Protein 4JP0 (pdb70)

InterPro domains:
  IPR008872 Insecticidal crystal toxin [PF05431] (175-301)
  IPR035992 Ricin B-like lectins [SSF50370] (5-139)

CATH classification: 2.80.10.50 (+1 more: 1.10.10.60)

Organism: Bacillus thuringiensis (NCBI:txid1428)

Fol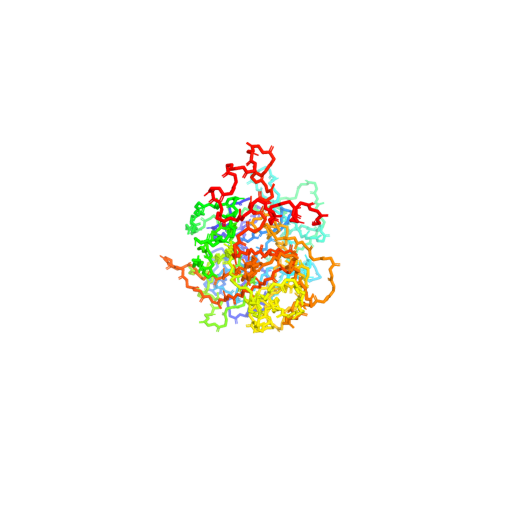dseek 3Di:
DDQQFKKFKAAQPPGWTWKFFQVALFTWTWTHDCPDPVNVRIQRIWGWDDFPPQKTAIWRQLGSLRFTWFDDPFTTTGDQAALPHQRRIWHWADDPQFTWIAGSVGWTWFADDDVRHGGIGTHHDDDDDSRRTMHIDTPDGDDDDDDDDADDDADDFWAPPVPTDFKFDWGWHFKDWAACLQFDQPVDGSNVQCVFFRIKMKIKIKMKGWFAWFKDKFAEFDKDKTKTKFWFADDCLPFVCQTAQWAQFLQSAIDGHRHPDGNHRNRHVVVCCPRHVGHHDPDDHGTDMDMDMDMDGHHANGMKIKTKMWMKMKIWMFGDRVDTDTRHITIGTHPVRIDMAMVLGLVVLLVPVVPDPLVVSCVVRVDHSVRNVSSVVD

Sequence (378 aa):
LDTNKVYEISNHANGLYAATYLSLDDSGVSLMNKNDDDIDDYNLKWFLFPIDDDQYIITSYAANNCKVWNVNNDKINVSTYSSTNSIQKWQIKANGSSYVIQSDNGKVLTAGTGQALGLIRLTDESSNNPNQQWNLTSVQTIQLPQKPIIDTKLKDYPKYSGNIDNGTSPQLMGWTLVPCIMVNDPNIDKNTQIKTTPYYILKKYQYWQRAVGSNVALRPHEKKSYTYEWGTEIDQKTTIINTLGFQINIDSGMKFDIPEVGGGTDEIKTQLNEELKIEYSHETKIMEKYQEQSEIDNPTDQSMNSIGFLTITSLELYRYNGSEIRIMQIQTSDNDTYNVTSYPNHQQALLLLTNHSYEEVEEITNIPKSTLIKLKKH

Nearest PDB structures (foldseek):
  4jp0-assembly1_A  TM=1.003E+00  e=1.452E-79  Bacillus thuringiensis
  8bad-assembly1_A  TM=8.213E-01  e=2.443E-28  Bacillus thuringiensis
  7y78-assembly1_D  TM=8.275E-01  e=2.168E-25  Bacillus thuringiensis
  5g37-assembly1_A  TM=8.443E-01  e=3.572E-23  Lysinibacillus sphaericus
  7y79-assembly1_B  TM=8.721E-01  e=4.158E-15  Bacillus thuringiensis

Structure (mmCIF, N/CA/C/O backbone):
data_4JP0
#
_entry.id   4JP0
#
_cell.length_a   48.664
_cell.length_b   65.128
_cell.length_c   117.431
_cell.angle_alpha   90.00
_cell.angle_beta   90.00
_cell.angle_gamma   90.00
#
_symmetry.space_group_name_H-M   'P 21 21 21'
#
loop_
_entity.id
_entity.type
_entity.pdbx_description
1 polymer '43.8 kDa insecticidal crystal protein'
2 water water
#
loop_
_atom_site.group_PDB
_atom_site.id
_atom_site.type_symbol
_atom_site.label_atom_id
_atom_site.label_alt_id
_atom_site.label_comp_id
_atom_site.label_asym_id
_atom_site.label_entity_id
_atom_site.label_seq_id
_atom_site.pdbx_PDB_ins_code
_atom_site.Cartn_x
_atom_site.Cartn_y
_atom_site.Cartn_z
_atom_site.occupancy
_atom_site.B_iso_or_equiv
_atom_site.auth_seq_id
_atom_site.auth_comp_id
_atom_site.auth_asym_id
_atom_site.auth_atom_id
_atom_site.pdbx_PDB_model_num
ATOM 1 N N . LEU A 1 2 ? 11.829 20.249 45.366 1.00 28.13 2 LEU A N 1
ATOM 2 C CA . LEU A 1 2 ? 12.119 19.810 46.758 1.00 26.51 2 LEU A CA 1
ATOM 3 C C . LEU A 1 2 ? 13.553 19.292 46.887 1.00 24.51 2 LEU A C 1
ATOM 4 O O . LEU A 1 2 ? 14.144 18.893 45.891 1.00 25.01 2 LEU A O 1
ATOM 9 N N . ASP A 1 3 ? 14.106 19.264 48.096 1.00 21.57 3 ASP A N 1
ATOM 10 C CA . ASP A 1 3 ? 15.395 18.605 48.286 1.00 19.72 3 ASP A CA 1
ATOM 11 C C . ASP A 1 3 ? 15.221 17.114 48.064 1.00 18.60 3 ASP A C 1
ATOM 12 O O . ASP A 1 3 ? 14.246 16.518 48.549 1.00 18.18 3 ASP A O 1
ATOM 17 N N . THR A 1 4 ? 16.168 16.485 47.377 1.00 15.87 4 THR A N 1
ATOM 18 C CA . THR A 1 4 ? 16.075 15.059 47.143 1.00 15.28 4 THR A CA 1
ATOM 19 C C . THR A 1 4 ? 17.205 14.263 47.807 1.00 14.66 4 THR A C 1
ATOM 20 O O . THR A 1 4 ? 17.570 13.171 47.330 1.00 15.56 4 THR A O 1
ATOM 24 N N . ASN A 1 5 ? 17.773 14.804 48.872 1.00 14.43 5 ASN A N 1
ATOM 25 C CA . ASN A 1 5 ? 18.747 14.058 49.651 1.00 14.85 5 ASN A CA 1
ATOM 26 C C . ASN A 1 5 ? 18.230 13.875 51.060 1.00 15.21 5 ASN A C 1
ATOM 27 O O . ASN A 1 5 ? 18.978 13.842 52.019 1.00 14.17 5 ASN A O 1
ATOM 32 N N . LYS A 1 6 ? 16.920 13.723 51.172 1.00 14.62 6 LYS A N 1
ATOM 33 C CA . LYS A 1 6 ? 16.287 13.555 52.478 1.00 14.36 6 LYS A CA 1
ATOM 34 C C . LYS A 1 6 ? 15.393 12.341 52.566 1.00 14.50 6 LYS A C 1
ATOM 35 O O . LYS A 1 6 ? 14.812 11.889 51.557 1.00 13.25 6 LYS A O 1
ATOM 41 N N . VAL A 1 7 ? 15.218 11.864 53.792 1.00 13.53 7 VAL A N 1
ATOM 42 C CA . VAL A 1 7 ? 14.229 10.844 54.069 1.00 14.20 7 VAL A CA 1
ATOM 43 C C . VAL A 1 7 ? 13.024 11.621 54.628 1.00 15.07 7 VAL A C 1
ATOM 44 O O . VAL A 1 7 ? 13.166 12.401 55.571 1.00 14.31 7 VAL A O 1
ATOM 48 N N . TYR A 1 8 ? 11.854 11.419 54.041 1.00 12.81 8 TYR A N 1
ATOM 49 C CA . TYR A 1 8 ? 10.677 12.174 54.406 1.00 14.30 8 TYR A CA 1
ATOM 50 C C . TYR A 1 8 ? 9.601 11.302 54.995 1.00 14.22 8 TYR A C 1
ATOM 51 O O . TYR A 1 8 ? 9.487 10.153 54.636 1.00 15.60 8 TYR A O 1
ATOM 60 N N . GLU A 1 9 ? 8.780 11.871 55.860 1.00 14.53 9 GLU A N 1
ATOM 61 C CA . GLU A 1 9 ? 7.533 11.220 56.268 1.00 14.85 9 GLU A CA 1
ATOM 62 C C . GLU A 1 9 ? 6.465 12.036 55.575 1.00 15.08 9 GLU A C 1
ATOM 63 O O . GLU A 1 9 ? 6.611 13.250 55.433 1.00 15.82 9 GLU A O 1
ATOM 69 N N . ILE A 1 10 ? 5.408 11.404 55.121 1.00 13.45 10 ILE A N 1
ATOM 70 C CA . ILE A 1 10 ? 4.346 12.121 54.372 1.00 12.86 10 ILE A CA 1
ATOM 71 C C . ILE A 1 10 ? 3.029 11.980 55.129 1.00 13.43 10 ILE A C 1
ATOM 72 O O . ILE A 1 10 ? 2.574 10.879 55.390 1.00 12.91 10 ILE A O 1
ATOM 77 N N . SER A 1 11 ? 2.449 13.101 55.536 1.00 13.78 11 SER A N 1
ATOM 78 C CA . SER A 1 11 ? 1.230 13.057 56.345 1.00 13.73 11 SER A CA 1
ATOM 79 C C . SER A 1 11 ? 0.116 13.901 55.746 1.00 13.77 11 SER A C 1
ATOM 80 O O . SER A 1 11 ? 0.371 14.879 55.044 1.00 14.46 11 SER A O 1
ATOM 83 N N . ASN A 1 12 ? -1.123 13.540 56.061 1.00 12.65 12 ASN A N 1
ATOM 84 C CA . ASN A 1 12 ? -2.244 14.230 55.481 1.00 13.16 12 ASN A CA 1
ATOM 85 C C . ASN A 1 12 ? -2.660 15.498 56.252 1.00 14.18 12 ASN A C 1
ATOM 86 O O . ASN A 1 12 ? -2.731 15.513 57.495 1.00 12.74 12 ASN A O 1
ATOM 91 N N . HIS A 1 13 ? -2.924 16.560 55.507 1.00 12.99 13 HIS A N 1
ATOM 92 C CA . HIS A 1 13 ? -3.332 17.824 56.135 1.00 14.32 13 HIS A CA 1
ATOM 93 C C . HIS A 1 13 ? -4.632 17.692 56.920 1.00 14.28 13 HIS A C 1
ATOM 94 O O . HIS A 1 13 ? -4.721 18.193 58.034 1.00 14.59 13 HIS A O 1
ATOM 101 N N . ALA A 1 14 ? -5.625 17.013 56.347 1.00 13.70 14 ALA A N 1
ATOM 102 C CA . ALA A 1 14 ? -6.941 16.905 56.998 1.00 13.58 14 ALA A CA 1
ATOM 103 C C . ALA A 1 14 ? -6.950 16.007 58.227 1.00 13.75 14 ALA A C 1
ATOM 104 O O . ALA A 1 14 ? -7.514 16.380 59.239 1.00 14.64 14 ALA A O 1
ATOM 106 N N . ASN A 1 15 ? -6.340 14.833 58.129 1.00 12.96 15 ASN A N 1
ATOM 107 C CA . ASN A 1 15 ? -6.523 13.822 59.176 1.00 13.50 15 ASN A CA 1
ATOM 108 C C . ASN A 1 15 ? -5.294 13.469 60.011 1.00 14.37 15 ASN A C 1
ATOM 109 O O . ASN A 1 15 ? -5.388 12.696 60.966 1.00 13.33 15 ASN A O 1
ATOM 114 N N . GLY A 1 16 ? -4.145 14.007 59.612 1.00 13.60 16 GLY A N 1
ATOM 115 C CA . GLY A 1 16 ? -2.904 13.891 60.385 1.00 13.79 16 GLY A CA 1
ATOM 116 C C . GLY A 1 16 ? -2.249 12.511 60.382 1.00 14.07 16 GLY A C 1
ATOM 117 O O . GLY A 1 16 ? -1.280 12.268 61.128 1.00 14.65 16 GLY A O 1
ATOM 118 N N . LEU A 1 17 ? -2.753 11.622 59.533 1.00 13.58 17 LEU A N 1
ATOM 119 C CA . LEU A 1 17 ? -2.226 10.256 59.389 1.00 12.86 17 LEU A CA 1
ATOM 120 C C . LEU A 1 17 ? -1.057 10.211 58.438 1.00 13.58 17 LEU A C 1
ATOM 121 O O . LEU A 1 17 ? -0.933 11.107 57.604 1.00 12.13 17 LEU A O 1
ATOM 126 N N . TYR A 1 18 ? -0.167 9.219 58.599 1.00 13.52 18 TYR A N 1
ATOM 127 C CA . TYR A 1 18 ? 1.039 9.116 57.769 1.00 13.56 18 TYR A CA 1
ATOM 128 C C . TYR A 1 18 ? 0.985 7.985 56.743 1.00 13.68 18 TYR A C 1
ATOM 129 O O . TYR A 1 18 ? 0.563 6.863 57.054 1.00 12.84 18 TYR A O 1
ATOM 138 N N . ALA A 1 19 ? 1.477 8.276 55.541 1.00 11.84 19 ALA A N 1
ATOM 139 C CA . ALA A 1 19 ? 1.527 7.272 54.496 1.00 12.68 19 ALA A CA 1
ATOM 140 C C . ALA A 1 19 ? 2.475 6.169 54.970 1.00 14.43 19 ALA A C 1
ATOM 141 O O . ALA A 1 19 ? 3.592 6.461 55.470 1.00 14.16 19 ALA A O 1
ATOM 143 N N . ALA A 1 20 ? 2.070 4.913 54.781 1.00 14.51 20 ALA A N 1
ATOM 144 C CA . ALA A 1 20 ? 2.810 3.787 55.371 1.00 14.74 20 ALA A CA 1
ATOM 145 C C . ALA A 1 20 ? 2.701 2.502 54.563 1.00 14.76 20 ALA A C 1
ATOM 146 O O . ALA A 1 20 ? 1.698 2.270 53.917 1.00 14.52 20 ALA A O 1
ATOM 148 N N . THR A 1 21 ? 3.729 1.652 54.611 1.00 15.55 21 THR A N 1
ATOM 149 C CA . THR A 1 21 ? 3.604 0.300 54.064 1.00 15.29 21 THR A CA 1
ATOM 150 C C . THR A 1 21 ? 3.871 -0.681 55.194 1.00 16.74 21 THR A C 1
ATOM 151 O O . THR A 1 21 ? 4.531 -0.314 56.187 1.00 16.14 21 THR A O 1
ATOM 155 N N . TYR A 1 22 ? 3.420 -1.932 55.025 1.00 16.92 22 TYR A N 1
ATOM 156 C CA . TYR A 1 22 ? 3.680 -2.978 56.023 1.00 19.27 22 TYR A CA 1
ATOM 157 C C . TYR A 1 22 ? 5.128 -3.410 55.777 1.00 18.59 22 TYR A C 1
ATOM 158 O O . TYR A 1 22 ? 5.495 -3.634 54.640 1.00 18.30 22 TYR A O 1
ATOM 167 N N . LEU A 1 23 ? 5.946 -3.524 56.813 1.00 18.63 23 LEU A N 1
ATOM 168 C CA . LEU A 1 23 ? 7.357 -3.854 56.612 1.00 20.31 23 LEU A CA 1
ATOM 169 C C . LEU A 1 23 ? 7.625 -5.258 56.116 1.00 21.85 23 LEU A C 1
ATOM 170 O O . LEU A 1 23 ? 8.631 -5.505 55.449 1.00 23.24 23 LEU A O 1
ATOM 175 N N . SER A 1 24 ? 6.747 -6.175 56.475 1.00 21.33 24 SER A N 1
ATOM 176 C CA . SER A 1 24 ? 6.994 -7.575 56.230 1.00 24.30 24 SER A CA 1
ATOM 177 C C . SER A 1 24 ? 6.333 -8.112 54.965 1.00 24.55 24 SER A C 1
ATOM 178 O O . SER A 1 24 ? 6.422 -9.319 54.694 1.00 24.01 24 SER A O 1
ATOM 181 N N . LEU A 1 25 ? 5.696 -7.217 54.194 1.00 23.93 25 LEU A N 1
ATOM 182 C CA . LEU A 1 25 ? 5.131 -7.607 52.901 1.00 23.90 25 LEU A CA 1
ATOM 183 C C . LEU A 1 25 ? 5.809 -6.763 51.823 1.00 23.80 25 LEU A C 1
ATOM 184 O O . LEU A 1 25 ? 5.549 -5.569 51.704 1.00 22.87 25 LEU A O 1
ATOM 189 N N . ASP A 1 26 ? 6.669 -7.379 51.017 1.00 23.78 26 ASP A N 1
ATOM 190 C CA . ASP A 1 26 ? 7.407 -6.582 50.045 1.00 24.63 26 ASP A CA 1
ATOM 191 C C . ASP A 1 26 ? 6.511 -5.814 49.042 1.00 23.58 26 ASP A C 1
ATOM 192 O O . ASP A 1 26 ? 6.869 -4.720 48.643 1.00 23.37 26 ASP A O 1
ATOM 197 N N . ASP A 1 27 ? 5.365 -6.367 48.642 1.00 21.28 27 ASP A N 1
ATOM 198 C CA . ASP A 1 27 ? 4.507 -5.670 47.656 1.00 21.38 27 ASP A CA 1
ATOM 199 C C . ASP A 1 27 ? 3.368 -4.892 48.287 1.00 19.83 27 ASP A C 1
ATOM 200 O O . ASP A 1 27 ? 2.299 -4.667 47.668 1.00 18.68 27 ASP A O 1
ATOM 205 N N . SER A 1 28 ? 3.590 -4.517 49.530 1.00 17.39 28 SER A N 1
ATOM 206 C CA . SER A 1 28 ? 2.601 -3.809 50.320 1.00 16.94 28 SER A CA 1
ATOM 207 C C . SER A 1 28 ? 1.898 -2.668 49.625 1.00 16.05 28 SER A C 1
ATOM 208 O O . SER A 1 28 ? 2.538 -1.845 48.939 1.00 15.73 28 SER A O 1
ATOM 211 N N . GLY A 1 29 ? 0.590 -2.560 49.887 1.00 15.13 29 GLY A N 1
ATOM 212 C CA . GLY A 1 29 ? -0.153 -1.365 49.521 1.00 14.99 29 GLY A CA 1
ATOM 213 C C . GLY A 1 29 ? 0.281 -0.247 50.457 1.00 14.08 29 GLY A C 1
ATOM 214 O O . GLY A 1 29 ? 0.860 -0.494 51.520 1.00 14.47 29 GLY A O 1
ATOM 215 N N . VAL A 1 30 ? 0.000 0.993 50.074 1.00 13.01 30 VAL A N 1
ATOM 216 C CA . VAL A 1 30 ? 0.258 2.153 50.909 1.00 13.65 30 VAL A CA 1
ATOM 217 C C . VAL A 1 30 ? -1.056 2.551 51.588 1.00 14.00 30 VAL A C 1
ATOM 218 O O . VAL A 1 30 ? -2.085 2.671 50.931 1.00 13.69 30 VAL A O 1
ATOM 222 N N . SER A 1 31 ? -1.018 2.729 52.901 1.00 13.35 31 SER A N 1
ATOM 223 C CA . SER A 1 31 ? -2.196 3.143 53.675 1.00 14.16 31 SER A CA 1
ATOM 224 C C . SER A 1 31 ? -1.856 4.360 54.519 1.00 13.09 31 SER A C 1
ATOM 225 O O . SER A 1 31 ? -0.766 4.887 54.433 1.00 11.66 31 SER A O 1
ATOM 228 N N . LEU A 1 32 ? -2.789 4.783 55.355 1.00 13.24 32 LEU A N 1
ATOM 229 C CA . LEU A 1 32 ? -2.548 5.893 56.264 1.00 13.83 32 LEU A CA 1
ATOM 230 C C . LEU A 1 32 ? -2.651 5.389 57.685 1.00 14.96 32 LEU A C 1
ATOM 231 O O . LEU A 1 32 ? -3.689 4.841 58.080 1.00 15.15 32 LEU A O 1
ATOM 236 N N . MET A 1 33 ? -1.616 5.658 58.486 1.00 14.20 33 MET A N 1
ATOM 237 C CA . MET A 1 33 ? -1.557 5.138 59.859 1.00 15.68 33 MET A CA 1
ATOM 238 C C . MET A 1 33 ? -1.339 6.270 60.825 1.00 16.36 33 MET A C 1
ATOM 239 O O . MET A 1 33 ? -0.677 7.259 60.475 1.00 14.34 33 MET A O 1
ATOM 244 N N . ASN A 1 34 ? -1.831 6.091 62.061 1.00 17.81 34 ASN A N 1
ATOM 245 C CA . ASN A 1 34 ? -1.565 7.040 63.140 1.00 19.44 34 ASN A CA 1
ATOM 246 C C . ASN A 1 34 ? -0.179 6.731 63.714 1.00 20.94 34 ASN A C 1
ATOM 247 O O . ASN A 1 34 ? 0.135 5.567 63.967 1.00 20.31 34 ASN A O 1
ATOM 252 N N . LYS A 1 35 ? 0.652 7.750 63.900 1.00 22.13 35 LYS A N 1
ATOM 253 C CA . LYS A 1 35 ? 2.036 7.483 64.289 1.00 26.44 35 LYS A CA 1
ATOM 254 C C . LYS A 1 35 ? 2.136 6.902 65.669 1.00 27.95 35 LYS A C 1
ATOM 255 O O . LYS A 1 35 ? 3.199 6.403 66.043 1.00 29.08 35 LYS A O 1
ATOM 261 N N . ASN A 1 36 ? 1.028 6.891 66.401 1.00 29.47 36 ASN A N 1
ATOM 262 C CA . ASN A 1 36 ? 1.036 6.297 67.743 1.00 32.08 36 ASN A CA 1
ATOM 263 C C . ASN A 1 36 ? 0.187 5.025 67.824 1.00 31.91 36 ASN A C 1
ATOM 264 O O . ASN A 1 36 ? -0.253 4.582 68.889 1.00 32.56 36 ASN A O 1
ATOM 269 N N . ASP A 1 37 ? -0.054 4.422 66.669 1.00 30.80 37 ASP A N 1
ATOM 270 C CA . ASP A 1 37 ? -0.754 3.155 66.639 1.00 30.24 37 ASP A CA 1
ATOM 271 C C . ASP A 1 37 ? 0.069 2.104 67.406 1.00 29.39 37 ASP A C 1
ATOM 272 O O . ASP A 1 37 ? 1.306 2.134 67.356 1.00 27.38 37 ASP A O 1
ATOM 277 N N . ASP A 1 38 ? -0.608 1.167 68.058 1.00 29.46 38 ASP A N 1
ATOM 278 C CA . ASP A 1 38 ? 0.049 0.079 68.788 1.00 30.42 38 ASP A CA 1
ATOM 279 C C . ASP A 1 38 ? 0.984 -0.754 67.937 1.00 29.58 38 ASP A C 1
ATOM 280 O O . ASP A 1 38 ? 1.922 -1.298 68.416 1.00 30.06 38 ASP A O 1
ATOM 285 N N . ASP A 1 39 ? 0.705 -0.839 66.665 1.00 28.23 39 ASP A N 1
ATOM 286 C CA . ASP A 1 39 ? 1.526 -1.638 65.780 1.00 27.08 39 ASP A CA 1
ATOM 287 C C . ASP A 1 39 ? 2.323 -0.769 64.799 1.00 25.36 39 ASP A C 1
ATOM 288 O O . ASP A 1 39 ? 2.710 -1.263 63.738 1.00 23.48 39 ASP A O 1
ATOM 293 N N . ILE A 1 40 ? 2.573 0.496 65.121 1.00 23.58 40 ILE A N 1
ATOM 294 C CA . ILE A 1 40 ? 3.304 1.359 64.158 1.00 23.63 40 ILE A CA 1
ATOM 295 C C . ILE A 1 40 ? 4.678 0.816 63.810 1.00 22.77 40 ILE A C 1
ATOM 296 O O . ILE A 1 40 ? 5.188 1.054 62.705 1.00 21.59 40 ILE A O 1
ATOM 301 N N . ASP A 1 41 ? 5.286 0.090 64.746 1.00 22.23 41 ASP A N 1
ATOM 302 C CA . ASP A 1 41 ? 6.611 -0.464 64.486 1.00 23.13 41 ASP A CA 1
ATOM 303 C C . ASP A 1 41 ? 6.631 -1.560 63.408 1.00 22.40 41 ASP A C 1
ATOM 304 O O . ASP A 1 41 ? 7.689 -1.956 62.963 1.00 24.40 41 ASP A O 1
ATOM 313 N N . ASP A 1 42 ? 5.475 -2.034 62.974 1.00 21.32 42 ASP A N 1
ATOM 314 C CA . ASP A 1 42 ? 5.400 -3.019 61.872 1.00 21.65 42 ASP A CA 1
ATOM 315 C C . ASP A 1 42 ? 5.214 -2.350 60.505 1.00 20.81 42 ASP A C 1
ATOM 316 O O . ASP A 1 42 ? 5.021 -3.020 59.471 1.00 20.92 42 ASP A O 1
ATOM 321 N N . TYR A 1 43 ? 5.258 -1.029 60.493 1.00 17.85 43 TYR A N 1
ATOM 322 C CA . TYR A 1 43 ? 5.110 -0.308 59.226 1.00 17.29 43 TYR A CA 1
ATOM 323 C C . TYR A 1 43 ? 6.331 0.539 58.933 1.00 17.02 43 TYR A C 1
ATOM 324 O O . TYR A 1 43 ? 7.062 0.920 59.845 1.00 16.55 43 TYR A O 1
ATOM 333 N N . ASN A 1 44 ? 6.502 0.879 57.663 1.00 14.43 44 ASN A N 1
ATOM 334 C CA . ASN A 1 44 ? 7.484 1.861 57.263 1.00 14.76 44 ASN A CA 1
ATOM 335 C C . ASN A 1 44 ? 6.786 3.181 56.951 1.00 14.38 44 ASN A C 1
ATOM 336 O O . ASN A 1 44 ? 5.833 3.178 56.176 1.00 13.46 44 ASN A O 1
ATOM 341 N N . LEU A 1 45 ? 7.266 4.286 57.523 1.00 14.04 45 LEU A N 1
ATOM 342 C CA . LEU A 1 45 ? 6.745 5.621 57.195 1.00 13.84 45 LEU A CA 1
ATOM 343 C C . LEU A 1 45 ? 7.765 6.491 56.464 1.00 13.38 45 LEU A C 1
ATOM 344 O O . LEU A 1 45 ? 7.512 7.684 56.266 1.00 11.95 45 LEU A O 1
ATOM 349 N N . LYS A 1 46 ? 8.890 5.904 56.041 1.00 12.55 46 LYS A N 1
ATOM 350 C CA . LYS A 1 46 ? 10.020 6.689 55.530 1.00 13.23 46 LYS A CA 1
ATOM 351 C C . LYS A 1 46 ? 10.096 6.573 54.035 1.00 13.11 46 LYS A C 1
ATOM 352 O O . LYS A 1 46 ? 10.141 5.464 53.526 1.00 12.38 46 LYS A O 1
ATOM 358 N N . TRP A 1 47 ? 10.167 7.730 53.374 1.00 11.82 47 TRP A N 1
ATOM 359 C CA . TRP A 1 47 ? 10.140 7.801 51.923 1.00 13.58 47 TRP A CA 1
ATOM 360 C C . TRP A 1 47 ? 11.327 8.626 51.404 1.00 13.61 47 TRP A C 1
ATOM 361 O O . TRP A 1 47 ? 11.725 9.620 52.036 1.00 13.73 47 TRP A O 1
ATOM 372 N N . PHE A 1 48 ? 11.909 8.185 50.288 1.00 12.61 48 PHE A N 1
ATOM 373 C CA . PHE A 1 48 ? 13.031 8.916 49.675 1.00 13.26 48 PHE A CA 1
ATOM 374 C C . PHE A 1 48 ? 12.623 9.361 48.295 1.00 13.47 48 PHE A C 1
ATOM 375 O O . PHE A 1 48 ? 12.122 8.547 47.486 1.00 13.20 48 PHE A O 1
ATOM 383 N N . LEU A 1 49 ? 12.772 10.653 48.028 1.00 11.97 49 LEU A N 1
ATOM 384 C CA . LEU A 1 49 ? 12.397 11.187 46.736 1.00 13.59 49 LEU A CA 1
ATOM 385 C C . LEU A 1 49 ? 13.600 11.192 45.816 1.00 13.48 49 LEU A C 1
ATOM 386 O O . LEU A 1 49 ? 14.656 11.664 46.202 1.00 13.49 49 LEU A O 1
ATOM 391 N N . PHE A 1 50 ? 13.459 10.619 44.629 1.00 12.65 50 PHE A N 1
ATOM 392 C CA . PHE A 1 50 ? 14.510 10.780 43.589 1.00 14.67 50 PHE A CA 1
ATOM 393 C C . PHE A 1 50 ? 13.966 11.636 42.449 1.00 14.32 50 PHE A C 1
ATOM 394 O O . PHE A 1 50 ? 12.815 11.460 42.026 1.00 15.12 50 PHE A O 1
ATOM 402 N N . PRO A 1 51 ? 14.771 12.564 41.947 1.00 13.95 51 PRO A N 1
ATOM 403 C CA . PRO A 1 51 ? 14.323 13.438 40.873 1.00 15.25 51 PRO A CA 1
ATOM 404 C C . PRO A 1 51 ? 14.554 12.764 39.513 1.00 16.16 51 PRO A C 1
ATOM 405 O O . PRO A 1 51 ? 15.550 12.055 39.327 1.00 15.19 51 PRO A O 1
ATOM 409 N N . ILE A 1 52 ? 13.619 13.000 38.590 1.00 16.21 52 ILE A N 1
ATOM 410 C CA . ILE A 1 52 ? 13.750 12.539 37.217 1.00 16.54 52 ILE A CA 1
ATOM 411 C C . ILE A 1 52 ? 13.456 13.693 36.284 1.00 17.84 52 ILE A C 1
ATOM 412 O O . ILE A 1 52 ? 13.198 14.836 36.721 1.00 16.51 52 ILE A O 1
ATOM 417 N N . ASP A 1 53 ? 13.524 13.435 34.990 1.00 18.11 53 ASP A N 1
ATOM 418 C CA . ASP A 1 53 ? 13.351 14.516 34.045 1.00 19.49 53 ASP A CA 1
ATOM 419 C C . ASP A 1 53 ? 11.983 15.210 34.177 1.00 20.58 53 ASP A C 1
ATOM 420 O O . ASP A 1 53 ? 11.022 14.662 34.701 1.00 19.50 53 ASP A O 1
ATOM 425 N N . ASP A 1 54 ? 11.934 16.446 33.702 1.00 20.38 54 ASP A N 1
ATOM 426 C CA . ASP A 1 54 ? 10.700 17.220 33.621 1.00 22.77 54 ASP A CA 1
ATOM 427 C C . ASP A 1 54 ? 9.999 17.464 34.967 1.00 21.98 54 ASP A C 1
ATOM 428 O O . ASP A 1 54 ? 8.764 17.354 35.075 1.00 21.04 54 ASP A O 1
ATOM 433 N N . ASP A 1 55 ? 10.807 17.792 35.972 1.00 22.13 55 ASP A N 1
ATOM 434 C CA . ASP A 1 55 ? 10.318 18.194 37.277 1.00 22.38 55 ASP A CA 1
ATOM 435 C C . ASP A 1 55 ? 9.373 17.157 37.887 1.00 21.59 55 ASP A C 1
ATOM 436 O O . ASP A 1 55 ? 8.313 17.487 38.433 1.00 22.56 55 ASP A O 1
ATOM 445 N N . GLN A 1 56 ? 9.747 15.892 37.777 1.00 19.50 56 GLN A N 1
ATOM 446 C CA . GLN A 1 56 ? 8.971 14.806 38.393 1.00 18.67 56 GLN A CA 1
ATOM 447 C C . GLN A 1 56 ? 9.821 14.043 39.391 1.00 17.67 56 GLN A C 1
ATOM 448 O O . GLN A 1 56 ? 11.027 14.283 39.475 1.00 17.08 56 GLN A O 1
ATOM 454 N N . TYR A 1 57 ? 9.188 13.134 40.136 1.00 15.93 57 TYR A N 1
ATOM 455 C CA . TYR A 1 57 ? 9.870 12.392 41.165 1.00 16.53 57 TYR A CA 1
ATOM 456 C C . TYR A 1 57 ? 9.452 10.938 41.191 1.00 16.34 57 TYR A C 1
ATOM 457 O O . TYR A 1 57 ? 8.334 10.605 40.754 1.00 14.85 57 TYR A O 1
ATOM 466 N N . ILE A 1 58 ? 10.335 10.105 41.763 1.00 13.41 58 ILE A N 1
ATOM 467 C CA . ILE A 1 58 ? 10.013 8.715 42.083 1.00 13.64 58 ILE A CA 1
ATOM 468 C C . ILE A 1 58 ? 9.977 8.686 43.607 1.00 13.60 58 ILE A C 1
ATOM 469 O O . ILE A 1 58 ? 10.887 9.212 44.264 1.00 13.88 58 ILE A O 1
ATOM 474 N N . ILE A 1 59 ? 8.938 8.111 44.188 1.00 11.87 59 ILE A N 1
ATOM 475 C CA . ILE A 1 59 ? 8.839 8.054 45.658 1.00 12.35 59 ILE A CA 1
ATOM 476 C C . ILE A 1 59 ? 9.185 6.617 46.108 1.00 13.15 59 ILE A C 1
ATOM 477 O O . ILE A 1 59 ? 8.453 5.630 45.783 1.00 12.85 59 ILE A O 1
ATOM 482 N N . THR A 1 60 ? 10.276 6.503 46.867 1.00 12.78 60 THR A N 1
ATOM 483 C CA . THR A 1 60 ? 10.867 5.200 47.162 1.00 12.71 60 THR A CA 1
ATOM 484 C C . THR A 1 60 ? 10.733 4.819 48.601 1.00 13.32 60 THR A C 1
ATOM 485 O O . THR A 1 60 ? 10.991 5.642 49.479 1.00 12.80 60 THR A O 1
ATOM 489 N N . SER A 1 61 ? 10.324 3.584 48.848 1.00 12.50 61 SER A N 1
ATOM 490 C CA . SER A 1 61 ? 10.233 3.109 50.232 1.00 12.79 61 SER A CA 1
ATOM 491 C C . SER A 1 61 ? 11.676 3.053 50.776 1.00 13.87 61 SER A C 1
ATOM 492 O O . SER A 1 61 ? 12.549 2.325 50.256 1.00 13.63 61 SER A O 1
ATOM 495 N N . TYR A 1 62 ? 11.928 3.789 51.846 1.00 12.30 62 TYR A N 1
ATOM 496 C CA . TYR A 1 62 ? 13.315 3.939 52.282 1.00 13.00 62 TYR A CA 1
ATOM 497 C C . TYR A 1 62 ? 13.803 2.762 53.093 1.00 13.91 62 TYR A C 1
ATOM 498 O O . TYR A 1 62 ? 13.466 2.634 54.254 1.00 13.78 62 TYR A O 1
ATOM 507 N N . ALA A 1 63 ? 14.572 1.877 52.454 1.00 14.08 63 ALA A N 1
ATOM 508 C CA . ALA A 1 63 ? 15.143 0.705 53.116 1.00 14.63 63 ALA A CA 1
ATOM 509 C C . ALA A 1 63 ? 14.046 -0.163 53.724 1.00 16.27 63 ALA A C 1
ATOM 510 O O . ALA A 1 63 ? 14.217 -0.766 54.808 1.00 14.96 63 ALA A O 1
ATOM 512 N N . ALA A 1 64 ? 12.904 -0.183 53.043 1.00 14.50 64 ALA A N 1
ATOM 513 C CA . ALA A 1 64 ? 11.838 -1.104 53.388 1.00 14.37 64 ALA A CA 1
ATOM 514 C C . ALA A 1 64 ? 11.242 -1.621 52.081 1.00 14.11 64 ALA A C 1
ATOM 515 O O . ALA A 1 64 ? 11.387 -0.968 51.046 1.00 12.65 64 ALA A O 1
ATOM 517 N N . ASN A 1 65 ? 10.562 -2.758 52.136 1.00 14.06 65 ASN A N 1
ATOM 518 C CA . ASN A 1 65 ? 9.957 -3.362 50.930 1.00 15.03 65 ASN A CA 1
ATOM 519 C C . ASN A 1 65 ? 10.928 -3.449 49.767 1.00 15.26 65 ASN A C 1
ATOM 520 O O . ASN A 1 65 ? 10.540 -3.262 48.627 1.00 13.34 65 ASN A O 1
ATOM 525 N N . ASN A 1 66 ? 12.188 -3.764 50.060 1.00 15.61 66 ASN A N 1
ATOM 526 C CA . ASN A 1 66 ? 13.208 -3.886 49.012 1.00 16.72 66 ASN A CA 1
ATOM 527 C C . ASN A 1 66 ? 13.366 -2.622 48.164 1.00 15.97 66 ASN A C 1
ATOM 528 O O . ASN A 1 66 ? 13.761 -2.684 46.973 1.00 15.33 66 ASN A O 1
ATOM 533 N N . CYS A 1 67 ? 13.087 -1.467 48.777 1.00 13.92 67 CYS A N 1
ATOM 534 C CA . CYS A 1 67 ? 13.219 -0.191 48.098 1.00 14.68 67 CYS A CA 1
ATOM 535 C C . CYS A 1 67 ? 12.363 -0.156 46.835 1.00 13.98 67 CYS A C 1
ATOM 536 O O . CYS A 1 67 ? 12.772 0.392 45.836 1.00 14.97 67 CYS A O 1
ATOM 539 N N . LYS A 1 68 ? 11.209 -0.808 46.872 1.00 13.74 68 LYS A N 1
ATOM 540 C CA . LYS A 1 68 ? 10.226 -0.638 45.806 1.00 14.61 68 LYS A CA 1
ATOM 541 C C . LYS A 1 68 ? 9.653 0.804 45.908 1.00 14.59 68 LYS A C 1
ATOM 542 O O . LYS A 1 68 ? 9.863 1.516 46.903 1.00 14.46 68 LYS A O 1
ATOM 548 N N . VAL A 1 69 ? 8.944 1.242 44.874 1.00 14.31 69 VAL A N 1
ATOM 549 C CA . VAL A 1 69 ? 8.505 2.612 44.779 1.00 13.97 69 VAL A CA 1
ATOM 550 C C . VAL A 1 69 ? 6.999 2.736 44.627 1.00 13.43 69 VAL A C 1
ATOM 551 O O . VAL A 1 69 ? 6.313 1.798 44.201 1.00 12.09 69 VAL A O 1
ATOM 555 N N . TRP A 1 70 ? 6.471 3.912 44.938 1.00 12.75 70 TRP A N 1
ATOM 556 C CA . TRP A 1 70 ? 5.026 4.081 44.819 1.00 14.37 70 TRP A CA 1
ATOM 557 C C . TRP A 1 70 ? 4.585 3.788 43.388 1.00 14.12 70 TRP A C 1
ATOM 558 O O . TRP A 1 70 ? 5.188 4.264 42.401 1.00 13.65 70 TRP A O 1
ATOM 569 N N . ASN A 1 71 ? 3.488 3.058 43.281 1.00 13.62 71 ASN A N 1
ATOM 570 C CA . ASN A 1 71 ? 3.052 2.540 42.027 1.00 15.34 71 ASN A CA 1
ATOM 571 C C . ASN A 1 71 ? 1.543 2.550 42.015 1.00 16.04 71 ASN A C 1
ATOM 572 O O . ASN A 1 71 ? 0.922 2.102 42.954 1.00 16.08 71 ASN A O 1
ATOM 577 N N . VAL A 1 72 ? 0.957 3.123 40.970 1.00 17.21 72 VAL A N 1
ATOM 578 C CA . VAL A 1 72 ? -0.482 3.265 40.927 1.00 18.34 72 VAL A CA 1
ATOM 579 C C . VAL A 1 72 ? -1.130 2.168 40.107 1.00 20.34 72 VAL A C 1
ATOM 580 O O . VAL A 1 72 ? -0.757 1.932 38.948 1.00 20.03 72 VAL A O 1
ATOM 584 N N . ASN A 1 73 ? -2.103 1.503 40.706 1.00 20.27 73 ASN A N 1
ATOM 585 C CA . ASN A 1 73 ? -2.888 0.502 39.977 1.00 22.40 73 ASN A CA 1
ATOM 586 C C . ASN A 1 73 ? -4.345 0.730 40.313 1.00 21.88 73 ASN A C 1
ATOM 587 O O . ASN A 1 73 ? -4.713 0.682 41.477 1.00 20.35 73 ASN A O 1
ATOM 592 N N . ASN A 1 74 ? -5.168 1.008 39.314 1.00 21.83 74 ASN A N 1
ATOM 593 C CA . ASN A 1 74 ? -6.595 1.196 39.589 1.00 22.16 74 ASN A CA 1
ATOM 594 C C . ASN A 1 74 ? -6.893 2.120 40.774 1.00 21.39 74 ASN A C 1
ATOM 595 O O . ASN A 1 74 ? -7.645 1.782 41.683 1.00 20.33 74 ASN A O 1
ATOM 600 N N . ASP A 1 75 ? -6.244 3.279 40.764 1.00 20.34 75 ASP A N 1
ATOM 601 C CA . ASP A 1 75 ? -6.456 4.336 41.760 1.00 21.34 75 ASP A CA 1
ATOM 602 C C . ASP A 1 75 ? -5.961 4.034 43.137 1.00 20.26 75 ASP A C 1
ATOM 603 O O . ASP A 1 75 ? -6.193 4.820 44.045 1.00 19.07 75 ASP A O 1
ATOM 608 N N . LYS A 1 76 ? -5.307 2.889 43.306 1.00 18.67 76 LYS A N 1
ATOM 609 C CA . LYS A 1 76 ? -4.755 2.554 44.613 1.00 19.49 76 LYS A CA 1
ATOM 610 C C . LYS A 1 76 ? -3.250 2.646 44.488 1.00 17.93 76 LYS A C 1
ATOM 611 O O . LYS A 1 76 ? -2.733 2.610 43.368 1.00 17.57 76 LYS A O 1
ATOM 617 N N . ILE A 1 77 ? -2.538 2.762 45.612 1.00 15.33 77 ILE A N 1
ATOM 618 C CA . ILE A 1 77 ? -1.099 2.860 45.558 1.00 16.29 77 ILE A CA 1
ATOM 619 C C . ILE A 1 77 ? -0.519 1.683 46.310 1.00 15.85 77 ILE A C 1
ATOM 620 O O . ILE A 1 77 ? -0.964 1.372 47.426 1.00 14.74 77 ILE A O 1
ATOM 625 N N . ASN A 1 78 ? 0.464 1.036 45.709 1.00 15.46 78 ASN A N 1
ATOM 626 C CA . ASN A 1 78 ? 1.243 0.053 46.406 1.00 16.38 78 ASN A CA 1
ATOM 627 C C . ASN A 1 78 ? 2.702 0.333 46.082 1.00 17.04 78 ASN A C 1
ATOM 628 O O . ASN A 1 78 ? 3.004 1.351 45.445 1.00 17.72 78 ASN A O 1
ATOM 633 N N . VAL A 1 79 ? 3.625 -0.480 46.601 1.00 16.43 79 VAL A N 1
ATOM 634 C CA . VAL A 1 79 ? 5.008 -0.310 46.182 1.00 15.65 79 VAL A CA 1
ATOM 635 C C . VAL A 1 79 ? 5.370 -1.457 45.259 1.00 16.01 79 VAL A C 1
ATOM 636 O O . VAL A 1 79 ? 5.022 -2.629 45.544 1.00 16.35 79 VAL A O 1
ATOM 640 N N . SER A 1 80 ? 6.028 -1.122 44.139 1.00 15.10 80 SER A N 1
ATOM 641 C CA . SER A 1 80 ? 6.433 -2.147 43.182 1.00 15.46 80 SER A CA 1
ATOM 642 C C . SER A 1 80 ? 7.853 -1.880 42.708 1.00 15.99 80 SER A C 1
ATOM 643 O O . SER A 1 80 ? 8.383 -0.776 42.858 1.00 15.38 80 SER A O 1
ATOM 650 N N . THR A 1 81 ? 8.465 -2.886 42.114 1.00 15.62 81 THR A N 1
ATOM 651 C CA . THR A 1 81 ? 9.801 -2.697 41.571 1.00 16.85 81 THR A CA 1
ATOM 652 C C . THR A 1 81 ? 9.862 -1.510 40.586 1.00 17.50 81 THR A C 1
ATOM 653 O O . THR A 1 81 ? 9.077 -1.430 39.634 1.00 15.97 81 THR A O 1
ATOM 657 N N . TYR A 1 82 ? 10.842 -0.629 40.775 1.00 16.63 82 TYR A N 1
ATOM 658 C CA . TYR A 1 82 ? 10.977 0.509 39.916 1.00 17.98 82 TYR A CA 1
ATOM 659 C C . TYR A 1 82 ? 11.145 0.063 38.494 1.00 19.24 82 TYR A C 1
ATOM 660 O O . TYR A 1 82 ? 11.879 -0.888 38.210 1.00 19.44 82 TYR A O 1
ATOM 669 N N . SER A 1 83 ? 10.431 0.723 37.600 1.00 20.62 83 SER A N 1
ATOM 670 C CA . SER A 1 83 ? 10.630 0.495 36.174 1.00 22.65 83 SER A CA 1
ATOM 671 C C . SER A 1 83 ? 10.739 1.852 35.475 1.00 24.50 83 SER A C 1
ATOM 672 O O . SER A 1 83 ? 9.788 2.654 35.576 1.00 23.82 83 SER A O 1
ATOM 675 N N . SER A 1 84 ? 11.853 2.104 34.755 1.00 24.56 84 SER A N 1
ATOM 676 C CA . SER A 1 84 ? 12.031 3.414 34.139 1.00 26.32 84 SER A CA 1
ATOM 677 C C . SER A 1 84 ? 11.139 3.596 32.913 1.00 27.18 84 SER A C 1
ATOM 678 O O . SER A 1 84 ? 11.112 4.658 32.322 1.00 27.38 84 SER A O 1
ATOM 681 N N . THR A 1 85 ? 10.377 2.568 32.562 1.00 28.29 85 THR A N 1
ATOM 682 C CA . THR A 1 85 ? 9.470 2.690 31.450 1.00 29.65 85 THR A CA 1
ATOM 683 C C . THR A 1 85 ? 8.023 2.651 31.895 1.00 29.92 85 THR A C 1
ATOM 684 O O . THR A 1 85 ? 7.125 2.604 31.053 1.00 30.57 85 THR A O 1
ATOM 688 N N . ASN A 1 86 ? 7.792 2.685 33.208 1.00 28.43 86 ASN A N 1
ATOM 689 C CA . ASN A 1 86 ? 6.438 2.644 33.744 1.00 29.34 86 ASN A CA 1
ATOM 690 C C . ASN A 1 86 ? 5.958 4.005 34.249 1.00 28.70 86 ASN A C 1
ATOM 691 O O . ASN A 1 86 ? 6.335 4.436 35.351 1.00 27.44 86 ASN A O 1
ATOM 696 N N . SER A 1 87 ? 5.095 4.648 33.459 1.00 28.32 87 SER A N 1
ATOM 697 C CA . SER A 1 87 ? 4.641 6.015 33.749 1.00 28.30 87 SER A CA 1
ATOM 698 C C . SER A 1 87 ? 3.884 6.139 35.071 1.00 27.25 87 SER A C 1
ATOM 699 O O . SER A 1 87 ? 3.898 7.199 35.709 1.00 26.82 87 SER A O 1
ATOM 702 N N . ILE A 1 88 ? 3.264 5.042 35.492 1.00 25.49 88 ILE A N 1
ATOM 703 C CA . ILE A 1 88 ? 2.465 5.056 36.715 1.00 22.57 88 ILE A CA 1
ATOM 704 C C . ILE A 1 88 ? 3.285 5.112 37.963 1.00 20.72 88 ILE A C 1
ATOM 705 O O . ILE A 1 88 ? 2.730 4.940 39.045 1.00 19.56 88 ILE A O 1
ATOM 710 N N . GLN A 1 89 ? 4.604 5.242 37.850 1.00 17.84 89 GLN A N 1
ATOM 711 C CA . GLN A 1 89 ? 5.398 5.416 39.055 1.00 17.84 89 GLN A CA 1
ATOM 712 C C . GLN A 1 89 ? 5.930 6.845 39.154 1.00 17.01 89 GLN A C 1
ATOM 713 O O . GLN A 1 89 ? 6.690 7.155 40.054 1.00 16.41 89 GLN A O 1
ATOM 719 N N . LYS A 1 90 ? 5.555 7.706 38.208 1.00 16.50 90 LYS A N 1
ATOM 720 C CA . LYS A 1 90 ? 6.064 9.103 38.223 1.00 17.26 90 LYS A CA 1
ATOM 721 C C . LYS A 1 90 ? 5.125 10.085 38.935 1.00 16.82 90 LYS A C 1
ATOM 722 O O . LYS A 1 90 ? 3.902 10.038 38.757 1.00 17.33 90 LYS A O 1
ATOM 728 N N . TRP A 1 91 ? 5.680 10.988 39.724 1.00 16.18 91 TRP A N 1
ATOM 729 C CA . TRP A 1 91 ? 4.864 11.920 40.503 1.00 16.64 91 TRP A CA 1
ATOM 730 C C . TRP A 1 91 ? 5.300 13.359 40.307 1.00 17.61 91 TRP A C 1
ATOM 731 O O . TRP A 1 91 ? 6.466 13.626 39.980 1.00 16.28 91 TRP A O 1
ATOM 742 N N . GLN A 1 92 ? 4.348 14.277 40.517 1.00 17.76 92 GLN A N 1
ATOM 743 C CA . GLN A 1 92 ? 4.616 15.701 40.606 1.00 19.22 92 GLN A CA 1
ATOM 744 C C . GLN A 1 92 ? 4.253 16.084 42.015 1.00 19.26 92 GLN A C 1
ATOM 745 O O . GLN A 1 92 ? 3.282 15.551 42.548 1.00 18.42 92 GLN A O 1
ATOM 751 N N . ILE A 1 93 ? 5.041 16.955 42.649 1.00 19.04 93 ILE A N 1
ATOM 752 C CA . ILE A 1 93 ? 4.706 17.424 44.002 1.00 20.20 93 ILE A CA 1
ATOM 753 C C . ILE A 1 93 ? 4.606 18.926 43.902 1.00 21.64 93 ILE A C 1
ATOM 754 O O . ILE A 1 93 ? 5.582 19.600 43.613 1.00 22.65 93 ILE A O 1
ATOM 759 N N . LYS A 1 94 ? 3.400 19.445 44.095 1.00 20.93 94 LYS A N 1
ATOM 760 C CA . LYS A 1 94 ? 3.081 20.819 43.770 1.00 22.55 94 LYS A CA 1
ATOM 761 C C . LYS A 1 94 ? 2.787 21.598 45.035 1.00 22.39 94 LYS A C 1
ATOM 762 O O . LYS A 1 94 ? 1.878 21.247 45.758 1.00 20.46 94 LYS A O 1
ATOM 768 N N . ALA A 1 95 ? 3.563 22.648 45.297 1.00 24.15 95 ALA A N 1
ATOM 769 C CA . ALA A 1 95 ? 3.299 23.511 46.445 1.00 25.47 95 ALA A CA 1
ATOM 770 C C . ALA A 1 95 ? 1.895 24.118 46.356 1.00 27.13 95 ALA A C 1
ATOM 771 O O . ALA A 1 95 ? 1.484 24.614 45.285 1.00 25.71 95 ALA A O 1
ATOM 773 N N . ASN A 1 96 ? 1.163 24.086 47.469 1.00 27.12 96 ASN A N 1
ATOM 774 C CA . ASN A 1 96 ? -0.191 24.653 47.511 1.00 29.30 96 ASN A CA 1
ATOM 775 C C . ASN A 1 96 ? -0.372 25.247 48.884 1.00 30.19 96 ASN A C 1
ATOM 776 O O . ASN A 1 96 ? -0.799 24.571 49.817 1.00 30.06 96 ASN A O 1
ATOM 781 N N . GLY A 1 97 ? -0.009 26.513 49.003 1.00 30.69 97 GLY A N 1
ATOM 782 C CA . GLY A 1 97 ? -0.012 27.174 50.282 1.00 32.03 97 GLY A CA 1
ATOM 783 C C . GLY A 1 97 ? 1.026 26.508 51.165 1.00 31.58 97 GLY A C 1
ATOM 784 O O . GLY A 1 97 ? 2.181 26.328 50.785 1.00 31.99 97 GLY A O 1
ATOM 785 N N . SER A 1 98 ? 0.601 26.097 52.347 1.00 31.77 98 SER A N 1
ATOM 786 C CA . SER A 1 98 ? 1.534 25.533 53.306 1.00 31.15 98 SER A CA 1
ATOM 787 C C . SER A 1 98 ? 1.697 24.014 53.178 1.00 29.68 98 SER A C 1
ATOM 788 O O . SER A 1 98 ? 2.427 23.386 53.945 1.00 29.64 98 SER A O 1
ATOM 791 N N . SER A 1 99 ? 1.043 23.398 52.220 1.00 28.04 99 SER A N 1
ATOM 792 C CA . SER A 1 99 ? 1.160 21.958 52.046 1.00 24.66 99 SER A CA 1
ATOM 793 C C . SER A 1 99 ? 1.508 21.619 50.596 1.00 23.66 99 SER A C 1
ATOM 794 O O . SER A 1 99 ? 2.002 22.424 49.883 1.00 24.62 99 SER A O 1
ATOM 797 N N . TYR A 1 100 ? 1.221 20.422 50.188 1.00 20.31 100 TYR A N 1
ATOM 798 C CA . TYR A 1 100 ? 1.504 20.008 48.822 1.00 19.69 100 TYR A CA 1
ATOM 799 C C . TYR A 1 100 ? 0.423 19.126 48.256 1.00 18.39 100 TYR A C 1
ATOM 800 O O . TYR A 1 100 ? -0.204 18.368 48.973 1.00 16.92 100 TYR A O 1
ATOM 809 N N . VAL A 1 101 ? 0.239 19.213 46.946 1.00 17.37 101 VAL A N 1
ATOM 810 C CA . VAL A 1 101 ? -0.635 18.296 46.228 1.00 17.71 101 VAL A CA 1
ATOM 811 C C . VAL A 1 101 ? 0.298 17.304 45.560 1.00 17.65 101 VAL A C 1
ATOM 812 O O . VAL A 1 101 ? 1.336 17.715 44.970 1.00 17.58 101 VAL A O 1
ATOM 816 N N . ILE A 1 102 ? -0.013 16.011 45.682 1.00 15.00 102 ILE A N 1
ATOM 817 C CA . ILE A 1 102 ? 0.839 14.979 45.102 1.00 14.82 102 ILE A CA 1
ATOM 818 C C . ILE A 1 102 ? 0.066 14.396 43.949 1.00 15.07 102 ILE A C 1
ATOM 819 O O . ILE A 1 102 ? -0.993 13.809 44.121 1.00 14.13 102 ILE A O 1
ATOM 824 N N . GLN A 1 103 ? 0.594 14.592 42.752 1.00 14.02 103 GLN A N 1
ATOM 825 C CA . GLN A 1 103 ? -0.156 14.223 41.560 1.00 14.70 103 GLN A CA 1
ATOM 826 C C . GLN A 1 103 ? 0.537 13.109 40.762 1.00 15.95 103 GLN A C 1
ATOM 827 O O . GLN A 1 103 ? 1.742 13.171 40.468 1.00 15.09 103 GLN A O 1
ATOM 833 N N . SER A 1 104 ? -0.239 12.094 40.417 1.00 15.20 104 SER A N 1
ATOM 834 C CA . SER A 1 104 ? 0.266 11.010 39.576 1.00 16.31 104 SER A CA 1
ATOM 835 C C . SER A 1 104 ? 0.459 11.482 38.118 1.00 17.83 104 SER A C 1
ATOM 836 O O . SER A 1 104 ? -0.157 12.460 37.659 1.00 16.35 104 SER A O 1
ATOM 839 N N . ASP A 1 105 ? 1.328 10.786 37.404 1.00 18.28 105 ASP A N 1
ATOM 840 C CA . ASP A 1 105 ? 1.471 10.985 35.970 1.00 20.15 105 ASP A CA 1
ATOM 841 C C . ASP A 1 105 ? 0.132 10.901 35.242 1.00 20.42 105 ASP A C 1
ATOM 842 O O . ASP A 1 105 ? -0.041 11.531 34.198 1.00 19.81 105 ASP A O 1
ATOM 847 N N . ASN A 1 106 ? -0.813 10.141 35.779 1.00 20.26 106 ASN A N 1
ATOM 848 C CA . ASN A 1 106 ? -2.117 10.021 35.154 1.00 20.66 106 ASN A CA 1
ATOM 849 C C . ASN A 1 106 ? -3.041 11.228 35.399 1.00 20.46 106 ASN A C 1
ATOM 850 O O . ASN A 1 106 ? -4.186 11.241 34.953 1.00 20.19 106 ASN A O 1
ATOM 855 N N . GLY A 1 107 ? -2.533 12.221 36.122 1.00 19.03 107 GLY A N 1
ATOM 856 C CA . GLY A 1 107 ? -3.263 13.439 36.368 1.00 18.28 107 GLY A CA 1
ATOM 857 C C . GLY A 1 107 ? -4.113 13.486 37.637 1.00 18.58 107 GLY A C 1
ATOM 858 O O . GLY A 1 107 ? -4.574 14.579 38.046 1.00 18.49 107 GLY A O 1
ATOM 859 N N . LYS A 1 108 ? -4.366 12.332 38.242 1.00 16.26 108 LYS A N 1
ATOM 860 C CA . LYS A 1 108 ? -5.134 12.295 39.498 1.00 16.83 108 LYS A CA 1
ATOM 861 C C . LYS A 1 108 ? -4.224 12.636 40.670 1.00 16.22 108 LYS A C 1
ATOM 862 O O . LYS A 1 108 ? -3.002 12.597 40.526 1.00 15.05 108 LYS A O 1
ATOM 868 N N . VAL A 1 109 ? -4.813 12.920 41.832 1.00 14.38 109 VAL A N 1
ATOM 869 C CA . VAL A 1 109 ? -4.011 13.370 42.958 1.00 14.07 109 VAL A CA 1
ATOM 870 C C . VAL A 1 109 ? -4.286 12.514 44.173 1.00 14.38 109 VAL A C 1
ATOM 871 O O . VAL A 1 109 ? -5.377 11.959 44.327 1.00 13.50 109 VAL A O 1
ATOM 875 N N . LEU A 1 110 ? -3.282 12.422 45.041 1.00 14.11 110 LEU A N 1
ATOM 876 C CA . LEU A 1 110 ? -3.365 11.632 46.269 1.00 14.69 110 LEU A CA 1
ATOM 877 C C . LEU A 1 110 ? -4.464 12.207 47.163 1.00 14.25 110 LEU A C 1
ATOM 878 O O . LEU A 1 110 ? -4.461 13.410 47.481 1.00 14.02 110 LEU A O 1
ATOM 883 N N . THR A 1 111 ? -5.381 11.343 47.588 1.00 13.98 111 THR A N 1
ATOM 884 C CA . THR A 1 111 ? -6.539 11.744 48.378 1.00 14.40 111 THR A CA 1
ATOM 885 C C . THR A 1 111 ? -6.811 10.794 49.565 1.00 14.88 111 THR A C 1
ATOM 886 O O . THR A 1 111 ? -6.929 9.571 49.386 1.00 16.50 111 THR A O 1
ATOM 890 N N . ALA A 1 112 ? -6.922 11.332 50.776 1.00 14.19 112 ALA A N 1
ATOM 891 C CA . ALA A 1 112 ? -7.270 10.511 51.925 1.00 14.56 112 ALA A CA 1
ATOM 892 C C . ALA A 1 112 ? -8.759 10.253 51.960 1.00 15.71 112 ALA A C 1
ATOM 893 O O . ALA A 1 112 ? -9.564 11.179 51.794 1.00 15.63 112 ALA A O 1
ATOM 895 N N . GLY A 1 113 ? -9.122 8.990 52.174 1.00 15.48 113 GLY A N 1
ATOM 896 C CA . GLY A 1 113 ? -10.533 8.598 52.367 1.00 15.77 113 GLY A CA 1
ATOM 897 C C . GLY A 1 113 ? -11.028 9.151 53.685 1.00 16.43 113 GLY A C 1
ATOM 898 O O . GLY A 1 113 ? -10.229 9.451 54.572 1.00 14.70 113 GLY A O 1
ATOM 899 N N . THR A 1 114 ? -12.348 9.280 53.805 1.00 17.22 114 THR A N 1
ATOM 900 C CA . THR A 1 114 ? -12.997 9.747 55.017 1.00 19.03 114 THR A CA 1
ATOM 901 C C . THR A 1 114 ? -14.057 8.756 55.504 1.00 19.78 114 THR A C 1
ATOM 902 O O . THR A 1 114 ? -14.516 7.873 54.761 1.00 18.71 114 THR A O 1
ATOM 906 N N . GLY A 1 115 ? -14.467 8.913 56.754 1.00 19.57 115 GLY A N 1
ATOM 907 C CA . GLY A 1 115 ? -15.531 8.075 57.297 1.00 21.68 115 GLY A CA 1
ATOM 908 C C . GLY A 1 115 ? -15.138 6.620 57.347 1.00 22.69 115 GLY A C 1
ATOM 909 O O . GLY A 1 115 ? -14.132 6.244 57.995 1.00 21.80 115 GLY A O 1
ATOM 910 N N . GLN A 1 116 ? -15.932 5.795 56.662 1.00 22.33 116 GLN A N 1
ATOM 911 C CA . GLN A 1 116 ? -15.680 4.363 56.648 1.00 22.61 116 GLN A CA 1
ATOM 912 C C . GLN A 1 116 ? -14.397 4.104 55.892 1.00 22.05 116 GLN A C 1
ATOM 913 O O . GLN A 1 116 ? -13.815 3.029 56.006 1.00 21.95 116 GLN A O 1
ATOM 919 N N . ALA A 1 117 ? -13.954 5.073 55.101 1.00 20.68 117 ALA A N 1
ATOM 920 C CA . ALA A 1 117 ? -12.682 4.907 54.394 1.00 19.28 117 ALA A CA 1
ATOM 921 C C . ALA A 1 117 ? -11.513 5.673 55.060 1.00 19.51 117 ALA A C 1
ATOM 922 O O . ALA A 1 117 ? -10.457 5.909 54.432 1.00 18.70 117 ALA A O 1
ATOM 924 N N . LEU A 1 118 ? -11.687 6.090 56.312 1.00 19.17 118 LEU A N 1
ATOM 925 C CA . LEU A 1 118 ? -10.574 6.753 57.014 1.00 17.85 118 LEU A CA 1
ATOM 926 C C . LEU A 1 118 ? -9.439 5.710 57.216 1.00 18.24 118 LEU A C 1
ATOM 927 O O . LEU A 1 118 ? -9.670 4.575 57.667 1.00 16.81 118 LEU A O 1
ATOM 932 N N . GLY A 1 119 ? -8.238 6.086 56.811 1.00 16.18 119 GLY A N 1
ATOM 933 C CA . GLY A 1 119 ? -7.130 5.147 56.789 1.00 16.82 119 GLY A CA 1
ATOM 934 C C . GLY A 1 119 ? -6.761 4.770 55.363 1.00 16.60 119 GLY A C 1
ATOM 935 O O . GLY A 1 119 ? -5.663 4.282 55.136 1.00 17.28 119 GLY A O 1
ATOM 936 N N . LEU A 1 120 ? -7.674 4.960 54.411 1.00 16.46 120 LEU A N 1
ATOM 937 C CA . LEU A 1 120 ? -7.388 4.610 53.020 1.00 16.83 120 LEU A CA 1
ATOM 938 C C . LEU A 1 120 ? -6.761 5.778 52.255 1.00 16.58 120 LEU A C 1
ATOM 939 O O . LEU A 1 120 ? -6.981 6.924 52.599 1.00 13.65 120 LEU A O 1
ATOM 944 N N . ILE A 1 121 ? -5.923 5.474 51.253 1.00 16.33 121 ILE A N 1
ATOM 945 C CA . ILE A 1 121 ? -5.407 6.544 50.388 1.00 17.42 121 ILE A CA 1
ATOM 946 C C . ILE A 1 121 ? -5.635 6.089 48.936 1.00 18.00 121 ILE A C 1
ATOM 947 O O . ILE A 1 121 ? -5.444 4.934 48.599 1.00 15.34 121 ILE A O 1
ATOM 952 N N . ARG A 1 122 ? -6.139 6.998 48.115 1.00 17.49 122 ARG A N 1
ATOM 953 C CA . ARG A 1 122 ? -6.490 6.685 46.728 1.00 18.05 122 ARG A CA 1
ATOM 954 C C . ARG A 1 122 ? -6.102 7.847 45.826 1.00 18.07 122 ARG A C 1
ATOM 955 O O . ARG A 1 122 ? -5.764 8.907 46.311 1.00 19.23 122 ARG A O 1
ATOM 963 N N . LEU A 1 123 ? -6.135 7.641 44.504 1.00 17.67 123 LEU A N 1
ATOM 964 C CA . LEU A 1 123 ? -5.926 8.719 43.572 1.00 16.97 123 LEU A CA 1
ATOM 965 C C . LEU A 1 123 ? -7.317 9.084 43.112 1.00 17.22 123 LEU A C 1
ATOM 966 O O . LEU A 1 123 ? -8.134 8.184 42.833 1.00 16.91 123 LEU A O 1
ATOM 971 N N . THR A 1 124 ? -7.615 10.381 43.087 1.00 15.96 124 THR A N 1
ATOM 972 C CA . THR A 1 124 ? -8.850 10.825 42.454 1.00 16.61 124 THR A CA 1
ATOM 973 C C . THR A 1 124 ? -8.687 12.217 41.850 1.00 15.46 124 THR A C 1
ATOM 974 O O . THR A 1 124 ? -7.607 12.812 41.903 1.00 15.27 124 THR A O 1
ATOM 978 N N . ASP A 1 125 ? -9.732 12.711 41.205 1.00 14.55 125 ASP A N 1
ATOM 979 C CA . ASP A 1 125 ? -9.612 13.979 40.513 1.00 15.97 125 ASP A CA 1
ATOM 980 C C . ASP A 1 125 ? -9.435 15.132 41.489 1.00 16.09 125 ASP A C 1
ATOM 981 O O . ASP A 1 125 ? -10.055 15.151 42.551 1.00 15.49 125 ASP A O 1
ATOM 986 N N . GLU A 1 126 ? -8.585 16.093 41.130 1.00 16.78 126 GLU A N 1
ATOM 987 C CA . GLU A 1 126 ? -8.336 17.218 42.017 1.00 17.17 126 GLU A CA 1
ATOM 988 C C . GLU A 1 126 ? -9.565 18.128 42.135 1.00 17.89 126 GLU A C 1
ATOM 989 O O . GLU A 1 126 ? -10.236 18.461 41.118 1.00 15.93 126 GLU A O 1
ATOM 995 N N . SER A 1 127 ? -9.904 18.501 43.362 1.00 17.93 127 SER A N 1
ATOM 996 C CA . SER A 1 127 ? -11.029 19.392 43.546 1.00 21.43 127 SER A CA 1
ATOM 997 C C . SER A 1 127 ? -10.534 20.777 44.014 1.00 23.51 127 SER A C 1
ATOM 998 O O . SER A 1 127 ? -9.373 20.935 44.370 1.00 22.63 127 SER A O 1
ATOM 1001 N N . SER A 1 128 ? -11.420 21.756 44.030 1.00 24.74 128 SER A N 1
ATOM 1002 C CA . SER A 1 128 ? -11.032 23.119 44.276 1.00 29.00 128 SER A CA 1
ATOM 1003 C C . SER A 1 128 ? -10.342 23.335 45.573 1.00 30.84 128 SER A C 1
ATOM 1004 O O . SER A 1 128 ? -9.263 23.836 45.577 1.00 32.42 128 SER A O 1
ATOM 1007 N N . ASN A 1 129 ? -11.078 22.872 46.627 1.00 31.39 129 ASN A N 1
ATOM 1008 C CA . ASN A 1 129 ? -10.208 22.860 47.775 1.00 33.53 129 ASN A CA 1
ATOM 1009 C C . ASN A 1 129 ? -10.459 21.868 48.873 1.00 31.53 129 ASN A C 1
ATOM 1010 O O . ASN A 1 129 ? -11.231 22.085 49.783 1.00 33.45 129 ASN A O 1
ATOM 1015 N N . ASN A 1 130 ? -9.867 20.763 48.817 1.00 28.33 130 ASN A N 1
ATOM 1016 C CA . ASN A 1 130 ? -10.159 19.580 49.519 1.00 24.72 130 ASN A CA 1
ATOM 1017 C C . ASN A 1 130 ? -8.956 19.390 50.388 1.00 22.06 130 ASN A C 1
ATOM 1018 O O . ASN A 1 130 ? -7.923 19.149 49.904 1.00 20.66 130 ASN A O 1
ATOM 1023 N N . PRO A 1 131 ? -9.139 19.621 51.679 1.00 19.20 131 PRO A N 1
ATOM 1024 C CA . PRO A 1 131 ? -8.039 19.462 52.634 1.00 17.88 131 PRO A CA 1
ATOM 1025 C C . PRO A 1 131 ? -7.530 18.022 52.625 1.00 16.21 131 PRO A C 1
ATOM 1026 O O . PRO A 1 131 ? -6.378 17.805 53.023 1.00 15.81 131 PRO A O 1
ATOM 1030 N N . ASN A 1 132 ? -8.367 17.061 52.200 1.00 15.06 132 ASN A N 1
ATOM 1031 C CA . ASN A 1 132 ? -7.950 15.663 52.105 1.00 16.21 132 ASN A CA 1
ATOM 1032 C C . ASN A 1 132 ? -6.991 15.369 50.930 1.00 15.55 132 ASN A C 1
ATOM 1033 O O . ASN A 1 132 ? -6.415 14.280 50.835 1.00 16.88 132 ASN A O 1
ATOM 1038 N N . GLN A 1 133 ? -6.771 16.364 50.095 1.00 14.72 133 GLN A N 1
ATOM 1039 C CA . GLN A 1 133 ? -5.843 16.254 48.991 1.00 13.66 133 GLN A CA 1
ATOM 1040 C C . GLN A 1 133 ? -4.578 17.083 49.273 1.00 14.44 133 GLN A C 1
ATOM 1041 O O . GLN A 1 133 ? -3.753 17.286 48.395 1.00 13.28 133 GLN A O 1
ATOM 1047 N N . GLN A 1 134 ? -4.396 17.512 50.525 1.00 14.60 134 GLN A N 1
ATOM 1048 C CA . GLN A 1 134 ? -3.203 18.281 50.864 1.00 14.93 134 GLN A CA 1
ATOM 1049 C C . GLN A 1 134 ? -2.294 17.444 51.796 1.00 14.06 134 GLN A C 1
ATOM 1050 O O . GLN A 1 134 ? -2.778 16.786 52.716 1.00 12.60 134 GLN A O 1
ATOM 1056 N N . TRP A 1 135 ? -0.985 17.545 51.586 1.00 12.91 135 TRP A N 1
ATOM 1057 C CA . TRP A 1 135 ? -0.006 16.679 52.238 1.00 13.22 135 TRP A CA 1
ATOM 1058 C C . TRP A 1 135 ? 1.199 17.467 52.720 1.00 14.26 135 TRP A C 1
ATOM 1059 O O . TRP A 1 135 ? 1.624 18.432 52.080 1.00 13.97 135 TRP A O 1
ATOM 1070 N N . ASN A 1 136 ? 1.763 17.009 53.839 1.00 14.79 136 ASN A N 1
ATOM 1071 C CA . ASN A 1 136 ? 2.929 17.619 54.420 1.00 15.15 136 ASN A CA 1
ATOM 1072 C C . ASN A 1 136 ? 4.092 16.675 54.334 1.00 16.45 136 ASN A C 1
ATOM 1073 O O . ASN A 1 136 ? 3.913 15.487 54.524 1.00 12.77 136 ASN A O 1
ATOM 1078 N N . LEU A 1 137 ? 5.283 17.235 54.073 1.00 17.22 137 LEU A N 1
ATOM 1079 C CA . LEU A 1 137 ? 6.511 16.449 54.020 1.00 19.22 137 LEU A CA 1
ATOM 1080 C C . LEU A 1 137 ? 7.396 16.852 55.171 1.00 19.98 137 LEU A C 1
ATOM 1081 O O . LEU A 1 137 ? 7.733 18.060 55.330 1.00 23.01 137 LEU A O 1
ATOM 1086 N N . THR A 1 138 ? 7.762 15.877 55.993 1.00 17.30 138 THR A N 1
ATOM 1087 C CA . THR A 1 138 ? 8.590 16.146 57.148 1.00 18.88 138 THR A CA 1
ATOM 1088 C C . THR A 1 138 ? 9.937 15.466 56.956 1.00 17.88 138 THR A C 1
ATOM 1089 O O . THR A 1 138 ? 9.979 14.264 56.774 1.00 17.56 138 THR A O 1
ATOM 1093 N N . SER A 1 139 ? 11.022 16.224 56.981 1.00 17.65 139 SER A N 1
ATOM 1094 C CA . SER A 1 139 ? 12.370 15.638 56.853 1.00 17.75 139 SER A CA 1
ATOM 1095 C C . SER A 1 139 ? 12.861 14.995 58.146 1.00 17.41 139 SER A C 1
ATOM 1096 O O . SER A 1 139 ? 12.918 15.663 59.182 1.00 17.76 139 SER A O 1
ATOM 1099 N N . VAL A 1 140 ? 13.210 13.712 58.108 1.00 15.65 140 VAL A N 1
ATOM 1100 C CA . VAL A 1 140 ? 13.690 13.051 59.321 1.00 16.04 140 VAL A CA 1
ATOM 1101 C C . VAL A 1 140 ? 15.144 12.712 59.216 1.00 15.79 140 VAL A C 1
ATOM 1102 O O . VAL A 1 140 ? 15.743 12.332 60.224 1.00 15.33 140 VAL A O 1
ATOM 1106 N N . GLN A 1 141 ? 15.715 12.833 58.009 1.00 14.19 141 GLN A N 1
ATOM 1107 C CA . GLN A 1 141 ? 17.152 12.616 57.821 1.00 14.84 141 GLN A CA 1
ATOM 1108 C C . GLN A 1 141 ? 17.612 13.308 56.551 1.00 14.51 141 GLN A C 1
ATOM 1109 O O . GLN A 1 141 ? 16.901 13.312 55.557 1.00 11.83 141 GLN A O 1
ATOM 1115 N N . THR A 1 142 ? 18.792 13.909 56.596 1.00 14.48 142 THR A N 1
ATOM 1116 C CA . THR A 1 142 ? 19.394 14.476 55.402 1.00 15.16 142 THR A CA 1
ATOM 1117 C C . THR A 1 142 ? 20.751 13.771 55.194 1.00 16.28 142 THR A C 1
ATOM 1118 O O . THR A 1 142 ? 21.551 13.641 56.146 1.00 16.55 142 THR A O 1
ATOM 1122 N N . ILE A 1 143 ? 20.996 13.331 53.968 1.00 15.88 143 ILE A N 1
ATOM 1123 C CA . ILE A 1 143 ? 22.236 12.682 53.594 1.00 17.68 143 ILE A CA 1
ATOM 1124 C C . ILE A 1 143 ? 23.042 13.660 52.781 1.00 18.40 143 ILE A C 1
ATOM 1125 O O . ILE A 1 143 ? 22.567 14.176 51.769 1.00 18.57 143 ILE A O 1
ATOM 1130 N N . GLN A 1 144 ? 24.277 13.903 53.190 1.00 19.27 144 GLN A N 1
ATOM 1131 C CA . GLN A 1 144 ? 25.157 14.803 52.443 1.00 19.97 144 GLN A CA 1
ATOM 1132 C C . GLN A 1 144 ? 25.631 14.073 51.180 1.00 21.13 144 GLN A C 1
ATOM 1133 O O . GLN A 1 144 ? 26.032 12.897 51.221 1.00 21.82 144 GLN A O 1
ATOM 1139 N N . LEU A 1 145 ? 25.568 14.762 50.051 1.00 20.56 145 LEU A N 1
ATOM 1140 C CA . LEU A 1 145 ? 25.891 14.126 48.772 1.00 20.65 145 LEU A CA 1
ATOM 1141 C C . LEU A 1 145 ? 27.311 14.408 48.320 1.00 20.13 145 LEU A C 1
ATOM 1142 O O . LEU A 1 145 ? 27.903 15.373 48.746 1.00 18.05 145 LEU A O 1
ATOM 1147 N N . PRO A 1 146 ? 27.858 13.545 47.472 1.00 21.52 146 PRO A N 1
ATOM 1148 C CA . PRO A 1 146 ? 29.200 13.762 46.918 1.00 21.20 146 PRO A CA 1
ATOM 1149 C C . PRO A 1 146 ? 29.191 15.097 46.182 1.00 21.53 146 PRO A C 1
ATOM 1150 O O . PRO A 1 146 ? 28.217 15.411 45.523 1.00 19.60 146 PRO A O 1
ATOM 1154 N N . GLN A 1 147 ? 30.274 15.844 46.319 1.00 22.38 147 GLN A N 1
ATOM 1155 C CA . GLN A 1 147 ? 30.504 17.165 45.765 1.00 23.96 147 GLN A CA 1
ATOM 1156 C C . GLN A 1 147 ? 31.044 17.006 44.333 1.00 22.70 147 GLN A C 1
ATOM 1157 O O . GLN A 1 147 ? 31.915 16.190 44.113 1.00 21.98 147 GLN A O 1
ATOM 1163 N N . LYS A 1 148 ? 30.470 17.717 43.363 1.00 20.91 148 LYS A N 1
ATOM 1164 C CA . LYS A 1 148 ? 30.945 17.643 41.991 1.00 20.12 148 LYS A CA 1
ATOM 1165 C C . LYS A 1 148 ? 32.341 18.279 41.864 1.00 18.67 148 LYS A C 1
ATOM 1166 O O . LYS A 1 148 ? 32.570 19.402 42.298 1.00 18.36 148 LYS A O 1
ATOM 1172 N N . PRO A 1 149 ? 33.277 17.551 41.288 1.00 17.89 149 PRO A N 1
ATOM 1173 C CA . PRO A 1 149 ? 34.647 18.039 41.104 1.00 17.39 149 PRO A CA 1
ATOM 1174 C C . PRO A 1 149 ? 34.758 18.993 39.894 1.00 17.40 149 PRO A C 1
ATOM 1175 O O . PRO A 1 149 ? 33.761 19.348 39.246 1.00 16.58 149 PRO A O 1
ATOM 1179 N N . ILE A 1 150 ? 35.964 19.453 39.614 1.00 16.50 150 ILE A N 1
ATOM 1180 C CA . ILE A 1 150 ? 36.190 20.323 38.466 1.00 16.44 150 ILE A CA 1
ATOM 1181 C C . ILE A 1 150 ? 36.073 19.534 37.173 1.00 16.95 150 ILE A C 1
ATOM 1182 O O . ILE A 1 150 ? 36.698 18.479 37.012 1.00 15.77 150 ILE A O 1
ATOM 1187 N N . ILE A 1 151 ? 35.287 20.047 36.236 1.00 15.91 151 ILE A N 1
ATOM 1188 C CA . ILE A 1 151 ? 35.045 19.331 34.993 1.00 16.89 151 ILE A CA 1
ATOM 1189 C C . ILE A 1 151 ? 35.791 20.005 33.879 1.00 18.47 151 ILE A C 1
ATOM 1190 O O . ILE A 1 151 ? 35.706 21.243 33.771 1.00 18.48 151 ILE A O 1
ATOM 1195 N N . ASP A 1 152 ? 36.471 19.232 33.021 1.00 18.30 152 ASP A N 1
ATOM 1196 C CA . ASP A 1 152 ? 37.160 19.868 31.879 1.00 20.87 152 ASP A CA 1
ATOM 1197 C C . ASP A 1 152 ? 36.168 20.171 30.749 1.00 21.66 152 ASP A C 1
ATOM 1198 O O . ASP A 1 152 ? 35.134 19.521 30.657 1.00 22.58 152 ASP A O 1
ATOM 1203 N N . THR A 1 153 ? 36.491 21.115 29.866 1.00 22.92 153 THR A N 1
ATOM 1204 C CA . THR A 1 153 ? 35.613 21.413 28.726 1.00 25.56 153 THR A CA 1
ATOM 1205 C C . THR A 1 153 ? 36.317 21.282 27.387 1.00 26.14 153 THR A C 1
ATOM 1206 O O . THR A 1 153 ? 35.657 21.278 26.345 1.00 27.53 153 THR A O 1
ATOM 1210 N N . LYS A 1 154 ? 37.643 21.208 27.411 1.00 25.28 154 LYS A N 1
ATOM 1211 C CA . LYS A 1 154 ? 38.424 21.089 26.174 1.00 25.72 154 LYS A CA 1
ATOM 1212 C C . LYS A 1 154 ? 39.383 19.902 26.177 1.00 25.11 154 LYS A C 1
ATOM 1213 O O . LYS A 1 154 ? 40.280 19.821 26.989 1.00 24.26 154 LYS A O 1
ATOM 1219 N N . LEU A 1 155 ? 39.204 18.997 25.231 1.00 24.77 155 LEU A N 1
ATOM 1220 C CA . LEU A 1 155 ? 40.053 17.826 25.159 1.00 24.50 155 LEU A CA 1
ATOM 1221 C C . LEU A 1 155 ? 41.431 18.234 24.651 1.00 24.69 155 LEU A C 1
ATOM 1222 O O . LEU A 1 155 ? 41.545 18.952 23.664 1.00 26.57 155 LEU A O 1
ATOM 1227 N N . LYS A 1 156 ? 42.474 17.793 25.314 1.00 24.32 156 LYS A N 1
ATOM 1228 C CA . LYS A 1 156 ? 43.840 18.090 24.848 1.00 25.47 156 LYS A CA 1
ATOM 1229 C C . LYS A 1 156 ? 44.056 17.572 23.439 1.00 25.89 156 LYS A C 1
ATOM 1230 O O . LYS A 1 156 ? 43.329 16.702 22.990 1.00 26.06 156 LYS A O 1
ATOM 1236 N N . ASP A 1 157 ? 45.033 18.141 22.735 1.00 26.19 157 ASP A N 1
ATOM 1237 C CA . ASP A 1 157 ? 45.360 17.691 21.377 1.00 27.14 157 ASP A CA 1
ATOM 1238 C C . ASP A 1 157 ? 45.906 16.258 21.366 1.00 26.68 157 ASP A C 1
ATOM 1239 O O . ASP A 1 157 ? 46.489 15.822 22.348 1.00 26.14 157 ASP A O 1
ATOM 1244 N N . TYR A 1 158 ? 45.740 15.532 20.260 1.00 26.68 158 TYR A N 1
ATOM 1245 C CA . TYR A 1 158 ? 46.345 14.199 20.157 1.00 27.35 158 TYR A CA 1
ATOM 1246 C C . TYR A 1 158 ? 47.853 14.381 20.052 1.00 27.02 158 TYR A C 1
ATOM 1247 O O . TYR A 1 158 ? 48.312 15.445 19.635 1.00 27.19 158 TYR A O 1
ATOM 1256 N N . PRO A 1 159 ? 48.624 13.358 20.428 1.00 26.43 159 PRO A N 1
ATOM 1257 C CA . PRO A 1 159 ? 50.084 13.475 20.475 1.00 26.68 159 PRO A CA 1
ATOM 1258 C C . PRO A 1 159 ? 50.679 13.681 19.104 1.00 27.92 159 PRO A C 1
ATOM 1259 O O . PRO A 1 159 ? 50.086 13.280 18.102 1.00 26.74 159 PRO A O 1
ATOM 1263 N N . LYS A 1 160 ? 51.845 14.309 19.070 1.00 28.98 160 LYS A N 1
ATOM 1264 C CA . LYS A 1 160 ? 52.554 14.500 17.798 1.00 30.89 160 LYS A CA 1
ATOM 1265 C C . LYS A 1 160 ? 53.945 13.951 17.957 1.00 31.54 160 LYS A C 1
ATOM 1266 O O . LYS A 1 160 ? 54.450 13.875 19.077 1.00 32.03 160 LYS A O 1
ATOM 1272 N N . TYR A 1 161 ? 54.573 13.566 16.847 1.00 32.01 161 TYR A N 1
ATOM 1273 C CA . TYR A 1 161 ? 55.924 13.030 16.910 1.00 33.89 161 TYR A CA 1
ATOM 1274 C C . TYR A 1 161 ? 56.914 14.097 17.375 1.00 35.36 161 TYR A C 1
ATOM 1275 O O . TYR A 1 161 ? 56.746 15.285 17.101 1.00 36.02 161 TYR A O 1
ATOM 1284 N N . SER A 1 162 ? 57.929 13.652 18.102 1.00 37.39 162 SER A N 1
ATOM 1285 C CA . SER A 1 162 ? 58.987 14.536 18.593 1.00 39.24 162 SER A CA 1
ATOM 1286 C C . SER A 1 162 ? 60.087 14.527 17.551 1.00 39.64 162 SER A C 1
ATOM 1287 O O . SER A 1 162 ? 60.567 13.447 17.201 1.00 40.73 162 SER A O 1
ATOM 1290 N N . GLY A 1 165 ? 62.264 10.745 16.267 1.00 38.26 165 GLY A N 1
ATOM 1291 C CA . GLY A 1 165 ? 60.829 10.615 15.990 1.00 37.30 165 GLY A CA 1
ATOM 1292 C C . GLY A 1 165 ? 60.034 9.682 16.894 1.00 37.05 165 GLY A C 1
ATOM 1293 O O . GLY A 1 165 ? 59.579 8.616 16.481 1.00 37.40 165 GLY A O 1
ATOM 1294 N N . ASN A 1 166 ? 59.837 10.089 18.141 1.00 36.15 166 ASN A N 1
ATOM 1295 C CA . ASN A 1 166 ? 59.081 9.275 19.086 1.00 35.22 166 ASN A CA 1
ATOM 1296 C C . ASN A 1 166 ? 57.758 9.933 19.378 1.00 33.17 166 ASN A C 1
ATOM 1297 O O . ASN A 1 166 ? 57.598 11.135 19.196 1.00 32.94 166 ASN A O 1
ATOM 1302 N N . ILE A 1 167 ? 56.809 9.151 19.862 1.00 32.01 167 ILE A N 1
ATOM 1303 C CA . ILE A 1 167 ? 55.492 9.705 20.156 1.00 30.48 167 ILE A CA 1
ATOM 1304 C C . ILE A 1 167 ? 54.818 8.939 21.281 1.00 30.46 167 ILE A C 1
ATOM 1305 O O . ILE A 1 167 ? 55.043 7.718 21.452 1.00 29.72 167 ILE A O 1
ATOM 1310 N N . ASP A 1 168 ? 53.998 9.657 22.048 1.00 28.32 168 ASP A N 1
ATOM 1311 C CA . ASP A 1 168 ? 53.266 9.067 23.135 1.00 28.43 168 ASP A CA 1
ATOM 1312 C C . ASP A 1 168 ? 52.163 8.152 22.603 1.00 27.81 168 ASP A C 1
ATOM 1313 O O . ASP A 1 168 ? 51.678 8.334 21.501 1.00 27.36 168 ASP A O 1
ATOM 1318 N N . ASN A 1 169 ? 51.713 7.218 23.432 1.00 27.85 169 ASN A N 1
ATOM 1319 C CA . ASN A 1 169 ? 50.655 6.303 23.028 1.00 27.24 169 ASN A CA 1
ATOM 1320 C C . ASN A 1 169 ? 49.276 6.867 23.244 1.00 25.25 169 ASN A C 1
ATOM 1321 O O . ASN A 1 169 ? 48.297 6.266 22.833 1.00 24.29 169 ASN A O 1
ATOM 1326 N N . GLY A 1 170 ? 49.196 7.984 23.946 1.00 23.58 170 GLY A N 1
ATOM 1327 C CA . GLY A 1 170 ? 47.908 8.597 24.206 1.00 22.58 170 GLY A CA 1
ATOM 1328 C C . GLY A 1 170 ? 48.018 9.794 25.105 1.00 21.55 170 GLY A C 1
ATOM 1329 O O . GLY A 1 170 ? 49.127 10.269 25.370 1.00 21.45 170 GLY A O 1
ATOM 1330 N N . THR A 1 171 ? 46.882 10.307 25.554 1.00 21.08 171 THR A N 1
ATOM 1331 C CA . THR A 1 171 ? 46.878 11.394 26.526 1.00 19.82 171 THR A CA 1
ATOM 1332 C C . THR A 1 171 ? 46.166 10.982 27.810 1.00 19.99 171 THR A C 1
ATOM 1333 O O . THR A 1 171 ? 45.524 9.957 27.852 1.00 19.59 171 THR A O 1
ATOM 1337 N N . SER A 1 172 ? 46.237 11.822 28.837 1.00 18.17 172 SER A N 1
ATOM 1338 C CA . SER A 1 172 ? 45.659 11.418 30.127 1.00 19.93 172 SER A CA 1
ATOM 1339 C C . SER A 1 172 ? 44.163 11.615 30.195 1.00 18.99 172 SER A C 1
ATOM 1340 O O . SER A 1 172 ? 43.661 12.565 29.648 1.00 18.89 172 SER A O 1
ATOM 1343 N N . PRO A 1 173 ? 43.451 10.725 30.874 1.00 18.43 173 PRO A N 1
ATOM 1344 C CA . PRO A 1 173 ? 41.994 10.856 30.989 1.00 18.31 173 PRO A CA 1
ATOM 1345 C C . PRO A 1 173 ? 41.588 12.229 31.554 1.00 18.06 173 PRO A C 1
ATOM 1346 O O . PRO A 1 173 ? 42.118 12.670 32.563 1.00 17.49 173 PRO A O 1
ATOM 1350 N N . GLN A 1 174 ? 40.672 12.907 30.876 1.00 16.24 174 GLN A N 1
ATOM 1351 C CA . GLN A 1 174 ? 40.121 14.181 31.373 1.00 16.01 174 GLN A CA 1
ATOM 1352 C C . GLN A 1 174 ? 38.651 13.980 31.709 1.00 15.37 174 GLN A C 1
ATOM 1353 O O . GLN A 1 174 ? 37.917 13.383 30.928 1.00 13.84 174 GLN A O 1
ATOM 1359 N N . LEU A 1 175 ? 38.229 14.432 32.888 1.00 16.06 175 LEU A N 1
ATOM 1360 C CA . LEU A 1 175 ? 36.830 14.270 33.282 1.00 16.37 175 LEU A CA 1
ATOM 1361 C C . LEU A 1 175 ? 36.004 15.302 32.552 1.00 16.74 175 LEU A C 1
ATOM 1362 O O . LEU A 1 175 ? 36.123 16.481 32.845 1.00 16.94 175 LEU A O 1
ATOM 1367 N N . MET A 1 176 ? 35.116 14.843 31.661 1.00 15.96 176 MET A N 1
ATOM 1368 C CA . MET A 1 176 ? 34.338 15.718 30.810 1.00 16.88 176 MET A CA 1
ATOM 1369 C C . MET A 1 176 ? 32.906 15.819 31.261 1.00 16.08 176 MET A C 1
ATOM 1370 O O . MET A 1 176 ? 32.176 16.670 30.758 1.00 16.59 176 MET A O 1
ATOM 1375 N N . GLY A 1 177 ? 32.483 14.935 32.172 1.00 15.79 177 GLY A N 1
ATOM 1376 C CA . GLY A 1 177 ? 31.095 14.954 32.661 1.00 15.74 177 GLY A CA 1
ATOM 1377 C C . GLY A 1 177 ? 30.972 14.129 33.935 1.00 15.87 177 GLY A C 1
ATOM 1378 O O . GLY A 1 177 ? 31.714 13.162 34.107 1.00 14.69 177 GLY A O 1
ATOM 1379 N N . TRP A 1 178 ? 30.035 14.499 34.812 1.00 15.40 178 TRP A N 1
ATOM 1380 C CA . TRP A 1 178 ? 29.883 13.852 36.106 1.00 15.50 178 TRP A CA 1
ATOM 1381 C C . TRP A 1 178 ? 28.441 14.094 36.518 1.00 16.32 178 TRP A C 1
ATOM 1382 O O . TRP A 1 178 ? 27.921 15.207 36.369 1.00 15.38 178 TRP A O 1
ATOM 1393 N N . THR A 1 179 ? 27.772 13.068 37.008 1.00 15.20 179 THR A N 1
ATOM 1394 C CA . THR A 1 179 ? 26.366 13.262 37.369 1.00 15.95 179 THR A CA 1
ATOM 1395 C C . THR A 1 179 ? 25.962 12.207 38.388 1.00 15.60 179 THR A C 1
ATOM 1396 O O . THR A 1 179 ? 26.597 11.182 38.487 1.00 13.95 179 THR A O 1
ATOM 1400 N N . LEU A 1 180 ? 24.939 12.507 39.178 1.00 15.33 180 LEU A N 1
ATOM 1401 C CA . LEU A 1 180 ? 24.515 11.605 40.252 1.00 15.13 180 LEU A CA 1
ATOM 1402 C C . LEU A 1 180 ? 23.313 10.783 39.799 1.00 16.38 180 LEU A C 1
ATOM 1403 O O . LEU A 1 180 ? 22.322 11.337 39.272 1.00 16.70 180 LEU A O 1
ATOM 1408 N N . VAL A 1 181 ? 23.391 9.474 40.000 1.00 14.96 181 VAL A N 1
ATOM 1409 C CA . VAL A 1 181 ? 22.315 8.601 39.543 1.00 14.25 181 VAL A CA 1
ATOM 1410 C C . VAL A 1 181 ? 21.626 7.926 40.707 1.00 14.59 181 VAL A C 1
ATOM 1411 O O . VAL A 1 181 ? 22.259 7.264 41.502 1.00 13.29 181 VAL A O 1
ATOM 1415 N N . PRO A 1 182 ? 20.320 8.099 40.803 1.00 14.22 182 PRO A N 1
ATOM 1416 C CA . PRO A 1 182 ? 19.538 7.427 41.842 1.00 14.45 182 PRO A CA 1
ATOM 1417 C C . PRO A 1 182 ? 19.842 5.913 41.903 1.00 14.17 182 PRO A C 1
ATOM 1418 O O . PRO A 1 182 ? 19.838 5.225 40.871 1.00 12.59 182 PRO A O 1
ATOM 1422 N N . CYS A 1 183 ? 20.044 5.389 43.104 1.00 13.26 183 CYS A N 1
ATOM 1423 C CA . CYS A 1 183 ? 20.403 3.988 43.253 1.00 14.77 183 CYS A CA 1
ATOM 1424 C C . CYS A 1 183 ? 19.324 3.060 42.705 1.00 15.38 183 CYS A C 1
ATOM 1425 O O . CYS A 1 183 ? 19.652 1.986 42.248 1.00 15.57 183 CYS A O 1
ATOM 1428 N N . ILE A 1 184 ? 18.062 3.494 42.726 1.00 14.66 184 ILE A N 1
ATOM 1429 C CA . ILE A 1 184 ? 16.989 2.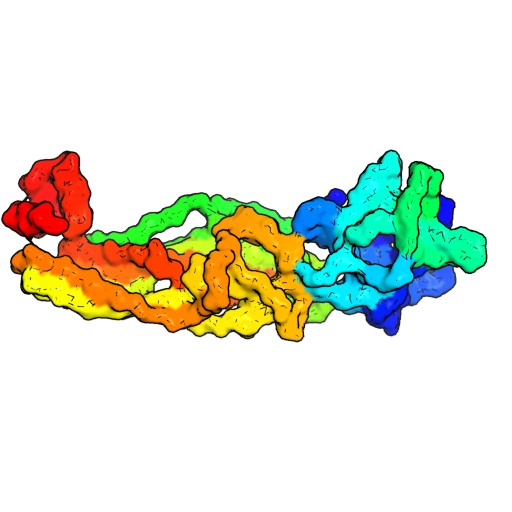680 42.188 1.00 15.88 184 ILE A CA 1
ATOM 1430 C C . ILE A 1 184 ? 17.167 2.387 40.708 1.00 15.73 184 ILE A C 1
ATOM 1431 O O . ILE A 1 184 ? 16.611 1.410 40.210 1.00 16.10 184 ILE A O 1
ATOM 1436 N N . MET A 1 185 ? 17.924 3.233 40.013 1.00 16.27 185 MET A N 1
ATOM 1437 C CA . MET A 1 185 ? 18.157 3.067 38.578 1.00 16.20 185 MET A CA 1
ATOM 1438 C C . MET A 1 185 ? 19.443 2.282 38.312 1.00 17.57 185 MET A C 1
ATOM 1439 O O . MET A 1 185 ? 19.856 2.124 37.150 1.00 18.11 185 MET A O 1
ATOM 1444 N N . VAL A 1 186 ? 20.082 1.815 39.371 1.00 16.26 186 VAL A N 1
ATOM 1445 C CA . VAL A 1 186 ? 21.331 1.081 39.245 1.00 17.86 186 VAL A CA 1
ATOM 1446 C C . VAL A 1 186 ? 21.202 -0.354 39.696 1.00 19.41 186 VAL A C 1
ATOM 1447 O O . VAL A 1 186 ? 20.772 -0.601 40.807 1.00 20.23 186 VAL A O 1
ATOM 1451 N N . ASN A 1 187 ? 21.563 -1.298 38.827 1.00 19.70 187 ASN A N 1
ATOM 1452 C CA . ASN A 1 187 ? 21.547 -2.702 39.196 1.00 20.61 187 ASN A CA 1
ATOM 1453 C C . ASN A 1 187 ? 22.936 -3.042 39.703 1.00 21.01 187 ASN A C 1
ATOM 1454 O O . ASN A 1 187 ? 23.866 -3.187 38.907 1.00 20.34 187 ASN A O 1
ATOM 1459 N N . ASP A 1 188 ? 23.063 -3.143 41.029 1.00 20.52 188 ASP A N 1
ATOM 1460 C CA . ASP A 1 188 ? 24.338 -3.405 41.715 1.00 23.36 188 ASP A CA 1
ATOM 1461 C C . ASP A 1 188 ? 24.143 -4.709 42.488 1.00 25.35 188 ASP A C 1
ATOM 1462 O O . ASP A 1 188 ? 23.692 -4.713 43.638 1.00 25.11 188 ASP A O 1
ATOM 1467 N N . PRO A 1 189 ? 24.448 -5.816 41.816 1.00 27.44 189 PRO A N 1
ATOM 1468 C CA . PRO A 1 189 ? 24.207 -7.166 42.355 1.00 28.76 189 PRO A CA 1
ATOM 1469 C C . PRO A 1 189 ? 25.052 -7.531 43.572 1.00 29.51 189 PRO A C 1
ATOM 1470 O O . PRO A 1 189 ? 24.782 -8.546 44.222 1.00 30.88 189 PRO A O 1
ATOM 1474 N N . ASN A 1 190 ? 26.056 -6.729 43.883 1.00 28.01 190 ASN A N 1
ATOM 1475 C CA . ASN A 1 190 ? 26.867 -7.057 45.037 1.00 28.91 190 ASN A CA 1
ATOM 1476 C C . ASN A 1 190 ? 26.477 -6.375 46.351 1.00 27.95 190 ASN A C 1
ATOM 1477 O O . ASN A 1 190 ? 27.211 -6.446 47.320 1.00 28.11 190 ASN A O 1
ATOM 1482 N N . ILE A 1 191 ? 25.326 -5.716 46.394 1.00 25.79 191 ILE A N 1
ATOM 1483 C CA . ILE A 1 191 ? 24.893 -5.074 47.636 1.00 25.26 191 ILE A CA 1
ATOM 1484 C C . ILE A 1 191 ? 23.389 -5.181 47.701 1.00 24.63 191 ILE A C 1
ATOM 1485 O O . ILE A 1 191 ? 22.760 -5.107 46.670 1.00 24.77 191 ILE A O 1
ATOM 1490 N N . ASP A 1 192 ? 22.808 -5.346 48.877 1.00 23.49 192 ASP A N 1
ATOM 1491 C CA . ASP A 1 192 ? 21.359 -5.415 48.967 1.00 22.82 192 ASP A CA 1
ATOM 1492 C C . ASP A 1 192 ? 20.714 -4.032 48.844 1.00 21.41 192 ASP A C 1
ATOM 1493 O O . ASP A 1 192 ? 21.322 -3.050 49.136 1.00 19.63 192 ASP A O 1
ATOM 1498 N N . LYS A 1 193 ? 19.463 -4.033 48.407 1.00 18.55 193 LYS A N 1
ATOM 1499 C CA . LYS A 1 193 ? 18.832 -2.778 48.074 1.00 18.32 193 LYS A CA 1
ATOM 1500 C C . LYS A 1 193 ? 18.7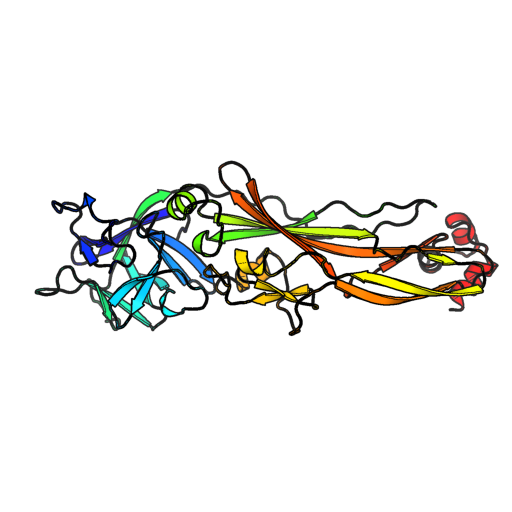00 -1.890 49.309 1.00 17.76 193 LYS A C 1
ATOM 1501 O O . LYS A 1 193 ? 18.876 -0.689 49.228 1.00 16.66 193 LYS A O 1
ATOM 1507 N N . ASN A 1 194 ? 18.366 -2.473 50.449 1.00 17.55 194 ASN A N 1
ATOM 1508 C CA . ASN A 1 194 ? 18.160 -1.649 51.639 1.00 18.40 194 ASN A CA 1
ATOM 1509 C C . ASN A 1 194 ? 19.457 -1.027 52.096 1.00 18.97 194 ASN A C 1
ATOM 1510 O O . ASN A 1 194 ? 19.487 0.140 52.454 1.00 18.67 194 ASN A O 1
ATOM 1515 N N . THR A 1 195 ? 20.545 -1.788 52.026 1.00 19.57 195 THR A N 1
ATOM 1516 C CA . THR A 1 195 ? 21.827 -1.263 52.421 1.00 20.21 195 THR A CA 1
ATOM 1517 C C . THR A 1 195 ? 22.305 -0.222 51.409 1.00 19.75 195 THR A C 1
ATOM 1518 O O . THR A 1 195 ? 22.922 0.781 51.774 1.00 18.92 195 THR A O 1
ATOM 1522 N N . GLN A 1 196 ? 22.008 -0.489 50.141 1.00 18.42 196 GLN A N 1
ATOM 1523 C CA . GLN A 1 196 ? 22.291 0.431 49.059 1.00 18.03 196 GLN A CA 1
ATOM 1524 C C . GLN A 1 196 ? 21.720 1.849 49.280 1.00 17.67 196 GLN A C 1
ATOM 1525 O O . GLN A 1 196 ? 22.432 2.862 49.208 1.00 16.14 196 GLN A O 1
ATOM 1531 N N . ILE A 1 197 ? 20.425 1.929 49.525 1.00 15.54 197 ILE A N 1
ATOM 1532 C CA . ILE A 1 197 ? 19.831 3.236 49.698 1.00 15.80 197 ILE A CA 1
ATOM 1533 C C . ILE A 1 197 ? 20.320 3.956 50.983 1.00 16.54 197 ILE A C 1
ATOM 1534 O O . ILE A 1 197 ? 20.298 5.171 51.046 1.00 15.77 197 ILE A O 1
ATOM 1539 N N . LYS A 1 198 ? 20.715 3.198 52.007 1.00 17.03 198 LYS A N 1
ATOM 1540 C CA . LYS A 1 198 ? 21.174 3.793 53.250 1.00 20.19 198 LYS A CA 1
ATOM 1541 C C . LYS A 1 198 ? 22.592 4.318 53.179 1.00 20.71 198 LYS A C 1
ATOM 1542 O O . LYS A 1 198 ? 22.933 5.272 53.895 1.00 23.08 198 LYS A O 1
ATOM 1548 N N . THR A 1 199 ? 23.395 3.736 52.299 1.00 19.58 199 THR A N 1
ATOM 1549 C CA . THR A 1 199 ? 24.796 4.081 52.236 1.00 21.17 199 THR A CA 1
ATOM 1550 C C . THR A 1 199 ? 25.203 4.765 50.950 1.00 19.94 199 THR A C 1
ATOM 1551 O O . THR A 1 199 ? 26.144 5.538 50.967 1.00 20.02 199 THR A O 1
ATOM 1555 N N . THR A 1 200 ? 24.524 4.508 49.847 1.00 18.23 200 THR A N 1
ATOM 1556 C CA . THR A 1 200 ? 24.914 5.100 48.597 1.00 17.33 200 THR A CA 1
ATOM 1557 C C . THR A 1 200 ? 23.684 5.438 47.744 1.00 15.92 200 THR A C 1
ATOM 1558 O O . THR A 1 200 ? 23.545 4.943 46.703 1.00 15.46 200 THR A O 1
ATOM 1562 N N . PRO A 1 201 ? 22.791 6.267 48.267 1.00 15.34 201 PRO A N 1
ATOM 1563 C CA . PRO A 1 201 ? 21.524 6.509 47.551 1.00 14.84 201 PRO A CA 1
ATOM 1564 C C . PRO A 1 201 ? 21.754 7.136 46.187 1.00 14.48 201 PRO A C 1
ATOM 1565 O O . PRO A 1 201 ? 20.925 6.979 45.313 1.00 12.64 201 PRO A O 1
ATOM 1569 N N . TYR A 1 202 ? 22.847 7.878 46.039 1.00 12.86 202 TYR A N 1
ATOM 1570 C CA . TYR A 1 202 ? 23.244 8.352 44.713 1.00 12.75 202 TYR A CA 1
ATOM 1571 C C . TYR A 1 202 ? 24.564 7.774 44.300 1.00 13.47 202 TYR A C 1
ATOM 1572 O O . TYR A 1 202 ? 25.543 7.843 45.053 1.00 14.13 202 TYR A O 1
ATOM 1581 N N . TYR A 1 203 ? 24.600 7.197 43.100 1.00 13.41 203 TYR A N 1
ATOM 1582 C CA . TYR A 1 203 ? 25.880 6.719 42.534 1.00 14.01 203 TYR A CA 1
ATOM 1583 C C . TYR A 1 203 ? 26.474 7.835 41.703 1.00 14.48 203 TYR A C 1
ATOM 1584 O O . TYR A 1 203 ? 25.742 8.704 41.210 1.00 15.97 203 TYR A O 1
ATOM 1593 N N . ILE A 1 204 ? 27.792 7.800 41.491 1.00 14.35 204 ILE A N 1
ATOM 1594 C CA . ILE A 1 204 ? 28.474 8.765 40.648 1.00 15.03 204 ILE A CA 1
ATOM 1595 C C . ILE A 1 204 ? 28.783 8.134 39.295 1.00 15.34 204 ILE A C 1
ATOM 1596 O O . ILE A 1 204 ? 29.416 7.074 39.200 1.00 15.30 204 ILE A O 1
ATOM 1601 N N . LEU A 1 205 ? 28.296 8.769 38.247 1.00 15.60 205 LEU A N 1
ATOM 1602 C CA . LEU A 1 205 ? 28.570 8.319 36.873 1.00 16.24 205 LEU A CA 1
ATOM 1603 C C . LEU A 1 205 ? 29.478 9.402 36.212 1.00 16.27 205 LEU A C 1
ATOM 1604 O O . LEU A 1 205 ? 29.128 10.591 36.117 1.00 15.58 205 LEU A O 1
ATOM 1609 N N . LYS A 1 206 ? 30.666 8.971 35.793 1.00 16.06 206 LYS A N 1
ATOM 1610 C CA . LYS A 1 206 ? 31.656 9.863 35.235 1.00 15.79 206 LYS A CA 1
ATOM 1611 C C . LYS A 1 206 ? 31.859 9.525 33.791 1.00 16.67 206 LYS A C 1
ATOM 1612 O O . LYS A 1 206 ? 31.715 8.348 33.392 1.00 16.36 206 LYS A O 1
ATOM 1618 N N . LYS A 1 207 ? 32.210 10.552 33.026 1.00 16.62 207 LYS A N 1
ATOM 1619 C CA . LYS A 1 207 ? 32.628 10.386 31.625 1.00 17.29 207 LYS A CA 1
ATOM 1620 C C . LYS A 1 207 ? 34.009 10.997 31.412 1.00 17.59 207 LYS A C 1
ATOM 1621 O O . LYS A 1 207 ? 34.170 12.219 31.536 1.00 17.66 207 LYS A O 1
ATOM 1627 N N . TYR A 1 208 ? 34.999 10.151 31.115 1.00 16.17 208 TYR A N 1
ATOM 1628 C CA . TYR A 1 208 ? 36.342 10.600 30.805 1.00 16.91 208 TYR A CA 1
ATOM 1629 C C . TYR A 1 208 ? 36.577 10.464 29.329 1.00 17.15 208 TYR A C 1
ATOM 1630 O O . TYR A 1 208 ? 36.025 9.555 28.679 1.00 17.78 208 TYR A O 1
ATOM 1639 N N . GLN A 1 209 ? 37.388 11.366 28.786 1.00 17.00 209 GLN A N 1
ATOM 1640 C CA . GLN A 1 209 ? 37.837 11.229 27.401 1.00 17.42 209 GLN A CA 1
ATOM 1641 C C . GLN A 1 209 ? 39.342 11.472 27.361 1.00 18.49 209 GLN A C 1
ATOM 1642 O O . GLN A 1 209 ? 39.898 12.106 28.265 1.00 18.67 209 GLN A O 1
ATOM 1648 N N . TYR A 1 210 ? 39.983 10.913 26.345 1.00 17.69 210 TYR A N 1
ATOM 1649 C CA . TYR A 1 210 ? 41.412 11.022 26.132 1.00 19.64 210 TYR A CA 1
ATOM 1650 C C . TYR A 1 210 ? 41.722 10.409 24.768 1.00 19.89 210 TYR A C 1
ATOM 1651 O O . TYR A 1 210 ? 40.871 9.740 24.178 1.00 20.54 210 TYR A O 1
ATOM 1660 N N . TRP A 1 211 ? 42.924 10.644 24.269 1.00 19.87 211 TRP A N 1
ATOM 1661 C CA . TRP A 1 211 ? 43.360 10.051 23.020 1.00 20.07 211 TRP A CA 1
ATOM 1662 C C . TRP A 1 211 ? 44.166 8.776 23.316 1.00 20.89 211 TRP A C 1
ATOM 1663 O O . TRP A 1 211 ? 44.824 8.696 24.349 1.00 19.07 211 TRP A O 1
ATOM 1674 N N . GLN A 1 212 ? 44.113 7.808 22.386 1.00 21.38 212 GLN A N 1
ATOM 1675 C CA . GLN A 1 212 ? 44.844 6.554 22.437 1.00 22.82 212 GLN A CA 1
ATOM 1676 C C . GLN A 1 212 ? 45.183 6.072 21.013 1.00 23.23 212 GLN A C 1
ATOM 1677 O O . GLN A 1 212 ? 44.365 6.180 20.116 1.00 22.16 212 GLN A O 1
ATOM 1683 N N . ARG A 1 213 ? 46.387 5.537 20.834 1.00 23.20 213 ARG A N 1
ATOM 1684 C CA . ARG A 1 213 ? 46.843 4.985 19.567 1.00 25.15 213 ARG A CA 1
ATOM 1685 C C . ARG A 1 213 ? 45.828 3.987 19.028 1.00 24.43 213 ARG A C 1
ATOM 1686 O O . ARG A 1 213 ? 45.296 3.191 19.775 1.00 22.88 213 ARG A O 1
ATOM 1694 N N . ALA A 1 214 ? 45.532 4.051 17.736 1.00 24.12 214 ALA A N 1
ATOM 1695 C CA . ALA A 1 214 ? 44.622 3.085 17.134 1.00 24.94 214 ALA A CA 1
ATOM 1696 C C . ALA A 1 214 ? 45.404 1.831 16.771 1.00 25.87 214 ALA A C 1
ATOM 1697 O O . ALA A 1 214 ? 46.409 1.900 16.055 1.00 26.64 214 ALA A O 1
ATOM 1699 N N . VAL A 1 215 ? 44.935 0.692 17.254 1.00 26.50 215 VAL A N 1
ATOM 1700 C CA . VAL A 1 215 ? 45.574 -0.576 16.988 1.00 27.37 215 VAL A CA 1
ATOM 1701 C C . VAL A 1 215 ? 45.539 -0.825 15.464 1.00 27.93 215 VAL A C 1
ATOM 1702 O O . VAL A 1 215 ? 44.474 -0.733 14.815 1.00 28.82 215 VAL A O 1
ATOM 1706 N N . GLY A 1 216 ? 46.711 -1.086 14.900 1.00 28.32 216 GLY A N 1
ATOM 1707 C CA . GLY A 1 216 ? 46.892 -1.370 13.480 1.00 28.08 216 GLY A CA 1
ATOM 1708 C C . GLY A 1 216 ? 47.341 -0.157 12.663 1.00 28.31 216 GLY A C 1
ATOM 1709 O O . GLY A 1 216 ? 47.745 -0.286 11.487 1.00 28.90 216 GLY A O 1
ATOM 1710 N N . SER A 1 217 ? 47.311 1.024 13.283 1.00 27.05 217 SER A N 1
ATOM 1711 C CA . SER A 1 217 ? 47.568 2.265 12.561 1.00 27.33 217 SER A CA 1
ATOM 1712 C C . SER A 1 217 ? 49.042 2.668 12.389 1.00 27.40 217 SER A C 1
ATOM 1713 O O . SER A 1 217 ? 49.325 3.652 11.716 1.00 27.19 217 SER A O 1
ATOM 1716 N N . ASN A 1 218 ? 49.974 1.977 13.031 1.00 27.99 218 ASN A N 1
ATOM 1717 C CA . ASN A 1 218 ? 51.377 2.362 12.874 1.00 30.21 218 ASN A CA 1
ATOM 1718 C C . ASN A 1 218 ? 51.847 1.774 11.554 1.00 29.56 218 ASN A C 1
ATOM 1719 O O . ASN A 1 218 ? 51.875 0.555 11.353 1.00 29.00 218 ASN A O 1
ATOM 1724 N N . VAL A 1 219 ? 52.186 2.658 10.633 1.00 28.68 219 VAL A N 1
ATOM 1725 C CA . VAL A 1 219 ? 52.527 2.237 9.283 1.00 29.03 219 VAL A CA 1
ATOM 1726 C C . VAL A 1 219 ? 53.846 2.840 8.867 1.00 28.66 219 VAL A C 1
ATOM 1727 O O . VAL A 1 219 ? 54.119 3.990 9.178 1.00 28.74 219 VAL A O 1
ATOM 1731 N N . ALA A 1 220 ? 54.678 2.043 8.207 1.00 28.25 220 ALA A N 1
ATOM 1732 C CA . ALA A 1 220 ? 55.966 2.502 7.678 1.00 28.76 220 ALA A CA 1
ATOM 1733 C C . ALA A 1 220 ? 55.871 2.558 6.170 1.00 28.65 220 ALA A C 1
ATOM 1734 O O . ALA A 1 220 ? 55.498 1.566 5.536 1.00 28.80 220 ALA A O 1
ATOM 1736 N N . LEU A 1 221 ? 56.211 3.705 5.597 1.00 28.03 221 LEU A N 1
ATOM 1737 C CA . LEU A 1 221 ? 56.172 3.876 4.157 1.00 27.74 221 LEU A CA 1
ATOM 1738 C C . LEU A 1 221 ? 57.525 4.175 3.549 1.00 26.88 221 LEU A C 1
ATOM 1739 O O . LEU A 1 221 ? 58.306 4.975 4.077 1.00 26.12 221 LEU A O 1
ATOM 1744 N N . ARG A 1 222 ? 57.782 3.562 2.405 1.00 26.03 222 ARG A N 1
ATOM 1745 C CA . ARG A 1 222 ? 58.977 3.888 1.654 1.00 26.10 222 ARG A CA 1
ATOM 1746 C C . ARG A 1 222 ? 58.662 5.097 0.763 1.00 25.95 222 ARG A C 1
ATOM 1747 O O . ARG A 1 222 ? 57.519 5.536 0.696 1.00 24.79 222 ARG A O 1
ATOM 1755 N N . PRO A 1 223 ? 59.667 5.653 0.097 1.00 27.28 223 PRO A N 1
ATOM 1756 C CA . PRO A 1 223 ? 59.423 6.764 -0.827 1.00 27.86 223 PRO A CA 1
ATOM 1757 C C . PRO A 1 223 ? 58.417 6.421 -1.916 1.00 28.83 223 PRO A C 1
ATOM 1758 O O . PRO A 1 223 ? 58.396 5.304 -2.464 1.00 28.39 223 PRO A O 1
ATOM 1762 N N . HIS A 1 224 ? 57.553 7.392 -2.198 1.00 30.30 224 HIS A N 1
ATOM 1763 C CA . HIS A 1 224 ? 56.664 7.351 -3.359 1.00 31.30 224 HIS A CA 1
ATOM 1764 C C . HIS A 1 224 ? 55.731 6.152 -3.376 1.00 32.32 224 HIS A C 1
ATOM 1765 O O . HIS A 1 224 ? 55.645 5.434 -4.358 1.00 31.53 224 HIS A O 1
ATOM 1772 N N . GLU A 1 225 ? 55.013 5.939 -2.292 1.00 33.33 225 GLU A N 1
ATOM 1773 C CA . GLU A 1 225 ? 54.083 4.824 -2.298 1.00 34.83 225 GLU A CA 1
ATOM 1774 C C . GLU A 1 225 ? 52.905 5.122 -1.406 1.00 34.59 225 GLU A C 1
ATOM 1775 O O . GLU A 1 225 ? 53.010 5.933 -0.493 1.00 33.98 225 GLU A O 1
ATOM 1781 N N . LYS A 1 226 ? 51.786 4.466 -1.711 1.00 35.26 226 LYS A N 1
ATOM 1782 C CA . LYS A 1 226 ? 50.584 4.518 -0.900 1.00 36.61 226 LYS A CA 1
ATOM 1783 C C . LYS A 1 226 ? 50.542 3.157 -0.232 1.00 36.32 226 LYS A C 1
ATOM 1784 O O . LYS A 1 226 ? 50.990 2.161 -0.799 1.00 35.40 226 LYS A O 1
ATOM 1790 N N . LYS A 1 227 ? 50.007 3.093 0.971 1.00 36.67 227 LYS A N 1
ATOM 1791 C CA . LYS A 1 227 ? 49.945 1.813 1.655 1.00 37.33 227 LYS A CA 1
ATOM 1792 C C . LYS A 1 227 ? 48.584 1.707 2.279 1.00 36.97 227 LYS A C 1
ATOM 1793 O O . LYS A 1 227 ? 48.123 2.639 2.917 1.00 35.01 227 LYS A O 1
ATOM 1799 N N . SER A 1 228 ? 47.923 0.584 2.029 1.00 37.33 228 SER A N 1
ATOM 1800 C CA . SER A 1 228 ? 46.607 0.340 2.566 1.00 38.11 228 SER A CA 1
ATOM 1801 C C . SER A 1 228 ? 46.772 -0.302 3.933 1.00 37.94 228 SER A C 1
ATOM 1802 O O . SER A 1 228 ? 47.727 -1.043 4.174 1.00 38.11 228 SER A O 1
ATOM 1805 N N . TYR A 1 229 ? 45.859 0.011 4.845 1.00 36.61 229 TYR A N 1
ATOM 1806 C CA . TYR A 1 229 ? 45.925 -0.582 6.164 1.00 36.21 229 TYR A CA 1
ATOM 1807 C C . TYR A 1 229 ? 44.565 -0.561 6.847 1.00 36.26 229 TYR A C 1
ATOM 1808 O O . TYR A 1 229 ? 43.594 0.020 6.344 1.00 35.42 229 TYR A O 1
ATOM 1817 N N . THR A 1 230 ? 44.500 -1.209 7.995 1.00 36.00 230 THR A N 1
ATOM 1818 C CA . THR A 1 230 ? 43.268 -1.235 8.745 1.00 36.23 230 THR A CA 1
ATOM 1819 C C . THR A 1 230 ? 43.568 -0.976 10.217 1.00 36.03 230 THR A C 1
ATOM 1820 O O . THR A 1 230 ? 44.574 -1.438 10.758 1.00 36.07 230 THR A O 1
ATOM 1827 N N . TYR A 1 231 ? 42.721 -0.184 10.849 1.00 35.55 231 TYR A N 1
ATOM 1828 C CA . TYR A 1 231 ? 42.864 0.039 12.280 1.00 34.99 231 TYR A CA 1
ATOM 1829 C C . TYR A 1 231 ? 41.554 -0.377 12.899 1.00 34.40 231 TYR A C 1
ATOM 1830 O O . TYR A 1 231 ? 40.550 -0.482 12.202 1.00 34.65 231 TYR A O 1
ATOM 1839 N N . GLU A 1 232 ? 41.582 -0.634 14.197 1.00 33.98 232 GLU A N 1
ATOM 1840 C CA . GLU A 1 232 ? 40.411 -1.056 14.941 1.00 34.06 232 GLU A CA 1
ATOM 1841 C C . GLU A 1 232 ? 39.780 0.082 15.733 1.00 33.58 232 GLU A C 1
ATOM 1842 O O . GLU A 1 232 ? 40.465 0.981 16.193 1.00 32.52 232 GLU A O 1
ATOM 1848 N N . TRP A 1 233 ? 38.472 0.031 15.902 1.00 32.38 233 TRP A N 1
ATOM 1849 C CA . TRP A 1 233 ? 37.800 1.003 16.750 1.00 31.91 233 TRP A CA 1
ATOM 1850 C C . TRP A 1 233 ? 36.539 0.346 17.258 1.00 31.84 233 TRP A C 1
ATOM 1851 O O . TRP A 1 233 ? 36.274 -0.820 16.938 1.00 31.79 233 TRP A O 1
ATOM 1862 N N . GLY A 1 234 ? 35.757 1.084 18.032 1.00 31.69 234 GLY A N 1
ATOM 1863 C CA . GLY A 1 234 ? 34.551 0.524 18.620 1.00 32.20 234 GLY A CA 1
ATOM 1864 C C . GLY A 1 234 ? 34.811 0.195 20.084 1.00 32.16 234 GLY A C 1
ATOM 1865 O O . GLY A 1 234 ? 35.347 1.011 20.835 1.00 30.81 234 GLY A O 1
ATOM 1866 N N . THR A 1 235 ? 34.464 -1.016 20.482 1.00 31.87 235 THR A N 1
ATOM 1867 C CA . THR A 1 235 ? 34.689 -1.429 21.852 1.00 32.19 235 THR A CA 1
ATOM 1868 C C . THR A 1 235 ? 34.895 -2.911 21.911 1.00 32.77 235 THR A C 1
ATOM 1869 O O . THR A 1 235 ? 34.333 -3.643 21.099 1.00 33.69 235 THR A O 1
ATOM 1873 N N . GLU A 1 236 ? 35.710 -3.349 22.859 1.00 33.55 236 GLU A N 1
ATOM 1874 C CA . GLU A 1 236 ? 35.950 -4.767 23.063 1.00 35.51 236 GLU A CA 1
ATOM 1875 C C . GLU A 1 236 ? 35.222 -5.226 24.305 1.00 35.15 236 GLU A C 1
ATOM 1876 O O . GLU A 1 236 ? 35.332 -6.381 24.713 1.00 36.23 236 GLU A O 1
ATOM 1882 N N . ILE A 1 237 ? 34.466 -4.315 24.902 1.00 34.15 237 ILE A N 1
ATOM 1883 C CA . ILE A 1 237 ? 33.718 -4.616 26.100 1.00 34.18 237 ILE A CA 1
ATOM 1884 C C . ILE A 1 237 ? 32.352 -5.191 25.729 1.00 34.05 237 ILE A C 1
ATOM 1885 O O . ILE A 1 237 ? 31.731 -4.760 24.768 1.00 33.09 237 ILE A O 1
ATOM 1890 N N . ASP A 1 238 ? 31.919 -6.202 26.470 1.00 33.90 238 ASP A N 1
ATOM 1891 C CA . ASP A 1 238 ? 30.579 -6.734 26.330 1.00 34.62 238 ASP A CA 1
ATOM 1892 C C . ASP A 1 238 ? 29.598 -5.723 26.948 1.00 33.49 238 ASP A C 1
ATOM 1893 O O . ASP A 1 238 ? 29.685 -5.425 28.143 1.00 32.96 238 ASP A O 1
ATOM 1898 N N . GLN A 1 239 ? 28.693 -5.163 26.142 1.00 32.94 239 GLN A N 1
ATOM 1899 C CA . GLN A 1 239 ? 27.803 -4.113 26.671 1.00 31.54 239 GLN A CA 1
ATOM 1900 C C . GLN A 1 239 ? 26.682 -4.709 27.502 1.00 32.10 239 GLN A C 1
ATOM 1901 O O . GLN A 1 239 ? 26.158 -4.067 28.412 1.00 30.49 239 GLN A O 1
ATOM 1907 N N . LYS A 1 240 ? 26.298 -5.936 27.160 1.00 32.35 240 LYS A N 1
ATOM 1908 C CA . LYS A 1 240 ? 25.242 -6.644 27.877 1.00 33.68 240 LYS A CA 1
ATOM 1909 C C . LYS A 1 240 ? 25.557 -6.762 29.362 1.00 33.68 240 LYS A C 1
ATOM 1910 O O . LYS A 1 240 ? 24.714 -6.456 30.217 1.00 33.75 240 LYS A O 1
ATOM 1916 N N . THR A 1 241 ? 26.767 -7.194 29.689 1.00 33.46 241 THR A N 1
ATOM 1917 C CA . THR A 1 241 ? 27.098 -7.407 31.096 1.00 33.86 241 THR A C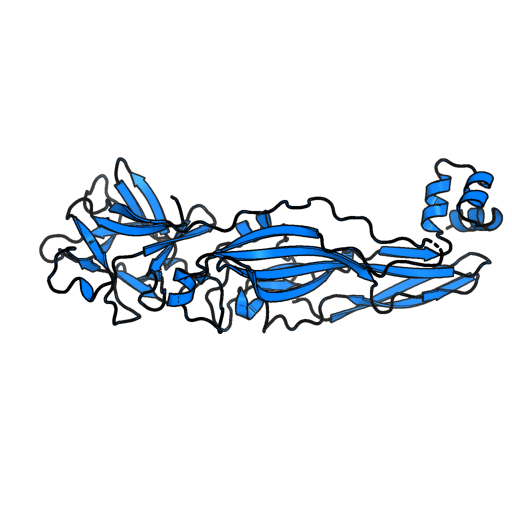A 1
ATOM 1918 C C . THR A 1 241 ? 27.662 -6.197 31.838 1.00 32.93 241 THR A C 1
ATOM 1919 O O . THR A 1 241 ? 27.948 -6.268 33.036 1.00 32.73 241 THR A O 1
ATOM 1923 N N . THR A 1 242 ? 27.813 -5.095 31.143 1.00 31.40 242 THR A N 1
ATOM 1924 C CA . THR A 1 242 ? 28.342 -3.895 31.757 1.00 30.30 242 THR A CA 1
ATOM 1925 C C . THR A 1 242 ? 27.366 -2.756 31.882 1.00 29.12 242 THR A C 1
ATOM 1926 O O . THR A 1 242 ? 26.725 -2.657 32.863 1.00 29.57 242 THR A O 1
ATOM 1930 N N . ILE A 1 243 ? 27.242 -1.946 30.861 1.00 28.03 243 ILE A N 1
ATOM 1931 C CA . ILE A 1 243 ? 26.334 -0.800 30.827 1.00 27.34 243 ILE A CA 1
ATOM 1932 C C . ILE A 1 243 ? 24.838 -1.105 30.683 1.00 27.49 243 ILE A C 1
ATOM 1933 O O . ILE A 1 243 ? 23.994 -0.472 31.354 1.00 27.08 243 ILE A O 1
ATOM 1938 N N . ILE A 1 244 ? 24.481 -2.051 29.823 1.00 27.26 244 ILE A N 1
ATOM 1939 C CA . ILE A 1 244 ? 23.074 -2.363 29.691 1.00 27.12 244 ILE A CA 1
ATOM 1940 C C . ILE A 1 244 ? 22.541 -2.965 30.983 1.00 27.72 244 ILE A C 1
ATOM 1941 O O . ILE A 1 244 ? 21.572 -2.486 31.548 1.00 27.73 244 ILE A O 1
ATOM 1946 N N . ASN A 1 245 ? 23.147 -4.029 31.475 1.00 28.46 245 ASN A N 1
ATOM 1947 C CA . ASN A 1 245 ? 22.528 -4.633 32.656 1.00 29.08 245 ASN A CA 1
ATOM 1948 C C . ASN A 1 245 ? 22.660 -3.768 33.914 1.00 27.57 245 ASN A C 1
ATOM 1949 O O . ASN A 1 245 ? 21.910 -3.952 34.861 1.00 28.00 245 ASN A O 1
ATOM 1954 N N . THR A 1 246 ? 23.592 -2.818 33.927 1.00 25.64 246 THR A N 1
ATOM 1955 C CA . THR A 1 246 ? 23.771 -1.967 35.109 1.00 24.67 246 THR A CA 1
ATOM 1956 C C . THR A 1 246 ? 22.934 -0.696 35.083 1.00 23.37 246 THR A C 1
ATOM 1957 O O . THR A 1 246 ? 22.371 -0.319 36.099 1.00 23.21 246 THR A O 1
ATOM 1961 N N . LEU A 1 247 ? 22.856 -0.035 33.931 1.00 22.19 247 LEU A N 1
ATOM 1962 C CA . LEU A 1 247 ? 22.145 1.242 33.808 1.00 21.50 247 LEU A CA 1
ATOM 1963 C C . LEU A 1 247 ? 20.994 1.259 32.809 1.00 22.50 247 LEU A C 1
ATOM 1964 O O . LEU A 1 247 ? 20.256 2.235 32.746 1.00 22.45 247 LEU A O 1
ATOM 1969 N N . GLY A 1 248 ? 20.850 0.213 32.002 1.00 22.03 248 GLY A N 1
ATOM 1970 C CA . GLY A 1 248 ? 19.743 0.198 31.049 1.00 23.81 248 GLY A CA 1
ATOM 1971 C C . GLY A 1 248 ? 19.945 1.033 29.785 1.00 24.17 248 GLY A C 1
ATOM 1972 O O . GLY A 1 248 ? 18.984 1.488 29.156 1.00 24.72 248 GLY A O 1
ATOM 1973 N N . PHE A 1 249 ? 21.197 1.270 29.413 1.00 23.29 249 PHE A N 1
ATOM 1974 C CA . PHE A 1 249 ? 21.459 1.916 28.120 1.00 24.97 249 PHE A CA 1
ATOM 1975 C C . PHE A 1 249 ? 22.699 1.326 27.470 1.00 24.89 249 PHE A C 1
ATOM 1976 O O . PHE A 1 249 ? 23.504 0.673 28.140 1.00 23.66 249 PHE A O 1
ATOM 1984 N N . GLN A 1 250 ? 22.805 1.535 26.160 1.00 25.06 250 GLN A N 1
ATOM 1985 C CA . GLN A 1 250 ? 23.959 1.063 25.379 1.00 26.16 250 GLN A CA 1
ATOM 1986 C C . GLN A 1 250 ? 24.547 2.190 24.553 1.00 26.39 250 GLN A C 1
ATOM 1987 O O . GLN A 1 250 ? 23.892 3.219 24.331 1.00 26.25 250 GLN A O 1
ATOM 1993 N N . ILE A 1 251 ? 25.779 1.987 24.082 1.00 26.88 251 ILE A N 1
ATOM 1994 C CA . ILE A 1 251 ? 26.406 2.949 23.207 1.00 27.78 251 ILE A CA 1
ATOM 1995 C C . ILE A 1 251 ? 26.318 2.363 21.822 1.00 27.82 251 ILE A C 1
ATOM 1996 O O . ILE A 1 251 ? 26.730 1.228 21.602 1.00 28.35 251 ILE A O 1
ATOM 2001 N N . ASN A 1 252 ? 25.747 3.124 20.901 1.00 28.19 252 ASN A N 1
ATOM 2002 C CA . ASN A 1 252 ? 25.614 2.657 19.513 1.00 28.95 252 ASN A CA 1
ATOM 2003 C C . ASN A 1 252 ? 26.802 3.050 18.646 1.00 29.28 252 ASN A C 1
ATOM 2004 O O . ASN A 1 252 ? 27.719 3.751 19.096 1.00 28.72 252 ASN A O 1
ATOM 2009 N N . ILE A 1 253 ? 26.781 2.618 17.384 1.00 29.27 253 ILE A N 1
ATOM 2010 C CA . ILE A 1 253 ? 27.946 2.795 16.507 1.00 31.05 253 ILE A CA 1
ATOM 2011 C C . ILE A 1 253 ? 28.355 4.273 16.299 1.00 30.95 253 ILE A C 1
ATOM 2012 O O . ILE A 1 253 ? 29.497 4.617 15.934 1.00 30.99 253 ILE A O 1
ATOM 2017 N N . ASP A 1 254 ? 27.350 5.089 16.509 1.00 30.72 254 ASP A N 1
ATOM 2018 C CA . ASP A 1 254 ? 27.246 6.530 16.528 1.00 31.58 254 ASP A CA 1
ATOM 2019 C C . ASP A 1 254 ? 28.031 7.125 17.734 1.00 30.69 254 ASP A C 1
ATOM 2020 O O . ASP A 1 254 ? 28.313 8.334 17.814 1.00 29.02 254 ASP A O 1
ATOM 2025 N N . SER A 1 255 ? 28.381 6.264 18.682 1.00 29.83 255 SER A N 1
ATOM 2026 C CA . SER A 1 255 ? 28.867 6.721 20.003 1.00 28.41 255 SER A CA 1
ATOM 2027 C C . SER A 1 255 ? 27.759 7.457 20.765 1.00 28.22 255 SER A C 1
ATOM 2028 O O . SER A 1 255 ? 27.996 8.059 21.825 1.00 26.41 255 SER A O 1
ATOM 2031 N N . GLY A 1 256 ? 26.540 7.412 20.244 1.00 27.36 256 GLY A N 1
ATOM 2032 C CA . GLY A 1 256 ? 25.442 8.022 20.977 1.00 27.94 256 GLY A CA 1
ATOM 2033 C C . GLY A 1 256 ? 24.786 6.967 21.851 1.00 27.58 256 GLY A C 1
ATOM 2034 O O . GLY A 1 256 ? 24.980 5.778 21.646 1.00 26.73 256 GLY A O 1
ATOM 2035 N N . MET A 1 257 ? 23.994 7.394 22.817 1.00 27.53 257 MET A N 1
ATOM 2036 C CA . MET A 1 257 ? 23.389 6.420 23.704 1.00 28.62 257 MET A CA 1
ATOM 2037 C C . MET A 1 257 ? 21.990 6.023 23.222 1.00 28.74 257 MET A C 1
ATOM 2038 O O . MET A 1 257 ? 21.291 6.814 22.596 1.00 29.08 257 MET A O 1
ATOM 2043 N N . LYS A 1 258 ? 21.607 4.795 23.552 1.00 28.87 258 LYS A N 1
ATOM 2044 C CA . LYS A 1 258 ? 20.326 4.216 23.179 1.00 29.59 258 LYS A CA 1
ATOM 2045 C C . LYS A 1 258 ? 19.802 3.486 24.408 1.00 29.10 258 LYS A C 1
ATOM 2046 O O . LYS A 1 258 ? 20.510 2.713 25.017 1.00 27.97 258 LYS A O 1
ATOM 2052 N N . PHE A 1 259 ? 18.565 3.753 24.801 1.00 30.01 259 PHE A N 1
ATOM 2053 C CA . PHE A 1 259 ? 18.043 3.169 26.038 1.00 31.22 259 PHE A CA 1
ATOM 2054 C C . PHE A 1 259 ? 17.363 1.816 25.858 1.00 32.51 259 PHE A C 1
ATOM 2055 O O . PHE A 1 259 ? 16.573 1.627 24.937 1.00 33.43 259 PHE 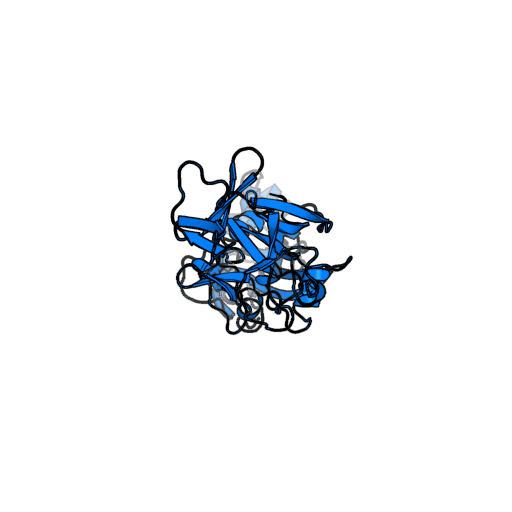A O 1
ATOM 2063 N N . ASP A 1 260 ? 17.687 0.864 26.725 1.00 33.26 260 ASP A N 1
ATOM 2064 C CA . ASP A 1 260 ? 17.107 -0.471 26.658 1.00 35.06 260 ASP A CA 1
ATOM 2065 C C . ASP A 1 260 ? 16.263 -0.813 27.880 1.00 36.87 260 ASP A C 1
ATOM 2066 O O . ASP A 1 260 ? 16.314 -0.116 28.885 1.00 37.45 260 ASP A O 1
ATOM 2071 N N . ILE A 1 261 ? 15.523 -1.918 27.797 1.00 38.94 261 ILE A N 1
ATOM 2072 C CA . ILE A 1 261 ? 14.844 -2.469 28.975 1.00 40.80 261 ILE A CA 1
ATOM 2073 C C . ILE A 1 261 ? 15.770 -3.559 29.437 1.00 41.24 261 ILE A C 1
ATOM 2074 O O . ILE A 1 261 ? 15.877 -4.586 28.760 1.00 42.41 261 ILE A O 1
ATOM 2079 N N . PRO A 1 262 ? 16.425 -3.352 30.575 1.00 41.67 262 PRO A N 1
ATOM 2080 C CA . PRO A 1 262 ? 17.445 -4.283 31.072 1.00 42.02 262 PRO A CA 1
ATOM 2081 C C . PRO A 1 262 ? 16.882 -5.598 31.552 1.00 42.25 262 PRO A C 1
ATOM 2082 O O . PRO A 1 262 ? 15.737 -5.622 31.988 1.00 40.99 262 PRO A O 1
ATOM 2086 N N . GLU A 1 263 ? 17.715 -6.645 31.521 1.00 43.25 263 GLU A N 1
ATOM 2087 C CA . GLU A 1 263 ? 17.359 -7.998 31.966 1.00 43.81 263 GLU A CA 1
ATOM 2088 C C . GLU A 1 263 ? 16.968 -7.999 33.444 1.00 43.63 263 GLU A C 1
ATOM 2089 O O . GLU A 1 263 ? 16.091 -8.763 33.879 1.00 43.40 263 GLU A O 1
ATOM 2095 N N . VAL A 1 264 ? 17.630 -7.136 34.209 1.00 42.75 264 VAL A N 1
ATOM 2096 C CA . VAL A 1 264 ? 17.368 -6.947 35.627 1.00 42.27 264 VAL A CA 1
ATOM 2097 C C . VAL A 1 264 ? 17.595 -5.449 35.896 1.00 41.05 264 VAL A C 1
ATOM 2098 O O . VAL A 1 264 ? 18.525 -4.858 35.346 1.00 41.86 264 VAL A O 1
ATOM 2102 N N . GLY A 1 265 ? 16.754 -4.826 36.711 1.00 39.37 265 GLY A N 1
ATOM 2103 C CA . GLY A 1 265 ? 16.919 -3.397 36.965 1.00 36.79 265 GLY A CA 1
ATOM 2104 C C . GLY A 1 265 ? 15.910 -2.550 36.216 1.00 34.73 265 GLY A C 1
ATOM 2105 O O . GLY A 1 265 ? 15.368 -2.978 35.195 1.00 34.79 265 GLY A O 1
ATOM 2106 N N . GLY A 1 266 ? 15.625 -1.363 36.752 1.00 32.58 266 GLY A N 1
ATOM 2107 C CA . GLY A 1 266 ? 14.687 -0.433 36.143 1.00 29.56 266 GLY A CA 1
ATOM 2108 C C . GLY A 1 266 ? 15.251 0.456 35.043 1.00 27.22 266 GLY A C 1
ATOM 2109 O O . GLY A 1 266 ? 14.504 0.940 34.215 1.00 27.04 266 GLY A O 1
ATOM 2110 N N . GLY A 1 267 ? 16.562 0.674 35.023 1.00 25.23 267 GLY A N 1
ATOM 2111 C CA . GLY A 1 267 ? 17.161 1.529 33.993 1.00 22.65 267 GLY A CA 1
ATOM 2112 C C . GLY A 1 267 ? 17.117 3.043 34.244 1.00 22.06 267 GLY A C 1
ATOM 2113 O O . GLY A 1 267 ? 16.667 3.497 35.286 1.00 20.65 267 GLY A O 1
ATOM 2114 N N . THR A 1 268 ? 17.608 3.818 33.277 1.00 21.25 268 THR A N 1
ATOM 2115 C CA . THR A 1 268 ? 17.744 5.260 33.441 1.00 20.68 268 THR A CA 1
ATOM 2116 C C . THR A 1 268 ? 16.962 6.057 32.406 1.00 20.75 268 THR A C 1
ATOM 2117 O O . THR A 1 268 ? 17.257 7.242 32.173 1.00 19.21 268 THR A O 1
ATOM 2121 N N . ASP A 1 269 ? 15.959 5.444 31.780 1.00 20.33 269 ASP A N 1
ATOM 2122 C CA . ASP A 1 269 ? 15.216 6.130 30.746 1.00 22.28 269 ASP A CA 1
ATOM 2123 C C . ASP A 1 269 ? 14.657 7.456 31.209 1.00 21.61 269 ASP A C 1
ATOM 2124 O O . ASP A 1 269 ? 14.552 8.356 30.458 1.00 21.52 269 ASP A O 1
ATOM 2129 N N . GLU A 1 270 ? 14.294 7.530 32.470 1.00 19.63 270 GLU A N 1
ATOM 2130 C CA . GLU A 1 270 ? 13.660 8.724 32.972 1.00 19.15 270 GLU A CA 1
ATOM 2131 C C . GLU A 1 270 ? 14.623 9.837 33.341 1.00 19.09 270 GLU A C 1
ATOM 2132 O O . GLU A 1 270 ? 14.175 10.893 33.801 1.00 18.41 270 GLU A O 1
ATOM 2138 N N . ILE A 1 271 ? 15.928 9.605 33.176 1.00 17.34 271 ILE A N 1
ATOM 2139 C CA . ILE A 1 271 ? 16.883 10.675 33.406 1.00 17.80 271 ILE A CA 1
ATOM 2140 C C . ILE A 1 271 ? 17.719 10.923 32.151 1.00 17.52 271 ILE A C 1
ATOM 2141 O O . ILE A 1 271 ? 18.806 11.519 32.207 1.00 17.45 271 ILE A O 1
ATOM 2146 N N . LYS A 1 272 ? 17.238 10.450 31.023 1.00 18.14 272 LYS A N 1
ATOM 2147 C CA . LYS A 1 272 ? 18.003 10.636 29.783 1.00 19.94 272 LYS A CA 1
ATOM 2148 C C . LYS A 1 272 ? 18.384 12.076 29.438 1.00 20.14 272 LYS A C 1
ATOM 2149 O O . LYS A 1 272 ? 19.455 12.313 28.854 1.00 20.40 272 LYS A O 1
ATOM 2155 N N . THR A 1 273 ? 17.542 13.033 29.784 1.00 19.83 273 THR A N 1
ATOM 2156 C CA . THR A 1 273 ? 17.866 14.438 29.524 1.00 20.23 273 THR A CA 1
ATOM 2157 C C . THR A 1 273 ? 19.030 14.859 30.409 1.00 19.95 273 THR A C 1
ATOM 2158 O O . THR A 1 273 ? 19.935 15.575 29.976 1.00 19.28 273 THR A O 1
ATOM 2162 N N . GLN A 1 274 ? 19.000 14.411 31.652 1.00 18.86 274 GLN A N 1
ATOM 2163 C CA . GLN A 1 274 ? 20.064 14.699 32.611 1.00 18.83 274 GLN A CA 1
ATOM 2164 C C . GLN A 1 274 ? 21.377 14.101 32.127 1.00 19.36 274 GLN A C 1
ATOM 2165 O O . GLN A 1 274 ? 22.435 14.726 32.192 1.00 18.64 274 GLN A O 1
ATOM 2171 N N . LEU A 1 275 ? 21.307 12.860 31.664 1.00 19.46 275 LEU A N 1
ATOM 2172 C CA . LEU A 1 275 ? 22.504 12.230 31.137 1.00 19.50 275 LEU A CA 1
ATOM 2173 C C . LEU A 1 275 ? 23.046 12.980 29.925 1.00 19.79 275 LEU A C 1
ATOM 2174 O O . LEU A 1 275 ? 24.238 13.181 29.792 1.00 19.21 275 LEU A O 1
ATOM 2179 N N . ASN A 1 276 ? 22.169 13.347 29.009 1.00 19.72 276 ASN A N 1
ATOM 2180 C CA . ASN A 1 276 ? 22.606 14.018 27.796 1.00 21.12 276 ASN A CA 1
ATOM 2181 C C . ASN A 1 276 ? 23.316 15.318 28.182 1.00 20.99 276 ASN A C 1
ATOM 2182 O O . ASN A 1 276 ? 24.423 15.621 27.723 1.00 22.17 276 ASN A O 1
ATOM 2187 N N . GLU A 1 277 ? 22.682 16.078 29.056 1.00 20.14 277 GLU A N 1
ATOM 2188 C CA . GLU A 1 277 ? 23.211 17.366 29.418 1.00 20.94 277 GLU A CA 1
ATOM 2189 C C . GLU A 1 277 ? 24.462 17.329 30.318 1.00 19.87 277 GLU A C 1
ATOM 2190 O O . GLU A 1 277 ? 25.423 18.043 30.053 1.00 20.09 277 GLU A O 1
ATOM 2196 N N . GLU A 1 278 ? 24.447 16.504 31.363 1.00 18.56 278 GLU A N 1
ATOM 2197 C CA . GLU A 1 278 ? 25.517 16.485 32.353 1.00 18.37 278 GLU A CA 1
ATOM 2198 C C . GLU A 1 278 ? 26.702 15.617 31.938 1.00 18.97 278 GLU A C 1
ATOM 2199 O O . GLU A 1 278 ? 27.845 15.856 32.351 1.00 19.18 278 GLU A O 1
ATOM 2205 N N . LEU A 1 279 ? 26.467 14.626 31.095 1.00 19.29 279 LEU A N 1
ATOM 2206 C CA . LEU A 1 279 ? 27.594 13.848 30.592 1.00 19.99 279 LEU A CA 1
ATOM 2207 C C . LEU A 1 279 ? 28.012 14.247 29.191 1.00 21.97 279 LEU A C 1
ATOM 2208 O O . LEU A 1 279 ? 29.066 13.817 28.717 1.00 21.74 279 LEU A O 1
ATOM 2213 N N . LYS A 1 280 ? 27.202 15.091 28.556 1.00 22.04 280 LYS A N 1
ATOM 2214 C CA . LYS A 1 280 ? 27.462 15.543 27.180 1.00 24.73 280 LYS A CA 1
ATOM 2215 C C . LYS A 1 280 ? 27.599 14.390 26.227 1.00 24.96 280 LYS A C 1
ATOM 2216 O O . LYS A 1 280 ? 28.577 14.301 25.451 1.00 24.99 280 LYS A O 1
ATOM 2222 N N . ILE A 1 281 ? 26.606 13.514 26.265 1.00 26.20 281 ILE A N 1
ATOM 2223 C CA . ILE A 1 281 ? 26.558 12.376 25.369 1.00 28.12 281 ILE A CA 1
ATOM 2224 C C . ILE A 1 281 ? 25.319 12.554 24.507 1.00 28.14 281 ILE A C 1
ATOM 2225 O O . ILE A 1 281 ? 24.238 12.804 25.019 1.00 26.88 281 ILE A O 1
ATOM 2230 N N . GLU A 1 282 ? 25.491 12.458 23.198 1.00 28.01 282 GLU A N 1
ATOM 2231 C CA . GLU A 1 282 ? 24.385 12.624 22.277 1.00 30.14 282 GLU A CA 1
ATOM 2232 C C . GLU A 1 282 ? 23.487 11.394 22.267 1.00 30.23 282 GLU A C 1
ATOM 2233 O O . GLU A 1 282 ? 23.925 10.287 22.570 1.00 30.26 282 GLU A O 1
ATOM 2239 N N . TYR A 1 283 ? 22.218 11.608 21.952 1.00 30.08 283 TYR A N 1
ATOM 2240 C CA . TYR A 1 283 ? 21.322 10.512 21.662 1.00 30.84 283 TYR A CA 1
ATOM 2241 C C . TYR A 1 283 ? 21.784 9.931 20.334 1.00 31.54 283 TYR A C 1
ATOM 2242 O O . TYR A 1 283 ? 22.176 10.672 19.408 1.00 32.27 283 TYR A O 1
ATOM 2251 N N . SER A 1 284 ? 21.755 8.609 20.236 1.00 31.86 284 SER A N 1
ATOM 2252 C CA . SER A 1 284 ? 22.164 7.938 19.013 1.00 32.60 284 SER A CA 1
ATOM 2253 C C . SER A 1 284 ? 21.193 8.204 17.882 1.00 34.14 284 SER A C 1
ATOM 2254 O O . SER A 1 284 ? 20.007 8.431 18.117 1.00 33.92 284 SER A O 1
ATOM 2257 N N . HIS A 1 285 ? 21.712 8.170 16.655 1.00 35.88 285 HIS A N 1
ATOM 2258 C CA . HIS A 1 285 ? 20.885 8.334 15.455 1.00 38.62 285 HIS A CA 1
ATOM 2259 C C . HIS A 1 285 ? 20.916 7.036 14.651 1.00 38.78 285 HIS A C 1
ATOM 2260 O O . HIS A 1 285 ? 20.421 6.960 13.520 1.00 39.79 285 HIS A O 1
ATOM 2267 N N . GLU A 1 286 ? 21.516 6.013 15.240 1.00 38.72 286 GLU A N 1
ATOM 2268 C CA . GLU A 1 286 ? 21.674 4.723 14.615 1.00 38.74 286 GLU A CA 1
ATOM 2269 C C . GLU A 1 286 ? 20.943 3.662 15.393 1.00 38.55 286 GLU A C 1
ATOM 2270 O O . GLU A 1 286 ? 20.494 3.880 16.520 1.00 37.84 286 GLU A O 1
ATOM 2276 N N . THR A 1 287 ? 20.839 2.489 14.788 1.00 38.29 287 THR A N 1
ATOM 2277 C CA . THR A 1 287 ? 20.176 1.390 15.437 1.00 38.74 287 THR A CA 1
ATOM 2278 C C . THR A 1 287 ? 21.165 0.292 15.820 1.00 38.47 287 THR A C 1
ATOM 2279 O O . THR A 1 287 ? 20.848 -0.593 16.621 1.00 38.83 287 THR A O 1
ATOM 2283 N N . LYS A 1 288 ? 22.378 0.354 15.281 1.00 37.58 288 LYS A N 1
ATOM 2284 C CA . LYS A 1 288 ? 23.366 -0.685 15.572 1.00 37.11 288 LYS A CA 1
ATOM 2285 C C . LYS A 1 288 ? 24.175 -0.401 16.844 1.00 36.52 288 LYS A C 1
ATOM 2286 O O . LYS A 1 288 ? 24.735 0.662 16.968 1.00 36.20 288 LYS A O 1
ATOM 2292 N N . ILE A 1 289 ? 24.224 -1.368 17.761 1.00 35.39 289 ILE A N 1
ATOM 2293 C CA . ILE A 1 289 ? 25.019 -1.282 18.974 1.00 34.71 289 ILE A CA 1
ATOM 2294 C C . ILE A 1 289 ? 26.491 -1.265 18.628 1.00 34.70 289 ILE A C 1
ATOM 2295 O O . ILE A 1 289 ? 26.893 -1.922 17.689 1.00 34.48 289 ILE A O 1
ATOM 2300 N N . MET A 1 290 ? 27.310 -0.528 19.378 1.00 34.01 290 MET A N 1
ATOM 2301 C CA . MET A 1 290 ? 28.737 -0.532 19.050 1.00 34.87 290 MET A CA 1
ATOM 2302 C C . MET A 1 290 ? 29.397 -1.873 19.330 1.00 35.09 290 MET A C 1
ATOM 2303 O O . MET A 1 290 ? 29.286 -2.426 20.434 1.00 34.26 290 MET A O 1
ATOM 2308 N N . GLU A 1 291 ? 30.111 -2.404 18.354 1.00 36.10 291 GLU A N 1
ATOM 2309 C CA . GLU A 1 291 ? 30.912 -3.578 18.594 1.00 37.19 291 GLU A CA 1
ATOM 2310 C C . GLU A 1 291 ? 32.386 -3.287 18.317 1.00 37.24 291 GLU A C 1
ATOM 2311 O O . GLU A 1 291 ? 32.848 -2.236 18.605 1.00 36.12 291 GLU A O 1
ATOM 2317 N N . LYS A 1 292 ? 33.089 -4.252 17.767 1.00 37.51 292 LYS A N 1
ATOM 2318 C CA . LYS A 1 292 ? 34.489 -4.108 17.391 1.00 39.10 292 LYS A CA 1
ATOM 2319 C C . LYS A 1 292 ? 34.568 -4.009 15.852 1.00 39.22 292 LYS A C 1
ATOM 2320 O O . LYS A 1 292 ? 34.054 -4.882 15.151 1.00 37.32 292 LYS A O 1
ATOM 2326 N N . TYR A 1 293 ? 35.208 -2.957 15.333 1.00 40.12 293 TYR A N 1
ATOM 2327 C CA . TYR A 1 293 ? 35.310 -2.750 13.876 1.00 41.40 293 TYR A CA 1
ATOM 2328 C C . TYR A 1 293 ? 36.718 -2.541 13.338 1.00 42.46 293 TYR A C 1
ATOM 2329 O O . TYR A 1 293 ? 37.663 -2.361 14.100 1.00 42.09 293 TYR A O 1
ATOM 2338 N N . GLN A 1 294 ? 36.837 -2.573 12.006 1.00 43.58 294 GLN A N 1
ATOM 2339 C CA . GLN A 1 294 ? 38.098 -2.262 11.314 1.00 45.02 294 GLN A CA 1
ATOM 2340 C C . GLN A 1 294 ? 37.818 -1.338 10.143 1.00 45.22 294 GLN A C 1
ATOM 2341 O O . GLN A 1 294 ? 37.040 -1.671 9.261 1.00 44.76 294 GLN A O 1
ATOM 2347 N N . GLU A 1 295 ? 38.426 -0.161 10.148 1.00 44.99 295 GLU A N 1
ATOM 2348 C CA . GLU A 1 295 ? 38.161 0.785 9.095 1.00 45.31 295 GLU A CA 1
ATOM 2349 C C . GLU A 1 295 ? 39.298 0.721 8.112 1.00 44.71 295 GLU A C 1
ATOM 2350 O O . GLU A 1 295 ? 40.470 0.836 8.487 1.00 43.54 295 GLU A O 1
ATOM 2356 N N . GLN A 1 296 ? 38.955 0.522 6.850 1.00 44.25 296 GLN A N 1
ATOM 2357 C CA . GLN A 1 296 ? 39.983 0.478 5.812 1.00 45.12 296 GLN A CA 1
ATOM 2358 C C . GLN A 1 296 ? 40.461 1.898 5.586 1.00 44.64 296 GLN A C 1
ATOM 2359 O O . GLN A 1 296 ? 39.653 2.828 5.543 1.00 45.54 296 GLN A O 1
ATOM 2365 N N . SER A 1 297 ? 41.767 2.097 5.483 1.00 43.68 297 SER A N 1
ATOM 2366 C CA . SER A 1 297 ? 42.251 3.431 5.221 1.00 43.00 297 SER A CA 1
ATOM 2367 C C . SER A 1 297 ? 43.500 3.380 4.383 1.00 41.94 297 SER A C 1
ATOM 2368 O O . SER A 1 297 ? 43.995 2.302 4.041 1.00 41.17 297 SER A O 1
ATOM 2371 N N . GLU A 1 298 ? 44.005 4.549 4.035 1.00 40.42 298 GLU A N 1
ATOM 2372 C CA . GLU A 1 298 ? 45.159 4.591 3.163 1.00 40.07 298 GLU A CA 1
ATOM 2373 C C . GLU A 1 298 ? 46.056 5.731 3.597 1.00 38.61 298 GLU A C 1
ATOM 2374 O O . GLU A 1 298 ? 45.555 6.743 4.089 1.00 37.35 298 GLU A O 1
ATOM 2380 N N . ILE A 1 299 ? 47.370 5.537 3.456 1.00 37.32 299 ILE A N 1
ATOM 2381 C CA . ILE A 1 299 ? 48.348 6.598 3.674 1.00 37.12 299 ILE A CA 1
ATOM 2382 C C . ILE A 1 299 ? 49.111 6.773 2.387 1.00 36.13 299 ILE A C 1
ATOM 2383 O O . ILE A 1 299 ? 49.583 5.797 1.794 1.00 35.78 299 ILE A O 1
ATOM 2388 N N . ASP A 1 300 ? 49.257 8.014 1.967 1.00 34.91 300 ASP A N 1
ATOM 2389 C CA . ASP A 1 300 ? 49.991 8.322 0.752 1.00 34.60 300 ASP A CA 1
ATOM 2390 C C . ASP A 1 300 ? 51.280 9.034 1.154 1.00 32.84 300 ASP A C 1
ATOM 2391 O O . ASP A 1 300 ? 51.244 9.890 2.023 1.00 31.64 300 ASP A O 1
ATOM 2396 N N . ASN A 1 301 ? 52.413 8.615 0.580 1.00 31.48 301 ASN A N 1
ATOM 2397 C CA . ASN A 1 301 ? 53.704 9.288 0.754 1.00 30.62 301 ASN A CA 1
ATOM 2398 C C . ASN A 1 301 ? 54.325 9.625 -0.602 1.00 30.92 301 ASN A C 1
ATOM 2399 O O . ASN A 1 301 ? 55.125 8.850 -1.159 1.00 30.58 301 ASN A O 1
ATOM 2404 N N . PRO A 1 302 ? 53.992 10.805 -1.104 1.00 30.80 302 PRO A N 1
ATOM 2405 C CA . PRO A 1 302 ? 54.424 11.234 -2.432 1.00 31.42 302 PRO A CA 1
ATOM 2406 C C . PRO A 1 302 ? 55.784 11.877 -2.427 1.00 31.56 302 PRO A C 1
ATOM 2407 O O . PRO A 1 302 ? 56.062 12.666 -3.322 1.00 32.42 302 PRO A O 1
ATOM 2411 N N . THR A 1 303 ? 56.623 11.579 -1.448 1.00 31.02 303 THR A N 1
ATOM 2412 C CA . THR A 1 303 ? 57.910 12.249 -1.388 1.00 29.81 303 THR A CA 1
ATOM 2413 C C . THR A 1 303 ? 59.029 11.249 -1.633 1.00 29.87 303 THR A C 1
ATOM 2414 O O . THR A 1 303 ? 58.806 10.050 -1.627 1.00 29.22 303 THR A O 1
ATOM 2418 N N . ASP A 1 304 ? 60.250 11.726 -1.787 1.00 29.17 304 ASP A N 1
ATOM 2419 C CA . ASP A 1 304 ? 61.402 10.872 -2.026 1.00 30.09 304 ASP A CA 1
ATOM 2420 C C . ASP A 1 304 ? 62.095 10.399 -0.751 1.00 29.52 304 ASP A C 1
ATOM 2421 O O . ASP A 1 304 ? 63.139 9.822 -0.801 1.00 29.39 304 ASP A O 1
ATOM 2426 N N . GLN A 1 305 ? 61.477 10.626 0.399 1.00 29.10 305 GLN A N 1
ATOM 2427 C CA . GLN A 1 305 ? 62.017 10.137 1.672 1.00 28.55 305 GLN A CA 1
ATOM 2428 C C . GLN A 1 305 ? 61.039 9.147 2.315 1.00 28.07 305 GLN A C 1
ATOM 2429 O O . GLN A 1 305 ? 59.851 9.124 2.001 1.00 26.36 305 GLN A O 1
ATOM 2435 N N . SER A 1 306 ? 61.526 8.366 3.261 1.00 27.77 306 SER A N 1
ATOM 2436 C CA . SER A 1 306 ? 60.646 7.419 3.934 1.00 27.19 306 SER A CA 1
ATOM 2437 C C . SER A 1 306 ? 59.791 8.158 4.945 1.00 27.53 306 SER A C 1
ATOM 2438 O O . SER A 1 306 ? 60.107 9.284 5.295 1.00 25.95 306 SER A O 1
ATOM 2443 N N . MET A 1 307 ? 58.730 7.522 5.436 1.00 26.72 307 MET A N 1
ATOM 2444 C CA . MET A 1 307 ? 57.863 8.181 6.386 1.00 27.38 307 MET A CA 1
ATOM 2445 C C . MET A 1 307 ? 57.185 7.163 7.281 1.00 27.05 307 MET A C 1
ATOM 2446 O O . MET A 1 307 ? 57.000 6.012 6.882 1.00 26.84 307 MET A O 1
ATOM 2451 N N . ASN A 1 308 ? 56.837 7.593 8.496 1.00 25.96 308 ASN A N 1
ATOM 2452 C CA . ASN A 1 308 ? 56.122 6.765 9.457 1.00 26.17 308 ASN A CA 1
ATOM 2453 C C . ASN A 1 308 ? 54.825 7.484 9.811 1.00 24.83 308 ASN A C 1
ATOM 2454 O O . ASN A 1 308 ? 54.792 8.715 9.870 1.00 21.98 308 ASN A O 1
ATOM 2459 N N . SER A 1 309 ? 53.757 6.721 10.054 1.00 23.42 309 SER A N 1
ATOM 2460 C CA . SER A 1 309 ? 52.469 7.318 10.408 1.00 23.65 309 SER A CA 1
ATOM 2461 C C . SER A 1 309 ? 51.870 6.529 11.545 1.00 23.83 309 SER A C 1
ATOM 2462 O O . SER A 1 309 ? 52.198 5.359 11.732 1.00 23.87 309 SER A O 1
ATOM 2465 N N . ILE A 1 310 ? 51.027 7.182 12.323 1.00 23.41 310 ILE A N 1
ATOM 2466 C CA . ILE A 1 310 ? 50.284 6.509 13.355 1.00 23.02 310 ILE A CA 1
ATOM 2467 C C . ILE A 1 310 ? 48.997 7.291 13.524 1.00 22.76 310 ILE A C 1
ATOM 2468 O O . ILE A 1 310 ? 48.946 8.488 13.254 1.00 21.65 310 ILE A O 1
ATOM 2473 N N . GLY A 1 311 ? 47.957 6.624 14.002 1.00 22.69 311 GLY A N 1
ATOM 2474 C CA . GLY A 1 311 ? 46.687 7.278 14.194 1.00 22.34 311 GLY A CA 1
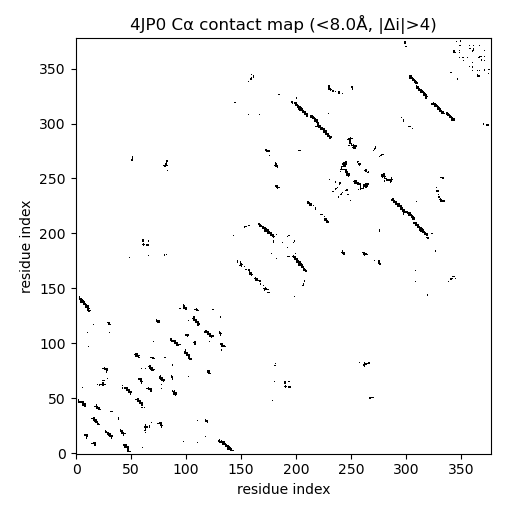ATOM 2475 C C . GLY A 1 311 ? 46.194 7.223 15.626 1.00 22.53 311 GLY A C 1
ATOM 2476 O O . GLY A 1 311 ? 46.567 6.326 16.393 1.00 22.50 311 GLY A O 1
ATOM 2477 N N . PHE A 1 312 ? 45.384 8.212 15.984 1.00 21.28 312 PHE A N 1
ATOM 2478 C CA . PHE A 1 312 ? 44.761 8.240 17.302 1.00 21.67 312 PHE A CA 1
ATOM 2479 C C . PHE A 1 312 ? 43.254 8.346 17.219 1.00 21.57 312 PHE A C 1
ATOM 2480 O O . PHE A 1 312 ? 42.710 8.886 16.254 1.00 21.74 312 PHE A O 1
ATOM 2488 N N . LEU A 1 313 ? 42.606 7.832 18.256 1.00 21.12 313 LEU A N 1
ATOM 2489 C CA . LEU A 1 313 ? 41.155 7.900 18.441 1.00 21.27 313 LEU A CA 1
ATOM 2490 C C . LEU A 1 313 ? 40.863 8.508 19.793 1.00 21.04 313 LEU A C 1
ATOM 2491 O O . LEU A 1 313 ? 41.634 8.320 20.740 1.00 20.30 313 LEU A O 1
ATOM 2496 N N . THR A 1 314 ? 39.730 9.212 19.886 1.00 20.61 314 THR A N 1
ATOM 2497 C CA . THR A 1 314 ? 39.262 9.715 21.162 1.00 20.74 314 THR A CA 1
ATOM 2498 C C . THR A 1 314 ? 38.555 8.561 21.808 1.00 20.78 314 THR A C 1
ATOM 2499 O O . THR A 1 314 ? 37.655 7.966 21.203 1.00 20.21 314 THR A O 1
ATOM 2503 N N . ILE A 1 315 ? 39.002 8.220 23.010 1.00 19.73 315 ILE A N 1
ATOM 2504 C CA . ILE A 1 315 ? 38.375 7.185 23.802 1.00 20.16 315 ILE A CA 1
ATOM 2505 C C . ILE A 1 315 ? 37.400 7.836 24.753 1.00 19.80 315 ILE A C 1
ATOM 2506 O O . ILE A 1 315 ? 37.688 8.897 25.291 1.00 19.11 315 ILE A O 1
ATOM 2511 N N . THR A 1 316 ? 36.236 7.213 24.949 1.00 19.97 316 THR A N 1
ATOM 2512 C CA . THR A 1 316 ? 35.307 7.687 25.989 1.00 20.51 316 THR A CA 1
ATOM 2513 C C . THR A 1 316 ? 35.157 6.582 27.013 1.00 21.15 316 THR A C 1
ATOM 2514 O O . THR A 1 316 ? 34.858 5.429 26.661 1.00 22.13 316 THR A O 1
ATOM 2518 N N . SER A 1 317 ? 35.341 6.908 28.289 1.00 20.54 317 SER A N 1
ATOM 2519 C CA . SER A 1 317 ? 35.205 5.915 29.341 1.00 21.14 317 SER A CA 1
ATOM 2520 C C . SER A 1 317 ? 34.055 6.325 30.283 1.00 20.36 317 SER A C 1
ATOM 2521 O O . SER A 1 317 ? 34.121 7.348 30.931 1.00 20.59 317 SER A O 1
ATOM 2524 N N . LEU A 1 318 ? 33.012 5.512 30.325 1.00 19.68 318 LEU A N 1
ATOM 2525 C CA . LEU A 1 318 ? 31.876 5.746 31.217 1.00 18.93 318 LEU A CA 1
ATOM 2526 C C . LEU A 1 318 ? 32.122 4.857 32.431 1.00 17.72 318 LEU A C 1
ATOM 2527 O O . LEU A 1 318 ? 32.344 3.654 32.281 1.00 18.19 318 LEU A O 1
ATOM 2532 N N . GLU A 1 319 ? 32.122 5.427 33.632 1.00 15.71 319 GLU A N 1
ATOM 2533 C CA . GLU A 1 319 ? 32.480 4.647 34.822 1.00 16.28 319 GLU A CA 1
ATOM 2534 C C . GLU A 1 319 ? 31.511 4.994 35.947 1.00 15.36 319 GLU A C 1
ATOM 2535 O O . GLU A 1 319 ? 31.270 6.146 36.221 1.00 14.57 319 GLU A O 1
ATOM 2541 N N . LEU A 1 320 ? 30.994 3.973 36.602 1.00 15.72 320 LEU A N 1
ATOM 2542 C CA . LEU A 1 320 ? 29.978 4.138 37.621 1.00 16.33 320 LEU A CA 1
ATOM 2543 C C . LEU A 1 320 ? 30.501 3.677 38.966 1.00 16.79 320 LEU A C 1
ATOM 2544 O O . LEU A 1 320 ? 31.073 2.576 39.071 1.00 16.95 320 LEU A O 1
ATOM 2549 N N . TYR A 1 321 ? 30.258 4.503 39.988 1.00 15.93 321 TYR A N 1
ATOM 2550 C CA . TYR A 1 321 ? 30.780 4.284 41.340 1.00 16.57 321 TYR A CA 1
ATOM 2551 C C . TYR A 1 321 ? 29.727 4.376 42.440 1.00 16.97 321 TYR A C 1
ATOM 2552 O O . TYR A 1 321 ? 28.854 5.279 42.409 1.00 15.24 321 TYR A O 1
ATOM 2561 N N . ARG A 1 322 ? 29.800 3.433 43.388 1.00 16.87 322 ARG A N 1
ATOM 2562 C CA . ARG A 1 322 ? 29.053 3.550 44.629 1.00 19.25 322 ARG A CA 1
ATOM 2563 C C . ARG A 1 322 ? 29.756 4.664 45.382 1.00 20.71 322 ARG A C 1
ATOM 2564 O O . ARG A 1 322 ? 30.954 4.882 45.187 1.00 19.27 322 ARG A O 1
ATOM 2572 N N . TYR A 1 323 ? 29.054 5.370 46.256 1.00 22.22 323 TYR A N 1
ATOM 2573 C CA . TYR A 1 323 ? 29.755 6.380 47.045 1.00 24.39 323 TYR A CA 1
ATOM 2574 C C . TYR A 1 323 ? 29.386 6.294 48.471 1.00 26.23 323 TYR A C 1
ATOM 2575 O O . TYR A 1 323 ? 28.250 6.759 48.814 1.00 25.96 323 TYR A O 1
ATOM 2584 N N . ASN A 1 324 ? 30.367 5.751 49.240 1.00 26.21 324 ASN A N 1
ATOM 2585 C CA . ASN A 1 324 ? 30.370 5.419 50.685 1.00 28.47 324 ASN A CA 1
ATOM 2586 C C . ASN A 1 324 ? 31.414 6.156 51.516 1.00 25.97 324 ASN A C 1
ATOM 2587 O O . ASN A 1 324 ? 31.955 5.549 52.436 1.00 27.48 324 ASN A O 1
ATOM 2592 N N . GLY A 1 325 ? 31.690 7.425 51.229 1.00 23.93 325 GLY A N 1
ATOM 2593 C CA . GLY A 1 325 ? 32.811 8.095 51.866 1.00 20.57 325 GLY A CA 1
ATOM 2594 C C . GLY A 1 325 ? 34.040 7.979 50.963 1.00 19.94 325 GLY A C 1
ATOM 2595 O O . GLY A 1 325 ? 35.055 8.620 51.219 1.00 18.49 325 GLY A O 1
ATOM 2596 N N . SER A 1 326 ? 33.949 7.093 49.972 1.00 19.94 326 SER A N 1
ATOM 2597 C CA . SER A 1 326 ? 34.949 6.894 48.929 1.00 18.85 326 SER A CA 1
ATOM 2598 C C . SER A 1 326 ? 34.215 6.294 47.742 1.00 18.84 326 SER A C 1
ATOM 2599 O O . SER A 1 326 ? 33.091 5.833 47.893 1.00 18.76 326 SER A O 1
ATOM 2602 N N . GLU A 1 327 ? 34.831 6.334 46.559 1.00 18.30 327 GLU A N 1
ATOM 2603 C CA . GLU A 1 327 ? 34.200 5.836 45.348 1.00 17.57 327 GLU A CA 1
ATOM 2604 C C . GLU A 1 327 ? 34.585 4.371 45.116 1.00 18.46 327 GLU A C 1
ATOM 2605 O O . GLU A 1 327 ? 35.784 4.031 45.111 1.00 17.86 327 GLU A O 1
ATOM 2611 N N . ILE A 1 328 ? 33.591 3.518 44.886 1.00 17.43 328 ILE A N 1
ATOM 2612 C CA . ILE A 1 328 ? 33.839 2.107 44.571 1.00 17.81 328 ILE A CA 1
ATOM 2613 C C . ILE A 1 328 ? 33.295 1.832 43.173 1.00 17.83 328 ILE A C 1
ATOM 2614 O O . ILE A 1 328 ? 32.110 1.923 42.949 1.00 17.61 328 ILE A O 1
ATOM 2619 N N . ARG A 1 329 ? 34.166 1.528 42.222 1.00 18.40 329 ARG A N 1
ATOM 2620 C CA . ARG A 1 329 ? 33.720 1.351 40.853 1.00 18.45 329 ARG A CA 1
ATOM 2621 C C . ARG A 1 329 ? 32.990 0.029 40.699 1.00 19.84 329 ARG A C 1
ATOM 2622 O O . ARG A 1 329 ? 33.503 -1.012 41.134 1.00 20.25 329 ARG A O 1
ATOM 2630 N N . ILE A 1 330 ? 31.808 0.048 40.068 1.00 19.47 330 ILE A N 1
ATOM 2631 C CA . ILE A 1 330 ? 31.078 -1.193 39.854 1.00 19.41 330 ILE A CA 1
ATOM 2632 C C . ILE A 1 330 ? 30.908 -1.489 38.357 1.00 20.88 330 ILE A C 1
ATOM 2633 O O . ILE A 1 330 ? 30.456 -2.565 37.990 1.00 19.62 330 ILE A O 1
ATOM 2638 N N . MET A 1 331 ? 31.295 -0.540 37.511 1.00 20.35 331 MET A N 1
ATOM 2639 C CA . MET A 1 331 ? 31.143 -0.719 36.086 1.00 22.25 331 MET A CA 1
ATOM 2640 C C . MET A 1 331 ? 31.994 0.270 35.295 1.00 21.98 331 MET A C 1
ATOM 2641 O O . MET A 1 331 ? 32.107 1.427 35.670 1.00 21.76 331 MET A O 1
ATOM 2646 N N . GLN A 1 332 ? 32.573 -0.187 34.190 1.00 22.62 332 GLN A N 1
ATOM 2647 C CA . GLN A 1 332 ? 33.257 0.716 33.266 1.00 22.51 332 GLN A CA 1
ATOM 2648 C C . GLN A 1 332 ? 33.135 0.172 31.872 1.00 22.76 332 GLN A C 1
ATOM 2649 O O . GLN A 1 332 ? 33.078 -1.038 31.690 1.00 22.96 332 GLN A O 1
ATOM 2655 N N . ILE A 1 333 ? 33.130 1.063 30.891 1.00 21.44 333 ILE A N 1
ATOM 2656 C CA . ILE A 1 333 ? 33.161 0.651 29.493 1.00 22.51 333 ILE A CA 1
ATOM 2657 C C . ILE A 1 333 ? 33.899 1.729 28.757 1.00 22.48 333 ILE A C 1
ATOM 2658 O O . ILE A 1 333 ? 33.694 2.919 29.038 1.00 20.41 333 ILE A O 1
ATOM 2663 N N . GLN A 1 334 ? 34.817 1.311 27.884 1.00 22.69 334 GLN A N 1
ATOM 2664 C CA . GLN A 1 334 ? 35.523 2.242 27.030 1.00 24.21 334 GLN A CA 1
ATOM 2665 C C . GLN A 1 334 ? 35.121 2.005 25.576 1.00 24.44 334 GLN A C 1
ATOM 2666 O O . GLN A 1 334 ? 34.937 0.863 25.152 1.00 24.74 334 GLN A O 1
ATOM 2672 N N . THR A 1 335 ? 34.931 3.089 24.840 1.00 24.49 335 THR A N 1
ATOM 2673 C CA . THR A 1 335 ? 34.587 3.000 23.418 1.00 24.19 335 THR A CA 1
ATOM 2674 C C . THR A 1 335 ? 35.439 4.004 22.660 1.00 24.33 335 THR A C 1
ATOM 2675 O O . THR A 1 335 ? 35.929 4.963 23.260 1.00 23.57 335 THR A O 1
ATOM 2679 N N . SER A 1 336 ? 35.626 3.786 21.355 1.00 24.05 336 SER A N 1
ATOM 2680 C CA . SER A 1 336 ? 36.336 4.757 20.535 1.00 24.28 336 SER A CA 1
ATOM 2681 C C . SER A 1 336 ? 35.455 5.095 19.340 1.00 25.02 336 SER A C 1
ATOM 2682 O O . SER A 1 336 ? 34.717 4.255 18.854 1.00 25.14 336 SER A O 1
ATOM 2685 N N . ASP A 1 337 ? 35.565 6.326 18.878 1.00 26.15 337 ASP A N 1
ATOM 2686 C CA . ASP A 1 337 ? 34.697 6.945 17.879 1.00 26.49 337 ASP A CA 1
ATOM 2687 C C . ASP A 1 337 ? 35.494 7.191 16.600 1.00 27.44 337 ASP A C 1
ATOM 2688 O O . ASP A 1 337 ? 36.372 8.063 16.543 1.00 25.70 337 ASP A O 1
ATOM 2693 N N . ASN A 1 338 ? 35.184 6.408 15.572 1.00 28.67 338 ASN A N 1
ATOM 2694 C CA . ASN A 1 338 ? 35.950 6.475 14.336 1.00 29.72 338 ASN A CA 1
ATOM 2695 C C . ASN A 1 338 ? 35.881 7.846 13.697 1.00 29.54 338 ASN A C 1
ATOM 2696 O O . ASN A 1 338 ? 36.752 8.199 12.900 1.00 29.80 338 ASN A O 1
ATOM 2701 N N . ASP A 1 339 ? 34.887 8.652 14.075 1.00 29.39 339 ASP A N 1
ATOM 2702 C CA . ASP A 1 339 ? 34.822 10.000 13.519 1.00 29.69 339 ASP A CA 1
ATOM 2703 C C . ASP A 1 339 ? 35.889 10.914 14.137 1.00 28.46 339 ASP A C 1
ATOM 2704 O O . ASP A 1 339 ? 36.095 12.058 13.700 1.00 28.03 339 ASP A O 1
ATOM 2709 N N . THR A 1 340 ? 36.585 10.413 15.147 1.00 26.59 340 THR A N 1
ATOM 2710 C CA . THR A 1 340 ? 37.630 11.234 15.752 1.00 26.02 340 THR A CA 1
ATOM 2711 C C . THR A 1 340 ? 39.016 10.820 15.311 1.00 26.06 340 THR A C 1
ATOM 2712 O O . THR A 1 340 ? 40.009 11.335 15.822 1.00 25.69 340 THR A O 1
ATOM 2716 N N . TYR A 1 341 ? 39.092 9.900 14.363 1.00 25.65 341 TYR A N 1
ATOM 2717 C CA . TYR A 1 341 ? 40.376 9.349 13.950 1.00 25.00 341 TYR A CA 1
ATOM 2718 C C . TYR A 1 341 ? 41.250 10.439 13.354 1.00 25.40 341 TYR A C 1
ATOM 2719 O O . TYR A 1 341 ? 40.819 11.185 12.458 1.00 24.19 341 TYR A O 1
ATOM 2728 N N . ASN A 1 342 ? 42.485 10.535 13.834 1.00 24.18 342 ASN A N 1
ATOM 2729 C CA . ASN A 1 342 ? 43.408 11.490 13.248 1.00 25.03 342 ASN A CA 1
ATOM 2730 C C . ASN A 1 342 ? 44.718 10.814 13.067 1.00 24.50 342 ASN A C 1
ATOM 2731 O O . ASN A 1 342 ? 45.121 10.042 13.928 1.00 23.57 342 ASN A O 1
ATOM 2736 N N . VAL A 1 343 ? 45.399 11.080 11.958 1.00 23.84 343 VAL A N 1
ATOM 2737 C CA . VAL A 1 343 ? 46.731 10.504 11.801 1.00 25.03 343 VAL A CA 1
ATOM 2738 C C . VAL A 1 343 ? 47.824 11.568 11.920 1.00 25.28 343 VAL A C 1
ATOM 2739 O O . VAL A 1 343 ? 47.594 12.776 11.681 1.00 25.83 343 VAL A O 1
ATOM 2743 N N . THR A 1 344 ? 49.024 11.143 12.285 1.00 24.65 344 THR A N 1
ATOM 2744 C CA . THR A 1 344 ? 50.119 12.094 12.319 1.00 24.07 344 THR A CA 1
ATOM 2745 C C . THR A 1 344 ? 51.341 11.373 11.814 1.00 24.80 344 THR A C 1
ATOM 2746 O O . THR A 1 344 ? 51.436 10.150 11.874 1.00 24.06 344 THR A O 1
ATOM 2750 N N . SER A 1 345 ? 52.279 12.123 11.275 1.00 25.21 345 SER A N 1
ATOM 2751 C CA . SER A 1 345 ? 53.398 11.480 10.616 1.00 25.86 345 SER A CA 1
ATOM 2752 C C . SER A 1 345 ? 54.764 11.966 11.027 1.00 26.06 345 SER A C 1
ATOM 2753 O O . SER A 1 345 ? 54.912 12.980 11.730 1.00 25.50 345 SER A O 1
ATOM 2756 N N . TYR A 1 346 ? 55.773 11.217 10.579 1.00 26.09 346 TYR A N 1
ATOM 2757 C CA . TYR A 1 346 ? 57.155 11.579 10.797 1.00 27.19 346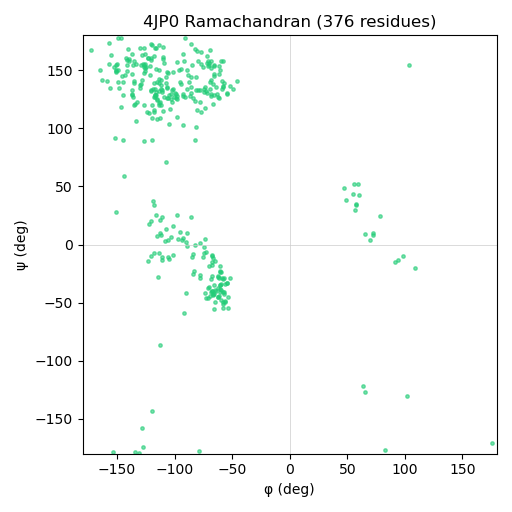 TYR A CA 1
ATOM 2758 C C . TYR A 1 346 ? 57.972 11.117 9.602 1.00 26.44 346 TYR A C 1
ATOM 2759 O O . TYR A 1 346 ? 57.999 9.939 9.313 1.00 25.99 346 TYR A O 1
ATOM 2768 N N . PRO A 1 347 ? 58.600 12.031 8.880 1.00 26.17 347 PRO A N 1
ATOM 2769 C CA . PRO A 1 347 ? 58.556 13.472 9.156 1.00 26.58 347 PRO A CA 1
ATOM 2770 C C . PRO A 1 347 ? 57.142 14.011 9.069 1.00 26.70 347 PRO A C 1
ATOM 2771 O O . PRO A 1 347 ? 56.326 13.446 8.336 1.00 27.18 347 PRO A O 1
ATOM 2775 N N . ASN A 1 348 ? 56.855 15.093 9.781 1.00 27.35 348 ASN A N 1
ATOM 2776 C CA . ASN A 1 348 ? 55.465 15.608 9.858 1.00 26.28 348 ASN A CA 1
ATOM 2777 C C . ASN A 1 348 ? 55.080 16.486 8.658 1.00 26.55 348 ASN A C 1
ATOM 2778 O O . ASN A 1 348 ? 55.263 17.714 8.667 1.00 25.87 348 ASN A O 1
ATOM 2783 N N . HIS A 1 349 ? 54.542 15.843 7.625 1.00 27.30 349 HIS A N 1
ATOM 2784 C CA . HIS A 1 349 ? 54.159 16.524 6.402 1.00 28.17 349 HIS A CA 1
ATOM 2785 C C . HIS A 1 349 ? 53.013 17.483 6.651 1.00 28.27 349 HIS A C 1
ATOM 2786 O O . HIS A 1 349 ? 52.938 18.523 6.010 1.00 27.10 349 HIS A O 1
ATOM 2793 N N . GLN A 1 350 ? 52.099 17.117 7.551 1.00 28.40 350 GLN A N 1
ATOM 2794 C CA . GLN A 1 350 ? 50.980 17.999 7.855 1.00 29.63 350 GLN A CA 1
ATOM 2795 C C . GLN A 1 350 ? 51.455 19.281 8.548 1.00 28.60 350 GLN A C 1
ATOM 2796 O O . GLN A 1 350 ? 50.985 20.376 8.235 1.00 28.27 350 GLN A O 1
ATOM 2802 N N . GLN A 1 351 ? 52.365 19.152 9.502 1.00 27.78 351 GLN A N 1
ATOM 2803 C CA . GLN A 1 351 ? 52.884 20.342 10.150 1.00 27.40 351 GLN A CA 1
ATOM 2804 C C . GLN A 1 351 ? 53.660 21.169 9.125 1.00 26.25 351 GLN A C 1
ATOM 2805 O O . GLN A 1 351 ? 53.572 22.397 9.112 1.00 24.72 351 GLN A O 1
ATOM 2811 N N . ALA A 1 352 ? 54.410 20.506 8.250 1.00 24.50 352 ALA A N 1
ATOM 2812 C CA . ALA A 1 352 ? 55.142 21.262 7.241 1.00 23.52 352 ALA A CA 1
ATOM 2813 C C . ALA A 1 352 ? 54.230 22.142 6.344 1.00 23.52 352 ALA A C 1
ATOM 2814 O O . ALA A 1 352 ? 54.508 23.336 6.111 1.00 20.72 352 ALA A O 1
ATOM 2816 N N . LEU A 1 353 ? 53.160 21.558 5.808 1.00 23.48 353 LEU A N 1
ATOM 2817 C CA . LEU A 1 353 ? 52.254 22.362 4.967 1.00 24.68 353 LEU A CA 1
ATOM 2818 C C . LEU A 1 353 ? 51.621 23.509 5.769 1.00 24.81 353 LEU A C 1
ATOM 2819 O O . LEU A 1 353 ? 51.403 24.632 5.262 1.00 24.45 353 LEU A O 1
ATOM 2824 N N . LEU A 1 354 ? 51.294 23.245 7.015 1.00 24.22 354 LEU A N 1
ATOM 2825 C CA . LEU A 1 354 ? 50.682 24.307 7.814 1.00 24.42 354 LEU A CA 1
ATOM 2826 C C . LEU A 1 354 ? 51.699 25.427 8.027 1.00 23.83 354 LEU A C 1
ATOM 2827 O O . LEU A 1 354 ? 51.368 26.616 7.929 1.00 23.72 354 LEU A O 1
ATOM 2832 N N . LEU A 1 355 ? 52.937 25.047 8.317 1.00 21.77 355 LEU A N 1
ATOM 2833 C CA . LEU A 1 355 ? 53.964 26.033 8.554 1.00 21.84 355 LEU A CA 1
ATOM 2834 C C . LEU A 1 355 ? 54.166 26.923 7.329 1.00 23.00 355 LEU A C 1
ATOM 2835 O O . LEU A 1 355 ? 54.512 28.109 7.455 1.00 21.91 355 LEU A O 1
ATOM 2840 N N . LEU A 1 356 ? 54.009 26.333 6.152 1.00 22.25 356 LEU A N 1
ATOM 2841 C CA . LEU A 1 356 ? 54.226 27.083 4.919 1.00 23.68 356 LEU A CA 1
ATOM 2842 C C . LEU A 1 356 ? 53.219 28.235 4.708 1.00 22.64 356 LEU A C 1
ATOM 2843 O O . LEU A 1 356 ? 53.453 29.095 3.856 1.00 22.97 356 LEU A O 1
ATOM 2848 N N . THR A 1 357 ? 52.125 28.263 5.469 1.00 21.78 357 THR A N 1
ATOM 2849 C CA . THR A 1 357 ? 51.159 29.362 5.322 1.00 21.30 357 THR A CA 1
ATOM 2850 C C . THR A 1 357 ? 51.633 30.663 5.950 1.00 20.95 357 THR A C 1
ATOM 2851 O O . THR A 1 357 ? 51.019 31.720 5.763 1.00 20.99 357 THR A O 1
ATOM 2855 N N . ASN A 1 358 ? 52.692 30.623 6.722 1.00 20.43 358 ASN A N 1
ATOM 2856 C CA . ASN A 1 358 ? 53.293 31.845 7.268 1.00 20.33 358 ASN A CA 1
ATOM 2857 C C . ASN A 1 358 ? 54.800 31.775 7.529 1.00 20.25 358 ASN A C 1
ATOM 2858 O O . ASN A 1 358 ? 55.314 32.458 8.345 1.00 18.92 358 ASN A O 1
ATOM 2863 N N . HIS A 1 359 ? 55.449 30.927 6.750 1.00 20.73 359 HIS A N 1
ATOM 2864 C CA . HIS A 1 359 ? 56.885 30.801 6.795 1.00 22.16 359 HIS A CA 1
ATOM 2865 C C . HIS A 1 359 ? 57.392 30.616 5.388 1.00 23.55 359 HIS A C 1
ATOM 2866 O O . HIS A 1 359 ? 56.685 30.165 4.556 1.00 23.57 359 HIS A O 1
ATOM 2873 N N . SER A 1 360 ? 58.642 30.907 5.148 1.00 23.41 360 SER A N 1
ATOM 2874 C CA . SER A 1 360 ? 59.194 30.585 3.847 1.00 26.33 360 SER A CA 1
ATOM 2875 C C . SER A 1 360 ? 59.643 29.109 3.746 1.00 27.43 360 SER A C 1
ATOM 2876 O O . SER A 1 360 ? 59.741 28.439 4.715 1.00 27.98 360 SER A O 1
ATOM 2879 N N . TYR A 1 361 ? 59.927 28.661 2.533 1.00 29.38 361 TYR A N 1
ATOM 2880 C CA . TYR A 1 361 ? 60.435 27.326 2.293 1.00 30.77 361 TYR A CA 1
ATOM 2881 C C . TYR A 1 361 ? 61.678 27.116 3.090 1.00 31.36 361 TYR A C 1
ATOM 2882 O O . TYR A 1 361 ? 61.793 26.168 3.773 1.00 31.45 361 TYR A O 1
ATOM 2891 N N . GLU A 1 362 ? 62.611 28.040 3.025 1.00 32.11 362 GLU A N 1
ATOM 2892 C CA . GLU A 1 362 ? 63.863 27.843 3.751 1.00 32.94 362 GLU A CA 1
ATOM 2893 C C . GLU A 1 362 ? 63.595 27.716 5.248 1.00 31.55 362 GLU A C 1
ATOM 2894 O O . GLU A 1 362 ? 64.243 26.928 5.922 1.00 31.11 362 GLU A O 1
ATOM 2900 N N . GLU A 1 363 ? 62.646 28.497 5.773 1.00 30.36 363 GLU A N 1
ATOM 2901 C CA . GLU A 1 363 ? 62.318 28.401 7.197 1.00 30.18 363 GLU A CA 1
ATOM 2902 C C . GLU A 1 363 ? 61.718 27.040 7.541 1.00 29.66 363 GLU A C 1
ATOM 2903 O O . GLU A 1 363 ? 62.120 26.387 8.489 1.00 30.14 363 GLU A O 1
ATOM 2909 N N . VAL A 1 364 ? 60.730 26.620 6.772 1.00 28.63 364 VAL A N 1
ATOM 2910 C CA . VAL A 1 364 ? 60.124 25.326 7.034 1.00 28.54 364 VAL A CA 1
ATOM 2911 C C . VAL A 1 364 ? 61.158 24.203 6.903 1.00 29.12 364 VAL A C 1
ATOM 2912 O O . VAL A 1 364 ? 61.207 23.289 7.723 1.00 28.49 364 VAL A O 1
ATOM 2916 N N . GLU A 1 365 ? 62.006 24.304 5.893 1.00 29.89 365 GLU A N 1
ATOM 2917 C CA . GLU A 1 365 ? 63.033 23.302 5.682 1.00 31.71 365 GLU A CA 1
ATOM 2918 C C . GLU A 1 365 ? 63.843 23.136 6.957 1.00 31.50 365 GLU A C 1
ATOM 2919 O O . GLU A 1 365 ? 64.126 22.012 7.383 1.00 31.23 365 GLU A O 1
ATOM 2925 N N . GLU A 1 366 ? 64.208 24.273 7.556 1.00 32.01 366 GLU A N 1
ATOM 2926 C CA . GLU A 1 366 ? 64.969 24.293 8.800 1.00 31.56 366 GLU A CA 1
ATOM 2927 C C . GLU A 1 366 ? 64.183 23.735 9.976 1.00 31.42 366 GLU A C 1
ATOM 2928 O O . GLU A 1 366 ? 64.715 22.964 10.781 1.00 31.20 366 GLU A O 1
ATOM 2934 N N . ILE A 1 367 ? 62.910 24.104 10.077 1.00 30.50 367 ILE A N 1
ATOM 2935 C CA . ILE A 1 367 ? 62.102 23.683 11.219 1.00 31.03 367 ILE A CA 1
ATOM 2936 C C . ILE A 1 367 ? 61.764 22.196 11.207 1.00 31.23 367 ILE A C 1
ATOM 2937 O O . ILE A 1 367 ? 61.742 21.538 12.261 1.00 31.97 367 ILE A O 1
ATOM 2942 N N . THR A 1 368 ? 61.503 21.656 10.024 1.00 29.94 368 THR A N 1
ATOM 2943 C CA . THR A 1 368 ? 60.971 20.285 9.956 1.00 30.36 368 THR A CA 1
ATOM 2944 C C . THR A 1 368 ? 61.949 19.253 9.496 1.00 31.18 368 THR A C 1
ATOM 2945 O O . THR A 1 368 ? 61.656 18.058 9.565 1.00 30.69 368 THR A O 1
ATOM 2949 N N . ASN A 1 369 ? 63.089 19.708 8.991 1.00 32.33 369 ASN A N 1
ATOM 2950 C CA . ASN A 1 369 ? 64.090 18.820 8.410 1.00 33.86 369 ASN A CA 1
ATOM 2951 C C . ASN A 1 369 ? 63.668 18.269 7.072 1.00 33.65 369 ASN A C 1
ATOM 2952 O O . ASN A 1 369 ? 64.329 17.385 6.525 1.00 33.74 369 ASN A O 1
ATOM 2957 N N . ILE A 1 370 ? 62.569 18.784 6.535 1.00 32.60 370 ILE A N 1
ATOM 2958 C CA . ILE A 1 370 ? 62.108 18.335 5.219 1.00 31.66 370 ILE A CA 1
ATOM 2959 C C . ILE A 1 370 ? 62.692 19.201 4.083 1.00 31.92 370 ILE A C 1
ATOM 2960 O O . ILE A 1 370 ? 62.564 20.417 4.119 1.00 32.03 370 ILE A O 1
ATOM 2965 N N . PRO A 1 371 ? 63.322 18.582 3.081 1.00 31.96 371 PRO A N 1
ATOM 2966 C CA . PRO A 1 371 ? 63.966 19.323 1.979 1.00 32.27 371 PRO A CA 1
ATOM 2967 C C . PRO A 1 371 ? 62.995 20.190 1.165 1.00 32.78 371 PRO A C 1
ATOM 2968 O O . PRO A 1 371 ? 61.833 19.825 1.005 1.00 32.03 371 PRO A O 1
ATOM 2972 N N . LYS A 1 372 ? 63.480 21.301 0.609 1.00 33.20 372 LYS A N 1
ATOM 2973 C CA . LYS A 1 372 ? 62.602 22.185 -0.145 1.00 34.19 372 LYS A CA 1
ATOM 2974 C C . LYS A 1 372 ? 61.910 21.486 -1.313 1.00 34.18 372 LYS A C 1
ATOM 2975 O O . LYS A 1 3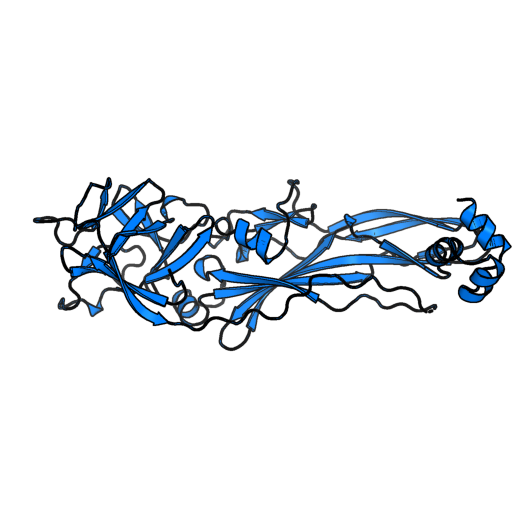72 ? 60.714 21.676 -1.533 1.00 34.13 372 LYS A O 1
ATOM 2981 N N . SER A 1 373 ? 62.633 20.637 -2.040 1.00 33.91 373 SER A N 1
ATOM 2982 C CA . SER A 1 373 ? 61.985 19.981 -3.167 1.00 34.44 373 SER A CA 1
ATOM 2983 C C . SER A 1 373 ? 60.801 19.167 -2.641 1.00 33.82 373 SER A C 1
ATOM 2984 O O . SER A 1 373 ? 59.741 19.146 -3.246 1.00 34.52 373 SER A O 1
ATOM 2987 N N . THR A 1 374 ? 60.966 18.522 -1.494 1.00 33.11 374 THR A N 1
ATOM 2988 C CA . THR A 1 374 ? 59.878 17.723 -0.946 1.00 32.49 374 THR A CA 1
ATOM 2989 C C . THR A 1 374 ? 58.727 18.604 -0.520 1.00 32.93 374 THR A C 1
ATOM 2990 O O . THR A 1 374 ? 57.557 18.238 -0.692 1.00 32.94 374 THR A O 1
ATOM 2994 N N . LEU A 1 375 ? 59.061 19.746 0.077 1.00 33.37 375 LEU A N 1
ATOM 2995 C CA . LEU A 1 375 ? 58.044 20.706 0.507 1.00 34.34 375 LEU A CA 1
ATOM 2996 C C . LEU A 1 375 ? 57.182 21.106 -0.690 1.00 35.96 375 LEU A C 1
ATOM 2997 O O . LEU A 1 375 ? 55.960 21.233 -0.597 1.00 35.77 375 LEU A O 1
ATOM 3002 N N . ILE A 1 376 ? 57.827 21.302 -1.828 1.00 38.13 376 ILE A N 1
ATOM 3003 C CA . ILE A 1 376 ? 57.085 21.646 -3.021 1.00 40.35 376 ILE A CA 1
ATOM 3004 C C . ILE A 1 376 ? 56.227 20.470 -3.518 1.00 41.89 376 ILE A C 1
ATOM 3005 O O . ILE A 1 376 ? 55.050 20.654 -3.861 1.00 42.20 376 ILE A O 1
ATOM 3010 N N . LYS A 1 377 ? 56.803 19.268 -3.540 1.00 43.39 377 LYS A N 1
ATOM 3011 C CA . LYS A 1 377 ? 56.046 18.079 -3.927 1.00 45.21 377 LYS A CA 1
ATOM 3012 C C . LYS A 1 377 ? 54.834 17.936 -3.023 1.00 46.08 377 LYS A C 1
ATOM 3013 O O . LYS A 1 377 ? 53.741 17.629 -3.492 1.00 46.19 377 LYS A O 1
ATOM 3019 N N . LEU A 1 378 ? 55.033 18.165 -1.728 1.00 47.08 378 LEU A N 1
ATOM 3020 C CA . LEU A 1 378 ? 53.959 18.025 -0.751 1.00 48.35 378 LEU A CA 1
ATOM 3021 C C . LEU A 1 378 ? 52.804 18.943 -1.105 1.00 50.15 378 LEU A C 1
ATOM 3022 O O . LEU A 1 378 ? 51.644 18.507 -1.182 1.00 50.40 378 LEU A O 1
ATOM 3027 N N . LYS A 1 379 ? 53.135 20.213 -1.315 1.00 52.15 379 LYS A N 1
ATOM 3028 C CA . LYS A 1 379 ? 52.157 21.212 -1.698 1.00 54.76 379 LYS A CA 1
ATOM 3029 C C . LYS A 1 379 ? 51.431 20.789 -2.971 1.00 56.28 379 LYS A C 1
ATOM 3030 O O . LYS A 1 379 ? 50.244 21.082 -3.146 1.00 56.86 379 LYS A O 1
ATOM 3036 N N . LYS A 1 380 ? 52.143 20.103 -3.858 1.00 57.91 380 LYS A N 1
ATOM 3037 C CA . LYS A 1 380 ? 51.546 19.688 -5.123 1.00 59.59 380 LYS A CA 1
ATOM 3038 C C . LYS A 1 380 ? 50.302 18.808 -4.962 1.00 60.38 380 LYS A C 1
ATOM 3039 O O . LYS A 1 380 ? 49.421 18.837 -5.816 1.00 60.91 380 LYS A O 1
ATOM 3045 N N . HIS A 1 381 ? 50.226 18.037 -3.877 1.00 61.48 381 HIS A N 1
ATOM 3046 C CA . HIS A 1 381 ? 48.970 17.355 -3.512 1.00 62.33 381 HIS A CA 1
ATOM 3047 C C . HIS A 1 381 ? 48.873 17.109 -2.015 1.00 62.30 381 HIS A C 1
ATOM 3048 O O . HIS A 1 381 ? 47.923 17.553 -1.355 1.00 62.52 381 HIS A O 1
#

Secondary structure (DSSP, 8-state):
--SSEEEEEEETTT--EEEEETT-TT-B-EEE-TT-TTGGGEE--EEEEEETTTEEEEEETTSGGG-EEEEETTEEEEE---TT-GGG-EEEEEETTEEEEEETTS-EEEE--GGGTT-EEEE---SS-GGG-EEEEEEEE-PPPPP-----SPPPPP-------SB---EEEEEEEEEGGG---TTS-HHHHHHH-SEEEEEEEEEEEEPTT--EEE-TTEEEEEEEEEE--S-SIIIIIHHHSEEEBTTS-EEE---SSS--SGGGHHHHHHHHT-PBPS-SSBP-EEEEEEEEEE-SSS-EEEEEEEEEEEEEEEEESSSEEEEEEEEEE-GGG-EEEEES-HHHHHHHTTSS-HHHHHHHH---HHHHHHHHH-

Solvent-accessible surface area: 18644 Å² total; per-residue (Å²): 76,76,26,32,45,0,10,34,0,10,2,99,48,43,44,22,22,0,0,0,105,76,111,109,74,99,8,41,10,29,6,27,78,112,127,50,134,70,32,127,87,34,10,23,92,0,0,0,0,47,14,23,127,132,22,28,0,0,0,0,16,27,5,4,61,7,29,0,0,6,7,69,124,53,98,5,42,0,28,79,13,33,4,86,48,52,47,2,44,0,65,21,69,84,68,80,112,7,57,2,0,31,2,58,75,41,64,0,0,17,3,16,86,61,196,33,104,15,74,0,88,4,53,101,83,53,121,114,38,60,26,2,17,0,50,31,62,52,66,82,64,32,158,59,22,164,103,60,159,45,50,112,163,42,113,112,36,16,94,37,96,51,113,39,100,107,25,33,74,85,11,23,15,1,12,1,34,0,2,1,8,2,4,31,11,111,131,37,82,74,52,58,6,0,119,68,1,5,10,0,2,0,21,9,42,33,31,22,82,103,1,89,41,1,89,12,61,4,181,62,95,54,130,84,74,25,59,6,45,20,5,11,131,64,75,8,132,97,24,0,18,32,15,0,2,0,19,7,0,46,46,30,0,4,88,32,31,141,16,125,93,39,10,2,0,38,18,0,80,60,38,0,41,120,74,0,113,10,124,84,24,162,97,125,87,52,4,86,106,36,107,74,144,34,102,18,62,0,48,1,88,63,68,4,59,2,6,0,0,5,10,15,28,2,5,22,0,23,39,70,82,66,60,76,67,129,47,12,70,1,49,9,8,37,42,132,33,42,50,53,8,14,89,35,26,19,122,80,0,65,128,30,36,107,120,61,59,61,131,87,0,71,145,87,18,134,3,51,93,76,3,0,56,91,9,147,162,193

Radius of gyration: 28.92 Å; Cα contacts (8 Å, |Δi|>4): 899; chains: 1; bounding box: 81×40×74 Å

B-factor: mean 25.8, std 9.55, range [10.0, 67.81]